Protein AF-0000000073399312 (afdb_homodimer)

Foldseek 3Di:
DFDPQEAEALDQCLVCLVVQDFQQAAEEEEEDDALPDDPPVDPVRVVSLVVVLVVLVSSCVSVVRNHHQQHKYKYKYAPVCCVVNVVVVVVQWPWDDKAKEQQVDDDDPDDDPDDDDRIIIMTITHNDPNHAFDQQVLADADDPVVLVVPDDPVCPPPSCSVRHHGDDRYHYHHFDDPPRPPDDPFDRDDDLSVLLSCCVTGADAQGEYEYADCFQNSNVQSCLVRRYRYHYYHNDPVRSVNNVVSSVVVVVDPPPDDD/DFDPQEAEALDQCLVCLVVQDFQQAAEEEEEDDALPDDPPVDPVRVVSLVVVLVVLVSSCVSVVRNHHQQHKYKYKYAPVCCVVNVVVVVVQWPWDDKAKEQQVDDDDPDDDPDDDDRIIIITITHNDPNHAFDQQVLADADDPVVLVVPDDPVCPPPSCSVRHHGCDRYHYHHFDDPPRPPDDPFDRDDDLSVLLSCCVTGADAQGEYEYSDCFQNSNVQSCLVRRYRYHYYHNDPVRSVNNRVSSVVVVVDPPPDDD

Secondary structure (DSSP, 8-state):
-PPTTEEEE-S-HHHHGGGSPTT-EEEEEE-----------SHHHHHHHHHHHHHHHHHHHHHGGGEEEEEEEEEEE-TTTHHHHHHHHHTTSEEEEEEEEE------S--SSSPPP-EEEEEEEESSTT-----GGGPBPPPHHHHHHH--GGGTT-HHHHT-BPPBSEEE-----TT-TT--S-TTPPPHHHHHHHHHHHS-TT-EEEETT-TTTHHHHHHHHTT-EEEEE-S-HHHHHHHHHHHHHHHTS------/-PPTTEEEE-S-HHHHGGGSPTT-EEEEEE----------SSHHHHHHHHHHHHHHHHHHHHHGGGEEEEEEEEEEE-TTTHHHHHHHHHTTSEEEEEEEEE------S--SSSPBP-EEEEEEEESSTT-----GGGPBPPPHHHHHHH--GGGTT-HHHHT-B---SEEE-----TT-TT--S-TTPPPHHHHHHHHHHHS-TT-EEEETT-TTTHHHHHHHHTT-EEEEE-S-HHHHHHHHHHHHHHHTS------

Structure (mmCIF, N/CA/C/O backbone):
data_AF-0000000073399312-model_v1
#
loop_
_entity.id
_entity.type
_entity.pdbx_description
1 polymer Methyltransferase
#
loop_
_atom_site.group_PDB
_atom_site.id
_atom_site.type_symbol
_atom_site.label_atom_id
_atom_site.label_alt_id
_atom_site.label_comp_id
_atom_site.label_asym_id
_atom_site.label_entity_id
_atom_site.label_seq_id
_atom_site.pdbx_PDB_ins_code
_atom_site.Cartn_x
_atom_site.Cartn_y
_atom_site.Cartn_z
_atom_site.occupancy
_atom_site.B_iso_or_equiv
_atom_site.auth_seq_id
_atom_site.auth_comp_id
_atom_site.auth_asym_id
_atom_site.auth_atom_id
_atom_site.pdbx_PDB_model_num
ATOM 1 N N . MET A 1 1 ? -13.109 30.906 21.359 1 82 1 MET A N 1
ATOM 2 C CA . MET A 1 1 ? -12.094 31.578 20.547 1 82 1 MET A CA 1
ATOM 3 C C . MET A 1 1 ? -11.07 30.562 20.031 1 82 1 MET A C 1
ATOM 5 O O . MET A 1 1 ? -10.727 29.609 20.719 1 82 1 MET A O 1
ATOM 9 N N . LEU A 1 2 ? -10.672 30.719 18.797 1 90.44 2 LEU A N 1
ATOM 10 C CA . LEU A 1 2 ? -9.656 29.844 18.234 1 90.44 2 LEU A CA 1
ATOM 11 C C . LEU A 1 2 ? -8.273 30.203 18.766 1 90.44 2 LEU A C 1
ATOM 13 O O . LEU A 1 2 ? -7.996 31.375 19.047 1 90.44 2 LEU A O 1
ATOM 17 N N . PRO A 1 3 ? -7.477 29.203 18.984 1 91.62 3 PRO A N 1
ATOM 18 C CA . PRO A 1 3 ? -6.094 29.516 19.344 1 91.62 3 PRO A CA 1
ATOM 19 C C . PRO A 1 3 ? -5.395 30.391 18.297 1 91.62 3 PRO A C 1
ATOM 21 O O . PRO A 1 3 ? -5.754 30.359 17.125 1 91.62 3 PRO A O 1
ATOM 24 N N . ALA A 1 4 ? -4.398 31.156 18.781 1 90.88 4 ALA A N 1
ATOM 25 C CA . ALA A 1 4 ? -3.617 32 17.875 1 90.88 4 ALA A CA 1
ATOM 26 C C . ALA A 1 4 ? -2.928 31.141 16.812 1 90.88 4 ALA A C 1
ATOM 28 O O . ALA A 1 4 ? -2.428 30.062 17.094 1 90.88 4 ALA A O 1
ATOM 29 N N . GLY A 1 5 ? -2.982 31.547 15.555 1 95.81 5 GLY A N 1
ATOM 30 C CA . GLY A 1 5 ? -2.262 30.875 14.484 1 95.81 5 GLY A CA 1
ATOM 31 C C . GLY A 1 5 ? -3.109 29.859 13.742 1 95.81 5 GLY A C 1
ATOM 32 O O . GLY A 1 5 ? -2.674 29.297 12.727 1 95.81 5 GLY A O 1
ATOM 33 N N . ILE A 1 6 ? -4.371 29.625 14.281 1 98.25 6 ILE A N 1
ATOM 34 C CA . ILE A 1 6 ? -5.266 28.672 13.641 1 98.25 6 ILE A CA 1
ATOM 35 C C . ILE A 1 6 ? -6.32 29.422 12.82 1 98.25 6 ILE A C 1
ATOM 37 O O . ILE A 1 6 ? -7.105 30.188 13.375 1 98.25 6 ILE A O 1
ATOM 41 N N . GLU A 1 7 ? -6.336 29.172 11.523 1 98.25 7 GLU A N 1
ATOM 42 C CA . GLU A 1 7 ? -7.309 29.766 10.617 1 98.25 7 GLU A CA 1
ATOM 43 C C . GLU A 1 7 ? -8.188 28.703 9.969 1 98.25 7 GLU A C 1
ATOM 45 O O . GLU A 1 7 ? -7.676 27.797 9.305 1 98.25 7 GLU A O 1
ATOM 50 N N . LEU A 1 8 ? -9.453 28.812 10.164 1 98.31 8 LEU A N 1
ATOM 51 C CA . LEU A 1 8 ? -10.422 27.922 9.555 1 98.31 8 LEU A CA 1
ATOM 52 C C . LEU A 1 8 ? -11.336 28.672 8.586 1 98.31 8 LEU A C 1
ATOM 54 O O . LEU A 1 8 ? -12.055 29.578 8.992 1 98.31 8 LEU A O 1
ATOM 58 N N . HIS A 1 9 ? -11.305 28.266 7.316 1 98.12 9 HIS A N 1
ATOM 59 C CA . HIS A 1 9 ? -12.094 28.953 6.301 1 98.12 9 HIS A CA 1
ATOM 60 C C . HIS A 1 9 ? -13.195 28.062 5.75 1 98.12 9 HIS A C 1
ATOM 62 O O . HIS A 1 9 ? -12.906 27 5.176 1 98.12 9 HIS A O 1
ATOM 68 N N . ASN A 1 10 ? -14.461 28.422 5.895 1 97.94 10 ASN A N 1
ATOM 69 C CA . ASN A 1 10 ? -15.57 27.75 5.223 1 97.94 10 ASN A CA 1
ATOM 70 C C . ASN A 1 10 ? -15.664 28.172 3.76 1 97.94 10 ASN A C 1
ATOM 72 O O . ASN A 1 10 ? -16.578 28.906 3.379 1 97.94 10 ASN A O 1
ATOM 76 N N . ARG A 1 11 ? -14.727 27.75 2.982 1 97.31 11 ARG A N 1
ATOM 77 C CA . ARG A 1 11 ? -14.555 28.141 1.584 1 97.31 11 ARG A CA 1
ATOM 78 C C . ARG A 1 11 ? -14.047 26.969 0.755 1 97.31 11 ARG A C 1
ATOM 80 O O . ARG A 1 11 ? -13.555 25.969 1.306 1 97.31 11 ARG A O 1
ATOM 87 N N . ASP A 1 12 ? -14.234 27.109 -0.522 1 96.75 12 ASP A N 1
ATOM 88 C CA . ASP A 1 12 ? -13.625 26.203 -1.483 1 96.75 12 ASP A CA 1
ATOM 89 C C . ASP A 1 12 ? -12.156 26.547 -1.717 1 96.75 12 ASP A C 1
ATOM 91 O O . ASP A 1 12 ? -11.844 27.641 -2.186 1 96.75 12 ASP A O 1
ATOM 95 N N . PHE A 1 13 ? -11.297 25.609 -1.367 1 97.31 13 PHE A N 1
ATOM 96 C CA . PHE A 1 13 ? -9.867 25.844 -1.545 1 97.31 13 PHE A CA 1
ATOM 97 C C . PHE A 1 13 ? -9.555 26.234 -2.982 1 97.31 13 PHE A C 1
ATOM 99 O O . PHE A 1 13 ? -8.734 27.125 -3.225 1 97.31 13 PHE A O 1
ATOM 106 N N . LEU A 1 14 ? -10.156 25.641 -3.943 1 96.06 14 LEU A N 1
ATOM 107 C CA . LEU A 1 14 ? -9.883 25.891 -5.355 1 96.06 14 LEU A CA 1
ATOM 108 C C . LEU A 1 14 ? -10.125 27.344 -5.715 1 96.06 14 LEU A C 1
ATOM 110 O O . LEU A 1 14 ? -9.453 27.906 -6.59 1 96.06 14 LEU A O 1
ATOM 114 N N . HIS A 1 15 ? -10.984 27.969 -4.973 1 95.81 15 HIS A N 1
ATOM 115 C CA . HIS A 1 15 ? -11.32 29.359 -5.27 1 95.81 15 HIS A CA 1
ATOM 116 C C . HIS A 1 15 ? -10.492 30.312 -4.426 1 95.81 15 HIS A C 1
ATOM 118 O O . HIS A 1 15 ? -10.375 31.5 -4.762 1 95.81 15 HIS A O 1
ATOM 124 N N . GLU A 1 16 ? -9.938 29.75 -3.357 1 94.94 16 GLU A N 1
ATOM 125 C CA . GLU A 1 16 ? -9.289 30.641 -2.395 1 94.94 16 GLU A CA 1
ATOM 126 C C . GLU A 1 16 ? -7.773 30.5 -2.436 1 94.94 16 GLU A C 1
ATOM 128 O O . GLU A 1 16 ? -7.051 31.266 -1.801 1 94.94 16 GLU A O 1
ATOM 133 N N . ALA A 1 17 ? -7.262 29.578 -3.164 1 95.31 17 ALA A N 1
ATOM 134 C CA . ALA A 1 17 ? -5.84 29.234 -3.156 1 95.31 17 ALA A CA 1
ATOM 135 C C . ALA A 1 17 ? -4.98 30.453 -3.467 1 95.31 17 ALA A C 1
ATOM 137 O O . ALA A 1 17 ? -3.895 30.625 -2.902 1 95.31 17 ALA A O 1
ATOM 138 N N . ALA A 1 18 ? -5.488 31.281 -4.316 1 93.31 18 ALA A N 1
ATOM 139 C CA . ALA A 1 18 ? -4.727 32.438 -4.77 1 93.31 18 ALA A CA 1
ATOM 140 C C . ALA A 1 18 ? -4.43 33.406 -3.607 1 93.31 18 ALA A C 1
ATOM 142 O O . ALA A 1 18 ? -3.449 34.156 -3.645 1 93.31 18 ALA A O 1
ATOM 143 N N . SER A 1 19 ? -5.203 33.375 -2.609 1 94.88 19 SER A N 1
ATOM 144 C CA . SER A 1 19 ? -5.031 34.25 -1.474 1 94.88 19 SER A CA 1
ATOM 145 C C . SER A 1 19 ? -3.92 33.781 -0.549 1 94.88 19 SER A C 1
ATOM 147 O O . SER A 1 19 ? -3.432 34.531 0.292 1 94.88 19 SER A O 1
ATOM 149 N N . LEU A 1 20 ? -3.57 32.531 -0.61 1 97.06 20 LEU A N 1
ATOM 150 C CA . LEU A 1 20 ? -2.469 31.984 0.167 1 97.06 20 LEU A CA 1
ATOM 151 C C . LEU A 1 20 ? -1.133 32.25 -0.522 1 97.06 20 LEU A C 1
ATOM 153 O O . LEU A 1 20 ? -0.944 31.859 -1.681 1 97.06 20 LEU A O 1
ATOM 157 N N . PRO A 1 21 ? -0.245 33 0.141 1 98.06 21 PRO A N 1
ATOM 158 C CA . PRO A 1 21 ? 1.038 33.281 -0.505 1 98.06 21 PRO A CA 1
ATOM 159 C C . PRO A 1 21 ? 1.813 32 -0.862 1 98.06 21 PRO A C 1
ATOM 161 O O . PRO A 1 21 ? 1.783 31.031 -0.112 1 98.06 21 PRO A O 1
ATOM 164 N N . ASP A 1 22 ? 2.553 32.031 -1.966 1 98.5 22 ASP A N 1
ATOM 165 C CA . ASP A 1 22 ? 3.443 30.953 -2.334 1 98.5 22 ASP A CA 1
ATOM 166 C C . ASP A 1 22 ? 4.582 30.797 -1.328 1 98.5 22 ASP A C 1
ATOM 168 O O . ASP A 1 22 ? 4.922 31.766 -0.628 1 98.5 22 ASP A O 1
ATOM 172 N N . ALA A 1 23 ? 5.086 29.625 -1.217 1 98.75 23 ALA A N 1
ATOM 173 C CA . ALA A 1 23 ? 6.242 29.312 -0.384 1 98.75 23 ALA A CA 1
ATOM 174 C C . ALA A 1 23 ? 6.02 29.75 1.057 1 98.75 23 ALA A C 1
ATOM 176 O O . ALA A 1 23 ? 6.934 30.281 1.696 1 98.75 23 ALA A O 1
ATOM 177 N N . SER A 1 24 ? 4.812 29.594 1.572 1 98.75 24 SER A N 1
ATOM 178 C CA . SER A 1 24 ? 4.484 30.047 2.918 1 98.75 24 SER A CA 1
ATOM 179 C C . SER A 1 24 ? 4.117 28.875 3.826 1 98.75 24 SER A C 1
ATOM 181 O O . SER A 1 24 ? 3.885 29.062 5.023 1 98.75 24 SER A O 1
ATOM 183 N N . ILE A 1 25 ? 4.035 27.672 3.27 1 98.94 25 ILE A N 1
ATOM 184 C CA . ILE A 1 25 ? 3.531 26.484 3.973 1 98.94 25 ILE A CA 1
ATOM 185 C C . ILE A 1 25 ? 4.668 25.5 4.203 1 98.94 25 ILE A C 1
ATOM 187 O O . ILE A 1 25 ? 5.449 25.219 3.291 1 98.94 25 ILE A O 1
ATOM 191 N N . ASP A 1 26 ? 4.793 24.969 5.418 1 98.94 26 ASP A N 1
ATOM 192 C CA . ASP A 1 26 ? 5.816 23.984 5.75 1 98.94 26 ASP A CA 1
ATOM 193 C C . ASP A 1 26 ? 5.332 22.562 5.438 1 98.94 26 ASP A C 1
ATOM 195 O O . ASP A 1 26 ? 6.125 21.703 5.074 1 98.94 26 ASP A O 1
ATOM 199 N N . LEU A 1 27 ? 4.051 22.328 5.609 1 99 27 LEU A N 1
ATOM 200 C CA . LEU A 1 27 ? 3.484 21 5.445 1 99 27 LEU A CA 1
ATOM 201 C C . LEU A 1 27 ? 2.053 21.078 4.922 1 99 27 LEU A C 1
ATOM 203 O O . LEU A 1 27 ? 1.264 21.906 5.383 1 99 27 LEU A O 1
ATOM 207 N N . ILE A 1 28 ? 1.753 20.297 3.945 1 99 28 ILE A N 1
ATOM 208 C CA . ILE A 1 28 ? 0.38 20.078 3.5 1 99 28 ILE A CA 1
ATOM 209 C C . ILE A 1 28 ? -0.091 18.688 3.92 1 99 28 ILE A C 1
ATOM 211 O O . ILE A 1 28 ? 0.608 17.703 3.701 1 99 28 ILE A O 1
ATOM 215 N N . VAL A 1 29 ? -1.14 18.594 4.637 1 98.94 29 VAL A N 1
ATOM 216 C CA . VAL A 1 29 ? -1.856 17.359 4.902 1 98.94 29 VAL A CA 1
ATOM 217 C C . VAL A 1 29 ? -3.217 17.375 4.207 1 98.94 29 VAL A C 1
ATOM 219 O O . VAL A 1 29 ? -4.098 18.156 4.586 1 98.94 29 VAL A O 1
ATOM 222 N N . ALA A 1 30 ? -3.365 16.531 3.211 1 98.75 30 ALA A N 1
ATOM 223 C CA . ALA A 1 30 ? -4.57 16.609 2.389 1 98.75 30 ALA A CA 1
ATOM 224 C C . ALA A 1 30 ? -5.309 15.273 2.375 1 98.75 30 ALA A C 1
ATOM 226 O O . ALA A 1 30 ? -4.719 14.234 2.064 1 98.75 30 ALA A O 1
ATOM 227 N N . ASP A 1 31 ? -6.531 15.289 2.713 1 97.69 31 ASP A N 1
ATOM 228 C CA . ASP A 1 31 ? -7.453 14.164 2.574 1 97.69 31 ASP A CA 1
ATOM 229 C C . ASP A 1 31 ? -8.648 14.539 1.702 1 97.69 31 ASP A C 1
ATOM 231 O O . ASP A 1 31 ? -9.758 14.727 2.207 1 97.69 31 ASP A O 1
ATOM 235 N N . PRO A 1 32 ? -8.508 14.578 0.404 1 96.75 32 PRO A N 1
ATOM 236 C CA . PRO A 1 32 ? -9.578 14.992 -0.506 1 96.75 32 PRO A CA 1
ATOM 237 C C . PRO A 1 32 ? -10.695 13.953 -0.613 1 96.75 32 PRO A C 1
ATOM 239 O O . PRO A 1 32 ? -10.516 12.805 -0.191 1 96.75 32 PRO A O 1
ATOM 242 N N . PRO A 1 33 ? -11.828 14.398 -1.125 1 91.12 33 PRO A N 1
ATOM 243 C CA . PRO A 1 33 ? -12.828 13.391 -1.48 1 91.12 33 PRO A CA 1
ATOM 244 C C . PRO A 1 33 ? -12.297 12.344 -2.457 1 91.12 33 PRO A C 1
ATOM 246 O O . PRO A 1 33 ? -11.523 12.68 -3.357 1 91.12 33 PRO A O 1
ATOM 249 N N . TYR A 1 34 ? -12.586 11.078 -2.252 1 82.88 34 TYR A N 1
ATOM 250 C CA . TYR A 1 34 ? -12 9.984 -3.027 1 82.88 34 TYR A CA 1
ATOM 251 C C . TYR A 1 34 ? -12.766 9.773 -4.328 1 82.88 34 TYR A C 1
ATOM 253 O O . TYR A 1 34 ? -12.289 9.086 -5.23 1 82.88 34 TYR A O 1
ATOM 261 N N . GLY A 1 35 ? -13.789 10.539 -4.645 1 74.19 35 GLY A N 1
ATOM 262 C CA . GLY A 1 35 ? -14.516 10.414 -5.895 1 74.19 35 GLY A CA 1
ATOM 263 C C . GLY A 1 35 ? -15.125 9.039 -6.094 1 74.19 35 GLY A C 1
ATOM 264 O O . GLY A 1 35 ? -15.305 8.594 -7.23 1 74.19 35 GLY A O 1
ATOM 265 N N . LEU A 1 36 ? -15.141 8.18 -5.113 1 64.88 36 LEU A N 1
ATOM 266 C CA . LEU A 1 36 ? -15.641 6.816 -5.273 1 64.88 36 LEU A CA 1
ATOM 267 C C . LEU A 1 36 ? -17.156 6.805 -5.426 1 64.88 36 LEU A C 1
ATOM 269 O O . LEU A 1 36 ? -17.875 7.402 -4.617 1 64.88 36 LEU A O 1
ATOM 273 N N . GLY A 1 37 ? -17.578 7.23 -6.598 1 57.16 37 GLY A N 1
ATOM 274 C CA . GLY A 1 37 ? -19 7.027 -6.816 1 57.16 37 GLY A CA 1
ATOM 275 C C . GLY A 1 37 ? -19.406 5.566 -6.75 1 57.16 37 GLY A C 1
ATOM 276 O O . GLY A 1 37 ? -18.562 4.684 -6.598 1 57.16 37 GLY A O 1
ATOM 277 N N . LYS A 1 38 ? -20.719 5.262 -6.602 1 47.38 38 LYS A N 1
ATOM 278 C CA . LYS A 1 38 ? -21.219 3.896 -6.727 1 47.38 38 LYS A CA 1
ATOM 279 C C . LYS A 1 38 ? -20.719 3.238 -8.008 1 47.38 38 LYS A C 1
ATOM 281 O O . LYS A 1 38 ? -20.766 3.848 -9.078 1 47.38 38 LYS A O 1
ATOM 286 N N . ASP A 1 39 ? -19.703 2.283 -7.875 1 44.84 39 ASP A N 1
ATOM 287 C CA . ASP A 1 39 ? -19.109 1.524 -8.977 1 44.84 39 ASP A CA 1
ATOM 288 C C . ASP A 1 39 ? -20.188 0.823 -9.797 1 44.84 39 ASP A C 1
ATOM 290 O O . ASP A 1 39 ? -20.781 -0.153 -9.344 1 44.84 39 ASP A O 1
ATOM 294 N N . TYR A 1 40 ? -20.766 1.454 -10.758 1 41.09 40 TYR A N 1
ATOM 295 C CA . TYR A 1 40 ? -21.766 0.789 -11.594 1 41.09 40 TYR A CA 1
ATOM 296 C C . TYR A 1 40 ? -21.078 0.009 -12.719 1 41.09 40 TYR A C 1
ATOM 298 O O . TYR A 1 40 ? -21.75 -0.61 -13.547 1 41.09 40 TYR A O 1
ATOM 306 N N . GLY A 1 41 ? -19.766 -0.143 -12.75 1 43.91 41 GLY A N 1
ATOM 307 C CA . GLY A 1 41 ? -19.047 -0.964 -13.711 1 43.91 41 GLY A CA 1
ATOM 308 C C . GLY A 1 41 ? -19.219 -0.478 -15.141 1 43.91 41 GLY A C 1
ATOM 309 O O . GLY A 1 41 ? -19.016 -1.243 -16.094 1 43.91 41 GLY A O 1
ATOM 310 N N . ASN A 1 42 ? -19.797 0.55 -15.43 1 46.5 42 ASN A N 1
ATOM 311 C CA . ASN A 1 42 ? -20.109 1.058 -16.766 1 46.5 42 ASN A CA 1
ATOM 312 C C . ASN A 1 42 ? -19.266 2.285 -17.094 1 46.5 42 ASN A C 1
ATOM 314 O O . ASN A 1 42 ? -18.453 2.729 -16.297 1 46.5 42 ASN A O 1
ATOM 318 N N . ASP A 1 43 ? -19.266 2.596 -18.406 1 51.91 43 ASP A N 1
ATOM 319 C CA . ASP A 1 43 ? -18.609 3.768 -18.984 1 51.91 43 ASP A CA 1
ATOM 320 C C . ASP A 1 43 ? -18.766 4.988 -18.078 1 51.91 43 ASP A C 1
ATOM 322 O O . ASP A 1 43 ? -17.922 5.887 -18.094 1 51.91 43 ASP A O 1
ATOM 326 N N . SER A 1 44 ? -19.703 4.961 -17.359 1 45.81 44 SER A N 1
ATOM 327 C CA . SER A 1 44 ? -19.969 6.066 -16.438 1 45.81 44 SER A CA 1
ATOM 328 C C . SER A 1 44 ? -18.969 6.082 -15.289 1 45.81 44 SER A C 1
ATOM 330 O O . SER A 1 44 ? -18.531 7.148 -14.852 1 45.81 44 SER A O 1
ATOM 332 N N . ASP A 1 45 ? -18.406 4.992 -14.953 1 56.66 45 ASP A N 1
ATOM 333 C CA . ASP A 1 45 ? -17.438 4.875 -13.867 1 56.66 45 ASP A CA 1
ATOM 334 C C . ASP A 1 45 ? -16.062 5.406 -14.289 1 56.66 45 ASP A C 1
ATOM 336 O O . ASP A 1 45 ? -15.391 6.082 -13.508 1 56.66 45 ASP A O 1
ATOM 340 N N . LYS A 1 46 ? -15.875 5.105 -15.531 1 63.59 46 LYS A N 1
ATOM 341 C CA . LYS A 1 46 ? -14.602 5.594 -16.062 1 63.59 46 LYS A CA 1
ATOM 342 C C . LYS A 1 46 ? -14.602 7.113 -16.156 1 63.59 46 LYS A C 1
ATOM 344 O O . LYS A 1 46 ? -13.602 7.762 -15.828 1 63.59 46 LYS A O 1
ATOM 349 N N . ARG A 1 47 ? -15.625 7.723 -16.703 1 64.31 47 ARG A N 1
ATOM 350 C CA . ARG A 1 47 ? -15.727 9.172 -16.812 1 64.31 47 ARG A CA 1
ATOM 351 C C . ARG A 1 47 ? -15.641 9.836 -15.438 1 64.31 47 ARG A C 1
ATOM 353 O O . ARG A 1 47 ? -14.984 10.867 -15.273 1 64.31 47 ARG A O 1
ATOM 360 N N . SER A 1 48 ? -16.219 9.055 -14.578 1 79.94 48 SER A N 1
ATOM 361 C CA . SER A 1 48 ? -16.203 9.57 -13.211 1 79.94 48 SER A CA 1
ATOM 362 C C . SER A 1 48 ? -14.797 9.5 -12.609 1 79.94 48 SER A C 1
ATOM 364 O O . SER A 1 48 ? -14.352 10.438 -11.945 1 79.94 48 SER A O 1
ATOM 366 N N . GLY A 1 49 ? -14.078 8.492 -13.031 1 86.88 49 GLY A N 1
ATOM 367 C CA . GLY A 1 49 ? -12.703 8.367 -12.562 1 86.88 49 GLY A CA 1
ATOM 368 C C . GLY A 1 49 ? -11.773 9.398 -13.172 1 86.88 49 GLY A C 1
ATOM 369 O O . GLY A 1 49 ? -10.977 10.016 -12.461 1 86.88 49 GLY A O 1
ATOM 370 N N . ASP A 1 50 ? -11.922 9.664 -14.422 1 90.75 50 ASP A N 1
ATOM 371 C CA . ASP A 1 50 ? -11.102 10.648 -15.125 1 90.75 50 ASP A CA 1
ATOM 372 C C . ASP A 1 50 ? -11.375 12.055 -14.602 1 90.75 50 ASP A C 1
ATOM 374 O O . ASP A 1 50 ? -10.445 12.852 -14.445 1 90.75 50 ASP A O 1
ATOM 378 N N . GLU A 1 51 ? -12.602 12.32 -14.359 1 92.5 51 GLU A N 1
ATOM 379 C CA . GLU A 1 51 ? -12.969 13.625 -13.82 1 92.5 51 GLU A CA 1
ATOM 380 C C . GLU A 1 51 ? -12.383 13.828 -12.422 1 92.5 51 GLU A C 1
ATOM 382 O O . GLU A 1 51 ? -11.898 14.922 -12.094 1 92.5 51 GLU A O 1
ATOM 387 N N . HIS A 1 52 ? -12.445 12.773 -11.703 1 94.06 52 HIS A N 1
ATOM 388 C CA . HIS A 1 52 ? -11.875 12.836 -10.359 1 94.06 52 HIS A CA 1
ATOM 389 C C . HIS A 1 52 ? -10.375 13.086 -10.406 1 94.06 52 HIS A C 1
ATOM 391 O O . HIS A 1 52 ? -9.859 13.914 -9.656 1 94.06 52 HIS A O 1
ATOM 397 N N . LEU A 1 53 ? -9.711 12.438 -11.289 1 96 53 LEU A N 1
ATOM 398 C CA . LEU A 1 53 ? -8.266 12.594 -11.43 1 96 53 LEU A CA 1
ATOM 399 C C . LEU A 1 53 ? -7.918 13.992 -11.93 1 96 53 LEU A C 1
ATOM 401 O O . LEU A 1 53 ? -6.945 14.594 -11.477 1 96 53 LEU A O 1
ATOM 405 N N . ALA A 1 54 ? -8.703 14.5 -12.844 1 96.44 54 ALA A N 1
ATOM 406 C CA . ALA A 1 54 ? -8.484 15.859 -13.344 1 96.44 54 ALA A CA 1
ATOM 407 C C . ALA A 1 54 ? -8.672 16.891 -12.234 1 96.44 54 ALA A C 1
ATOM 409 O O . ALA A 1 54 ? -7.867 17.812 -12.094 1 96.44 54 ALA A O 1
ATOM 410 N N . TRP A 1 55 ? -9.719 16.688 -11.516 1 95.88 55 TRP A N 1
ATOM 411 C CA . TRP A 1 55 ? -9.992 17.562 -10.383 1 95.88 55 TRP A CA 1
ATOM 412 C C . TRP A 1 55 ? -8.867 17.5 -9.352 1 95.88 55 TRP A C 1
ATOM 414 O O . TRP A 1 55 ? -8.438 18.531 -8.812 1 95.88 55 TRP A O 1
ATOM 424 N N . THR A 1 56 ? -8.352 16.328 -9.133 1 97.56 56 THR A N 1
ATOM 425 C CA . THR A 1 56 ? -7.254 16.125 -8.195 1 97.56 56 THR A CA 1
ATOM 426 C C . THR A 1 56 ? -5.996 16.844 -8.656 1 97.56 56 THR A C 1
ATOM 428 O O . THR A 1 56 ? -5.32 17.5 -7.867 1 97.56 56 THR A O 1
ATOM 431 N N . ARG A 1 57 ? -5.711 16.766 -9.906 1 97.75 57 ARG A N 1
ATOM 432 C CA . ARG A 1 57 ? -4.547 17.469 -10.445 1 97.75 57 ARG A CA 1
ATOM 433 C C . ARG A 1 57 ? -4.695 18.969 -10.297 1 97.75 57 ARG A C 1
ATOM 435 O O . ARG A 1 57 ? -3.727 19.672 -9.984 1 97.75 57 ARG A O 1
ATOM 442 N N . GLU A 1 58 ? -5.875 19.422 -10.445 1 97.56 58 GLU A N 1
ATOM 443 C CA . GLU A 1 58 ? -6.141 20.859 -10.352 1 97.56 58 GLU A CA 1
ATOM 444 C C . GLU A 1 58 ? -5.797 21.391 -8.969 1 97.56 58 GLU A C 1
ATOM 446 O O . GLU A 1 58 ? -5.043 22.359 -8.844 1 97.56 58 GLU A O 1
ATOM 451 N N . TRP A 1 59 ? -6.371 20.766 -7.941 1 97.69 59 TRP A N 1
ATOM 452 C CA . TRP A 1 59 ? -6.105 21.344 -6.621 1 97.69 59 TRP A CA 1
ATOM 453 C C . TRP A 1 59 ? -4.66 21.078 -6.203 1 97.69 59 TRP A C 1
ATOM 455 O O . TRP A 1 59 ? -4.074 21.875 -5.461 1 97.69 59 TRP A O 1
ATOM 465 N N . LEU A 1 60 ? -4.016 20.016 -6.688 1 98.69 60 LEU A N 1
ATOM 466 C CA . LEU A 1 60 ? -2.604 19.781 -6.41 1 98.69 60 LEU A CA 1
ATOM 467 C C . LEU A 1 60 ? -1.74 20.875 -7.023 1 98.69 60 LEU A C 1
ATOM 469 O O . LEU A 1 60 ? -0.803 21.359 -6.391 1 98.69 60 LEU A O 1
ATOM 473 N N . GLU A 1 61 ? -2.033 21.281 -8.219 1 98.5 61 GLU A N 1
ATOM 474 C CA . GLU A 1 61 ? -1.277 22.328 -8.906 1 98.5 61 GLU A CA 1
ATOM 475 C C . GLU A 1 61 ? -1.391 23.672 -8.18 1 98.5 61 GLU A C 1
ATOM 477 O O . GLU A 1 61 ? -0.465 24.484 -8.219 1 98.5 61 GLU A O 1
ATOM 482 N N . LEU A 1 62 ? -2.486 23.875 -7.523 1 98.56 62 LEU A N 1
ATOM 483 C CA . LEU A 1 62 ? -2.689 25.078 -6.738 1 98.56 62 LEU A CA 1
ATOM 484 C C . LEU A 1 62 ? -1.973 25 -5.398 1 98.56 62 LEU A C 1
ATOM 486 O O . LEU A 1 62 ? -1.461 26 -4.891 1 98.56 62 LEU A O 1
ATOM 490 N N . ALA A 1 63 ? -1.899 23.797 -4.824 1 98.81 63 ALA A N 1
ATOM 491 C CA . ALA A 1 63 ? -1.396 23.609 -3.465 1 98.81 63 ALA A CA 1
ATOM 492 C C . ALA A 1 63 ? 0.128 23.547 -3.447 1 98.81 63 ALA A C 1
ATOM 494 O O . ALA A 1 63 ? 0.768 24.109 -2.553 1 98.81 63 ALA A O 1
ATOM 495 N N . ILE A 1 64 ? 0.739 22.891 -4.426 1 98.88 64 ILE A N 1
ATOM 496 C CA . ILE A 1 64 ? 2.154 22.547 -4.418 1 98.88 64 ILE A CA 1
ATOM 497 C C . ILE A 1 64 ? 3 23.812 -4.34 1 98.88 64 ILE A C 1
ATOM 499 O O . ILE A 1 64 ? 3.938 23.891 -3.541 1 98.88 64 ILE A O 1
ATOM 503 N N . PRO A 1 65 ? 2.637 24.922 -5.035 1 98.75 65 PRO A N 1
ATOM 504 C CA . PRO A 1 65 ? 3.471 26.125 -4.992 1 98.75 65 PRO A CA 1
ATOM 505 C C . PRO A 1 65 ? 3.455 26.797 -3.625 1 98.75 65 PRO A C 1
ATOM 507 O O . PRO A 1 65 ? 4.289 27.672 -3.352 1 98.75 65 PRO A O 1
ATOM 510 N N . LYS A 1 66 ? 2.52 26.406 -2.801 1 98.88 66 LYS A N 1
ATOM 511 C CA . LYS A 1 66 ? 2.424 27.031 -1.488 1 98.88 66 LYS A CA 1
ATOM 512 C C . LYS A 1 66 ? 3.5 26.5 -0.544 1 98.88 66 LYS A C 1
ATOM 514 O O . LYS A 1 66 ? 3.771 27.109 0.496 1 98.88 66 LYS A O 1
ATOM 519 N N . LEU A 1 67 ? 4.121 25.375 -0.876 1 98.94 67 LEU A N 1
ATOM 520 C CA . LEU A 1 67 ? 5.133 24.75 -0.031 1 98.94 67 LEU A CA 1
ATOM 521 C C . LEU A 1 67 ? 6.445 25.516 -0.092 1 98.94 67 LEU A C 1
ATOM 523 O O . LEU A 1 67 ? 6.863 25.969 -1.166 1 98.94 67 LEU A O 1
ATOM 527 N N . LYS A 1 68 ? 7.047 25.703 1.089 1 98.88 68 LYS A N 1
ATOM 528 C CA . LYS A 1 68 ? 8.438 26.156 1.162 1 98.88 68 LYS A CA 1
ATOM 529 C C . LYS A 1 68 ? 9.375 25.125 0.535 1 98.88 68 LYS A C 1
ATOM 531 O O . LYS A 1 68 ? 9 23.969 0.319 1 98.88 68 LYS A O 1
ATOM 536 N N . SER A 1 69 ? 10.641 25.594 0.289 1 98.69 69 SER A N 1
ATOM 537 C CA . SER A 1 69 ? 11.633 24.703 -0.302 1 98.69 69 SER A CA 1
ATOM 538 C C . SER A 1 69 ? 11.93 23.516 0.615 1 98.69 69 SER A C 1
ATOM 540 O O . SER A 1 69 ? 12.336 22.453 0.15 1 98.69 69 SER A O 1
ATOM 542 N N . THR A 1 70 ? 11.672 23.656 1.915 1 98.81 70 THR A N 1
ATOM 543 C CA . THR A 1 70 ? 11.898 22.594 2.898 1 98.81 70 THR A CA 1
ATOM 544 C C . THR A 1 70 ? 10.602 21.859 3.201 1 98.81 70 THR A C 1
ATOM 546 O O . THR A 1 70 ? 10.547 21.047 4.129 1 98.81 70 THR A O 1
ATOM 549 N N . GLY A 1 71 ? 9.539 22.188 2.439 1 98.88 71 GLY A N 1
ATOM 550 C CA . GLY A 1 71 ? 8.211 21.688 2.75 1 98.88 71 GLY A CA 1
ATOM 551 C C . GLY A 1 71 ? 7.941 20.297 2.178 1 98.88 71 GLY A C 1
ATOM 552 O O . GLY A 1 71 ? 8.711 19.812 1.351 1 98.88 71 GLY A O 1
ATOM 553 N N . SER A 1 72 ? 6.914 19.656 2.697 1 98.94 72 SER A N 1
ATOM 554 C CA . SER A 1 72 ? 6.473 18.328 2.256 1 98.94 72 SER A CA 1
ATOM 555 C C . SER A 1 72 ? 4.949 18.234 2.26 1 98.94 72 SER A C 1
ATOM 557 O O . SER A 1 72 ? 4.262 19.188 2.641 1 98.94 72 SER A O 1
ATOM 559 N N . MET A 1 73 ? 4.492 17.125 1.768 1 98.88 73 MET A N 1
ATOM 560 C CA . MET A 1 73 ? 3.053 16.906 1.641 1 98.88 73 MET A CA 1
ATOM 561 C C . MET A 1 73 ? 2.693 15.445 1.908 1 98.88 73 MET A C 1
ATOM 563 O O . MET A 1 73 ? 3.398 14.539 1.464 1 98.88 73 MET A O 1
ATOM 567 N N . TYR A 1 74 ? 1.66 15.289 2.705 1 98.94 74 TYR A N 1
ATOM 568 C CA . TYR A 1 74 ? 0.966 14.008 2.801 1 98.94 74 TYR A CA 1
ATOM 569 C C . TYR A 1 74 ? -0.378 14.062 2.086 1 98.94 74 TYR A C 1
ATOM 571 O O . TYR A 1 74 ? -1.156 15 2.283 1 98.94 74 TYR A O 1
ATOM 579 N N . VAL A 1 75 ? -0.656 13.086 1.259 1 98.81 75 VAL A N 1
ATOM 580 C CA . VAL A 1 75 ? -1.943 13.031 0.574 1 98.81 75 VAL A CA 1
ATOM 581 C C . VAL A 1 75 ? -2.574 11.656 0.77 1 98.81 75 VAL A C 1
ATOM 583 O O . VAL A 1 75 ? -1.969 10.633 0.432 1 98.81 75 VAL A O 1
ATOM 586 N N . PHE A 1 76 ? -3.766 11.633 1.381 1 98.12 76 PHE A N 1
ATOM 587 C CA . PHE A 1 76 ? -4.551 10.414 1.527 1 98.12 76 PHE A CA 1
ATOM 588 C C . PHE A 1 76 ? -5.223 10.039 0.211 1 98.12 76 PHE A C 1
ATOM 590 O O . PHE A 1 76 ? -5.727 10.914 -0.502 1 98.12 76 PHE A O 1
ATOM 597 N N . CYS A 1 77 ? -5.16 8.727 -0.115 1 95.69 77 CYS A N 1
ATOM 598 C CA . CYS A 1 77 ? -5.77 8.195 -1.33 1 95.69 77 CYS A CA 1
ATOM 599 C C . CYS A 1 77 ? -6.324 6.793 -1.098 1 95.69 77 CYS A C 1
ATOM 601 O O . CYS A 1 77 ? -6.012 6.16 -0.089 1 95.69 77 CYS A O 1
ATOM 603 N N . THR A 1 78 ? -7.176 6.473 -2 1 95.31 78 THR A N 1
ATOM 604 C CA . THR A 1 78 ? -7.535 5.066 -2.135 1 95.31 78 THR A CA 1
ATOM 605 C C . THR A 1 78 ? -6.66 4.387 -3.186 1 95.31 78 THR A C 1
ATOM 607 O O . THR A 1 78 ? -6.164 5.039 -4.105 1 95.31 78 THR A O 1
ATOM 610 N N . TRP A 1 79 ? -6.531 3.107 -3.008 1 96.38 79 TRP A N 1
ATOM 611 C CA . TRP A 1 79 ? -5.699 2.346 -3.934 1 96.38 79 TRP A CA 1
ATOM 612 C C . TRP A 1 79 ? -6.223 2.465 -5.359 1 96.38 79 TRP A C 1
ATOM 614 O O . TRP A 1 79 ? -5.461 2.328 -6.32 1 96.38 79 TRP A O 1
ATOM 624 N N . GLN A 1 80 ? -7.418 2.791 -5.523 1 95.44 80 GLN A N 1
ATOM 625 C CA . GLN A 1 80 ? -8.039 2.869 -6.84 1 95.44 80 GLN A CA 1
ATOM 626 C C . GLN A 1 80 ? -7.469 4.027 -7.652 1 95.44 80 GLN A C 1
ATOM 628 O O . GLN A 1 80 ? -7.379 3.947 -8.875 1 95.44 80 GLN A O 1
ATOM 633 N N . TYR A 1 81 ? -7.023 5.09 -6.98 1 96.31 81 TYR A N 1
ATOM 634 C CA . TYR A 1 81 ? -6.555 6.258 -7.719 1 96.31 81 TYR A CA 1
ATOM 635 C C . TYR A 1 81 ? -5.129 6.621 -7.316 1 96.31 81 TYR A C 1
ATOM 637 O O . TYR A 1 81 ? -4.492 7.461 -7.957 1 96.31 81 TYR A O 1
ATOM 645 N N . ALA A 1 82 ? -4.605 5.965 -6.273 1 97.88 82 ALA A N 1
ATOM 646 C CA . ALA A 1 82 ? -3.264 6.262 -5.777 1 97.88 82 ALA A CA 1
ATOM 647 C C . ALA A 1 82 ? -2.229 6.145 -6.891 1 97.88 82 ALA A C 1
ATOM 649 O O . ALA A 1 82 ? -1.331 6.984 -7.008 1 97.88 82 ALA A O 1
ATOM 650 N N . PRO A 1 83 ? -2.314 5.121 -7.789 1 98.31 83 PRO A N 1
ATOM 651 C CA . PRO A 1 83 ? -1.303 4.988 -8.836 1 98.31 83 PRO A CA 1
ATOM 652 C C . PRO A 1 83 ? -1.193 6.234 -9.719 1 98.31 83 PRO A C 1
ATOM 654 O O . PRO A 1 83 ? -0.097 6.77 -9.898 1 98.31 83 PRO A O 1
ATOM 657 N N . GLU A 1 84 ? -2.264 6.773 -10.164 1 97.94 84 GLU A N 1
ATOM 658 C CA . GLU A 1 84 ? -2.271 7.934 -11.055 1 97.94 84 GLU A CA 1
ATOM 659 C C . GLU A 1 84 ? -1.868 9.203 -10.305 1 97.94 84 GLU A C 1
ATOM 661 O O . GLU A 1 84 ? -1.097 10.016 -10.82 1 97.94 84 GLU A O 1
ATOM 666 N N . ILE A 1 85 ? -2.383 9.32 -9.125 1 98.38 85 ILE A N 1
ATOM 667 C CA . ILE A 1 85 ? -2.113 10.523 -8.344 1 98.38 85 ILE A CA 1
ATOM 668 C C . ILE A 1 85 ? -0.631 10.578 -7.973 1 98.38 85 ILE A C 1
ATOM 670 O O . ILE A 1 85 ? 0.019 11.609 -8.141 1 98.38 85 ILE A O 1
ATOM 674 N N . PHE A 1 86 ? -0.096 9.445 -7.508 1 98.75 86 PHE A N 1
ATOM 675 C CA . PHE A 1 86 ? 1.31 9.406 -7.125 1 98.75 86 PHE A CA 1
ATOM 676 C C . PHE A 1 86 ? 2.211 9.578 -8.344 1 98.75 86 PHE A C 1
ATOM 678 O O . PHE A 1 86 ? 3.248 10.234 -8.266 1 98.75 86 PHE A O 1
ATOM 685 N N . SER A 1 87 ? 1.83 8.969 -9.484 1 98.12 87 SER A N 1
ATOM 686 C CA . SER A 1 87 ? 2.6 9.164 -10.703 1 98.12 87 SER A CA 1
ATOM 687 C C . SER A 1 87 ? 2.674 10.641 -11.078 1 98.12 87 SER A C 1
ATOM 689 O O . SER A 1 87 ? 3.736 11.141 -11.453 1 98.12 87 SER A O 1
ATOM 691 N N . PHE A 1 88 ? 1.603 11.312 -10.961 1 98.44 88 PHE A N 1
ATOM 692 C CA . PHE A 1 88 ? 1.568 12.734 -11.258 1 98.44 88 PHE A CA 1
ATOM 693 C C . PHE A 1 88 ? 2.451 13.516 -10.281 1 98.44 88 PHE A C 1
ATOM 695 O O . PHE A 1 88 ? 3.27 14.336 -10.703 1 98.44 88 PHE A O 1
ATOM 702 N N . LEU A 1 89 ? 2.293 13.242 -8.992 1 98.81 89 LEU A N 1
ATOM 703 C CA . LEU A 1 89 ? 3.031 13.969 -7.965 1 98.81 89 LEU A CA 1
ATOM 704 C C . LEU A 1 89 ? 4.535 13.773 -8.141 1 98.81 89 LEU A C 1
ATOM 706 O O . LEU A 1 89 ? 5.316 14.688 -7.855 1 98.81 89 LEU A O 1
ATOM 710 N N . LYS A 1 90 ? 4.934 12.625 -8.641 1 97.94 90 LYS A N 1
ATOM 711 C CA . LYS A 1 90 ? 6.352 12.336 -8.852 1 97.94 90 LYS A CA 1
ATOM 712 C C . LYS A 1 90 ? 6.938 13.227 -9.945 1 97.94 90 LYS A C 1
ATOM 714 O O . LYS A 1 90 ? 8.156 13.375 -10.039 1 97.94 90 LYS A O 1
ATOM 719 N N . THR A 1 91 ? 6.098 13.773 -10.797 1 97.5 91 THR A N 1
ATOM 720 C CA . THR A 1 91 ? 6.598 14.695 -11.812 1 97.5 91 THR A CA 1
ATOM 721 C C . THR A 1 91 ? 6.824 16.078 -11.219 1 97.5 91 THR A C 1
ATOM 723 O O . THR A 1 91 ? 7.453 16.938 -11.852 1 97.5 91 THR A O 1
ATOM 726 N N . ARG A 1 92 ? 6.32 16.328 -9.977 1 98.31 92 ARG A N 1
ATOM 727 C CA . ARG A 1 92 ? 6.359 17.656 -9.391 1 98.31 92 ARG A CA 1
ATOM 728 C C . ARG A 1 92 ? 7.215 17.672 -8.125 1 98.31 92 ARG A C 1
ATOM 730 O O . ARG A 1 92 ? 7.816 18.703 -7.789 1 98.31 92 ARG A O 1
ATOM 737 N N . LEU A 1 93 ? 7.211 16.594 -7.41 1 98.75 93 LEU A N 1
ATOM 738 C CA . LEU A 1 93 ? 7.859 16.469 -6.113 1 98.75 93 LEU A CA 1
ATOM 739 C C . LEU A 1 93 ? 8.664 15.172 -6.031 1 98.75 93 LEU A C 1
ATOM 741 O O . LEU A 1 93 ? 8.594 14.336 -6.938 1 98.75 93 LEU A O 1
ATOM 745 N N . THR A 1 94 ? 9.461 15.031 -4.977 1 98 94 THR A N 1
ATOM 746 C CA . THR A 1 94 ? 10.18 13.789 -4.707 1 98 94 THR A CA 1
ATOM 747 C C . THR A 1 94 ? 9.383 12.898 -3.756 1 98 94 THR A C 1
ATOM 749 O O . THR A 1 94 ? 9.008 13.328 -2.664 1 98 94 THR A O 1
ATOM 752 N N . MET A 1 95 ? 9.125 11.727 -4.215 1 98.06 95 MET A N 1
ATOM 753 C CA . MET A 1 95 ? 8.414 10.789 -3.35 1 98.06 95 MET A CA 1
ATOM 754 C C . MET A 1 95 ? 9.336 10.25 -2.258 1 98.06 95 MET A C 1
ATOM 756 O O . MET A 1 95 ? 10.406 9.719 -2.547 1 98.06 95 MET A O 1
ATOM 760 N N . ILE A 1 96 ? 8.953 10.336 -0.992 1 98.19 96 ILE A N 1
ATOM 761 C CA . ILE A 1 96 ? 9.773 9.945 0.15 1 98.19 96 ILE A CA 1
ATOM 762 C C . ILE A 1 96 ? 9.32 8.578 0.659 1 98.19 96 ILE A C 1
ATOM 764 O O . ILE A 1 96 ? 10.148 7.73 1 1 98.19 96 ILE A O 1
ATOM 768 N N . ASN A 1 97 ? 7.984 8.383 0.739 1 97.62 97 ASN A N 1
ATOM 769 C CA . ASN A 1 97 ? 7.367 7.152 1.213 1 97.62 97 ASN A CA 1
ATOM 770 C C . ASN A 1 97 ? 5.992 6.938 0.59 1 97.62 97 ASN A C 1
ATOM 772 O O . ASN A 1 97 ? 5.32 7.898 0.207 1 97.62 97 ASN A O 1
ATOM 776 N N . GLU A 1 98 ? 5.684 5.715 0.397 1 98.56 98 GLU A N 1
ATOM 777 C CA . GLU A 1 98 ? 4.285 5.316 0.478 1 98.56 98 GLU A CA 1
ATOM 778 C C . GLU A 1 98 ? 3.945 4.766 1.861 1 98.56 98 GLU A C 1
ATOM 780 O O . GLU A 1 98 ? 4.586 3.824 2.334 1 98.56 98 GLU A O 1
ATOM 785 N N . ILE A 1 99 ? 3.014 5.406 2.486 1 98.81 99 ILE A N 1
ATOM 786 C CA . ILE A 1 99 ? 2.553 4.965 3.797 1 98.81 99 ILE A CA 1
ATOM 787 C C . ILE A 1 99 ? 1.217 4.238 3.658 1 98.81 99 ILE A C 1
ATOM 789 O O . ILE A 1 99 ? 0.328 4.695 2.936 1 98.81 99 ILE A O 1
ATOM 793 N N . ILE A 1 100 ? 1.143 3.059 4.246 1 98.75 100 ILE A N 1
ATOM 794 C CA . ILE A 1 100 ? -0.071 2.248 4.242 1 98.75 100 ILE A CA 1
ATOM 795 C C . ILE A 1 100 ? -0.808 2.414 5.57 1 98.75 100 ILE A C 1
ATOM 797 O O . ILE A 1 100 ? -0.272 2.086 6.629 1 98.75 100 ILE A O 1
ATOM 801 N N . TRP A 1 101 ? -2.01 2.951 5.492 1 98.44 101 TRP A N 1
ATOM 802 C CA . TRP A 1 101 ? -2.863 2.982 6.676 1 98.44 101 TRP A CA 1
ATOM 803 C C . TRP A 1 101 ? -3.795 1.776 6.703 1 98.44 101 TRP A C 1
ATOM 805 O O . TRP A 1 101 ? -4.773 1.719 5.953 1 98.44 101 TRP A O 1
ATOM 815 N N . ASP A 1 102 ? -3.467 0.796 7.477 1 97.62 102 ASP A N 1
ATOM 816 C CA . ASP A 1 102 ? -4.344 -0.333 7.77 1 97.62 102 ASP A CA 1
ATOM 817 C C . ASP A 1 102 ? -5.426 0.057 8.773 1 97.62 102 ASP A C 1
ATOM 819 O O . ASP A 1 102 ? -5.156 0.179 9.969 1 97.62 102 ASP A O 1
ATOM 823 N N . ARG A 1 103 ? -6.633 0.203 8.297 1 95.56 103 ARG A N 1
ATOM 824 C CA . ARG A 1 103 ? -7.742 0.725 9.094 1 95.56 103 ARG A CA 1
ATOM 825 C C . ARG A 1 103 ? -8.289 -0.342 10.031 1 95.56 103 ARG A C 1
ATOM 827 O O . ARG A 1 103 ? -9.203 -0.075 10.82 1 95.56 103 ARG A O 1
ATOM 834 N N . ARG A 1 104 ? -7.852 -1.52 10.008 1 91.56 104 ARG A N 1
ATOM 835 C CA . ARG A 1 104 ? -8.188 -2.641 10.883 1 91.56 104 ARG A CA 1
ATOM 836 C C . ARG A 1 104 ? -9.688 -2.936 10.836 1 91.56 104 ARG A C 1
ATOM 838 O O . ARG A 1 104 ? -10.312 -3.131 11.883 1 91.56 104 ARG A O 1
ATOM 845 N N . VAL A 1 105 ? -10.234 -2.877 9.656 1 84.94 105 VAL A N 1
ATOM 846 C CA . VAL A 1 105 ? -11.664 -3.158 9.508 1 84.94 105 VAL A CA 1
ATOM 847 C C . VAL A 1 105 ? -11.906 -4.66 9.633 1 84.94 105 VAL A C 1
ATOM 849 O O . VAL A 1 105 ? -11.141 -5.469 9.102 1 84.94 105 VAL A O 1
ATOM 852 N N . PRO A 1 106 ? -12.852 -4.988 10.461 1 78.31 106 PRO A N 1
ATOM 853 C CA . PRO A 1 106 ? -13.141 -6.418 10.586 1 78.31 106 PRO A CA 1
ATOM 854 C C . PRO A 1 106 ? -13.688 -7.023 9.289 1 78.31 106 PRO A C 1
ATOM 856 O O . PRO A 1 106 ? -14.25 -6.305 8.461 1 78.31 106 PRO A O 1
ATOM 859 N N . SER A 1 107 ? -13.266 -8.273 9.016 1 72.44 107 SER A N 1
ATOM 860 C CA . SER A 1 107 ? -13.766 -8.961 7.832 1 72.44 107 SER A CA 1
ATOM 861 C C . SER A 1 107 ? -14.938 -9.875 8.18 1 72.44 107 SER A C 1
ATOM 863 O O . SER A 1 107 ? -14.844 -10.695 9.094 1 72.44 107 SER A O 1
ATOM 865 N N . MET A 1 108 ? -16.141 -9.523 7.793 1 71.56 108 MET A N 1
ATOM 866 C CA . MET A 1 108 ? -17.312 -10.383 7.867 1 71.56 108 MET A CA 1
ATOM 867 C C . MET A 1 108 ? -17.75 -10.828 6.473 1 71.56 108 MET A C 1
ATOM 869 O O . MET A 1 108 ? -16.969 -10.805 5.531 1 71.56 108 MET A O 1
ATOM 873 N N . GLY A 1 109 ? -19.047 -11.289 6.141 1 65.88 109 GLY A N 1
ATOM 874 C CA . GLY A 1 109 ? -19.625 -11.844 4.93 1 65.88 109 GLY A CA 1
ATOM 875 C C . GLY A 1 109 ? -19.609 -10.875 3.762 1 65.88 109 GLY A C 1
ATOM 876 O O . GLY A 1 109 ? -20.5 -10.922 2.904 1 65.88 109 GLY A O 1
ATOM 877 N N . GLY A 1 110 ? -18.469 -10.07 3.66 1 76.5 110 GLY A N 1
ATOM 878 C CA . GLY A 1 110 ? -18.406 -9.047 2.633 1 76.5 110 GLY A CA 1
ATOM 879 C C . GLY A 1 110 ? -18.094 -9.594 1.254 1 76.5 110 GLY A C 1
ATOM 880 O O . GLY A 1 110 ? -18.672 -10.609 0.84 1 76.5 110 GLY A O 1
ATOM 881 N N . THR A 1 111 ? -17.328 -9.07 0.438 1 86.94 111 THR A N 1
ATOM 882 C CA . THR A 1 111 ? -17 -9.383 -0.945 1 86.94 111 THR A CA 1
ATOM 883 C C . THR A 1 111 ? -16.391 -10.789 -1.049 1 86.94 111 THR A C 1
ATOM 885 O O . THR A 1 111 ? -15.703 -11.242 -0.136 1 86.94 111 THR A O 1
ATOM 888 N N . THR A 1 112 ? -16.75 -11.492 -2.105 1 92.69 112 THR A N 1
ATOM 889 C CA . THR A 1 112 ? -16.234 -12.852 -2.285 1 92.69 112 THR A CA 1
ATOM 890 C C . THR A 1 112 ? -15.484 -12.977 -3.607 1 92.69 112 THR A C 1
ATOM 892 O O . THR A 1 112 ? -15.047 -14.07 -3.977 1 92.69 112 THR A O 1
ATOM 895 N N . ARG A 1 113 ? -15.328 -11.883 -4.352 1 95.5 113 ARG A N 1
ATOM 896 C CA . ARG A 1 113 ? -14.719 -11.945 -5.68 1 95.5 113 ARG A CA 1
ATOM 897 C C . ARG A 1 113 ? -13.359 -11.25 -5.691 1 95.5 113 ARG A C 1
ATOM 899 O O . ARG A 1 113 ? -12.797 -11.008 -6.758 1 95.5 113 ARG A O 1
ATOM 906 N N . ARG A 1 114 ? -12.922 -10.781 -4.555 1 96.44 114 ARG A N 1
ATOM 907 C CA . ARG A 1 114 ? -11.633 -10.141 -4.34 1 96.44 114 ARG A CA 1
ATOM 908 C C . ARG A 1 114 ? -11.258 -10.141 -2.861 1 96.44 114 ARG A C 1
ATOM 910 O O . ARG A 1 114 ? -12.055 -10.547 -2.014 1 96.44 114 ARG A O 1
ATOM 917 N N . PHE A 1 115 ? -10.102 -9.773 -2.578 1 96.69 115 PHE A N 1
ATOM 918 C CA . PHE A 1 115 ? -9.711 -9.609 -1.186 1 96.69 115 PHE A CA 1
ATOM 919 C C . PHE A 1 115 ? -10.32 -8.344 -0.596 1 96.69 115 PHE A C 1
ATOM 921 O O . PHE A 1 115 ? -10.391 -7.312 -1.27 1 96.69 115 PHE A O 1
ATOM 928 N N . THR A 1 116 ? -10.766 -8.445 0.649 1 95.06 116 THR A N 1
ATOM 929 C CA . THR A 1 116 ? -11.391 -7.293 1.286 1 95.06 116 THR A CA 1
ATOM 930 C C . THR A 1 116 ? -10.391 -6.152 1.438 1 95.06 116 THR A C 1
ATOM 932 O O . THR A 1 116 ? -9.289 -6.348 1.962 1 95.06 116 THR A O 1
ATOM 935 N N . SER A 1 117 ? -10.766 -4.98 0.969 1 93.69 117 SER A N 1
ATOM 936 C CA . SER A 1 117 ? -9.914 -3.799 1.056 1 93.69 117 SER A CA 1
ATOM 937 C C . SER A 1 117 ? -10.008 -3.148 2.432 1 93.69 117 SER A C 1
ATOM 939 O O . SER A 1 117 ? -11.094 -2.734 2.855 1 93.69 117 SER A O 1
ATOM 941 N N . VAL A 1 118 ? -8.836 -3.018 3.109 1 95.25 118 VAL A N 1
ATOM 942 C CA . VAL A 1 118 ? -8.898 -2.479 4.465 1 95.25 118 VAL A CA 1
ATOM 943 C C . VAL A 1 118 ? -7.879 -1.355 4.621 1 95.25 118 VAL A C 1
ATOM 945 O O . VAL A 1 118 ? -7.703 -0.816 5.715 1 95.25 118 VAL A O 1
ATOM 948 N N . HIS A 1 119 ? -7.195 -0.988 3.553 1 97.25 119 HIS A N 1
ATOM 949 C CA . HIS A 1 119 ? -6.152 0.023 3.709 1 97.25 119 HIS A CA 1
ATOM 950 C C . HIS A 1 119 ? -6.43 1.239 2.83 1 97.25 119 HIS A C 1
ATOM 952 O O . HIS A 1 119 ? -7.164 1.145 1.845 1 97.25 119 HIS A O 1
ATOM 958 N N . ASP A 1 120 ? -5.914 2.355 3.211 1 96.88 120 ASP A N 1
ATOM 959 C CA . ASP A 1 120 ? -5.734 3.533 2.367 1 96.88 120 ASP A CA 1
ATOM 960 C C . ASP A 1 120 ? -4.254 3.822 2.131 1 96.88 120 ASP A C 1
ATOM 962 O O . ASP A 1 120 ? -3.4 3.385 2.904 1 96.88 120 ASP A O 1
ATOM 966 N N . ASN A 1 121 ? -4.02 4.473 1.017 1 98.5 121 ASN A N 1
ATOM 967 C CA . ASN A 1 121 ? -2.666 4.91 0.695 1 98.5 121 ASN A CA 1
ATOM 968 C C . ASN A 1 121 ? -2.424 6.352 1.129 1 98.5 121 ASN A C 1
ATOM 970 O O . ASN A 1 121 ? -3.307 7.199 1 1 98.5 121 ASN A O 1
ATOM 974 N N . ILE A 1 122 ? -1.282 6.566 1.673 1 98.81 122 ILE A N 1
ATOM 975 C CA . ILE A 1 122 ? -0.814 7.922 1.938 1 98.81 122 ILE A CA 1
ATOM 976 C C . ILE A 1 122 ? 0.51 8.164 1.218 1 98.81 122 ILE A C 1
ATOM 978 O O . ILE A 1 122 ? 1.495 7.461 1.468 1 98.81 122 ILE A O 1
ATOM 982 N N . GLY A 1 123 ? 0.502 9.125 0.291 1 98.88 123 GLY A N 1
ATOM 983 C CA . GLY A 1 123 ? 1.748 9.531 -0.341 1 98.88 123 GLY A CA 1
ATOM 984 C C . GLY A 1 123 ? 2.486 10.602 0.435 1 98.88 123 GLY A C 1
ATOM 985 O O . GLY A 1 123 ? 1.894 11.609 0.834 1 98.88 123 GLY A O 1
ATOM 986 N N . PHE A 1 124 ? 3.752 10.383 0.757 1 98.94 124 PHE A N 1
ATOM 987 C CA . PHE A 1 124 ? 4.641 11.359 1.377 1 98.94 124 PHE A CA 1
ATOM 988 C C . PHE A 1 124 ? 5.645 11.898 0.364 1 98.94 124 PHE A C 1
ATOM 990 O O . PHE A 1 124 ? 6.477 11.148 -0.151 1 98.94 124 PHE A O 1
ATOM 997 N N . PHE A 1 125 ? 5.57 13.211 0.086 1 98.94 125 PHE A N 1
ATOM 998 C CA . PHE A 1 125 ? 6.367 13.867 -0.944 1 98.94 125 PHE A CA 1
ATOM 999 C C . PHE A 1 125 ? 7.07 15.094 -0.385 1 98.94 125 PHE A C 1
ATOM 1001 O O . PHE A 1 125 ? 6.551 15.758 0.514 1 98.94 125 PHE A O 1
ATOM 1008 N N . ALA A 1 126 ? 8.211 15.391 -0.911 1 98.88 126 ALA A N 1
ATOM 1009 C CA . ALA A 1 126 ? 8.969 16.562 -0.488 1 98.88 126 ALA A CA 1
ATOM 1010 C C . ALA A 1 126 ? 9.352 17.438 -1.685 1 98.88 126 ALA A C 1
ATOM 1012 O O . ALA A 1 126 ? 9.492 16.938 -2.803 1 98.88 126 ALA A O 1
ATOM 1013 N N . VAL A 1 127 ? 9.516 18.688 -1.413 1 98.81 127 VAL A N 1
ATOM 1014 C CA . VAL A 1 127 ? 9.852 19.656 -2.459 1 98.81 127 VAL A CA 1
ATOM 1015 C C . VAL A 1 127 ? 11.305 19.453 -2.893 1 98.81 127 VAL A C 1
ATOM 1017 O O . VAL A 1 127 ? 11.625 19.562 -4.078 1 98.81 127 VAL A O 1
ATOM 1020 N N . SER A 1 128 ? 12.141 19.156 -1.923 1 97.94 128 SER A N 1
ATOM 1021 C CA . SER A 1 128 ? 13.57 19.031 -2.188 1 97.94 128 SER A CA 1
ATOM 1022 C C . SER A 1 128 ? 14.219 18.047 -1.219 1 97.94 128 SER A C 1
ATOM 1024 O O . SER A 1 128 ? 13.57 17.547 -0.302 1 97.94 128 SER A O 1
ATOM 1026 N N . LYS A 1 129 ? 15.492 17.797 -1.435 1 96 129 LYS A N 1
ATOM 1027 C CA . LYS A 1 129 ? 16.234 16.891 -0.561 1 96 129 LYS A CA 1
ATOM 1028 C C . LYS A 1 129 ? 16.422 17.5 0.826 1 96 129 LYS A C 1
ATOM 1030 O O . LYS A 1 129 ? 16.719 16.797 1.787 1 96 129 LYS A O 1
ATOM 1035 N N . GLY A 1 130 ? 16.281 18.828 0.933 1 97.94 130 GLY A N 1
ATOM 1036 C CA . GLY A 1 130 ? 16.453 19.531 2.197 1 97.94 130 GLY A CA 1
ATOM 1037 C C . GLY A 1 130 ? 15.164 19.641 3.002 1 97.94 130 GLY A C 1
ATOM 1038 O O . GLY A 1 130 ? 15.031 20.5 3.861 1 97.94 130 GLY A O 1
ATOM 1039 N N . TYR A 1 131 ? 14.203 18.781 2.74 1 98.69 131 TYR A N 1
ATOM 1040 C CA . TYR A 1 131 ? 12.922 18.844 3.436 1 98.69 131 TYR A CA 1
ATOM 1041 C C . TYR A 1 131 ? 13.102 18.609 4.93 1 98.69 131 TYR A C 1
ATOM 1043 O O . TYR A 1 131 ? 14.055 17.953 5.352 1 98.69 131 TYR A O 1
ATOM 1051 N N . TYR A 1 132 ? 12.234 19.188 5.707 1 98.81 132 TYR A N 1
ATOM 1052 C CA . TYR A 1 132 ? 12.227 19.016 7.156 1 98.81 132 TYR A CA 1
ATOM 1053 C C . TYR A 1 132 ? 11.664 17.641 7.535 1 98.81 132 TYR A C 1
ATOM 1055 O O . TYR A 1 132 ? 10.609 17.234 7.035 1 98.81 132 TYR A O 1
ATOM 1063 N N . PHE A 1 133 ? 12.305 16.938 8.391 1 98.75 133 PHE A N 1
ATOM 1064 C CA . PHE A 1 133 ? 11.828 15.688 8.961 1 98.75 133 PHE A CA 1
ATOM 1065 C C . PHE A 1 133 ? 12.461 15.453 10.328 1 98.75 133 PHE A C 1
ATOM 1067 O O . PHE A 1 133 ? 13.68 15.367 10.453 1 98.75 133 PHE A O 1
ATOM 1074 N N . ASP A 1 134 ? 11.625 15.383 11.297 1 98.44 134 ASP A N 1
ATOM 1075 C CA . ASP A 1 134 ? 12.078 15.109 12.656 1 98.44 134 ASP A CA 1
ATOM 1076 C C . ASP A 1 134 ? 11.531 13.773 13.156 1 98.44 134 ASP A C 1
ATOM 1078 O O . ASP A 1 134 ? 10.352 13.656 13.477 1 98.44 134 ASP A O 1
ATOM 1082 N N . LEU A 1 135 ? 12.359 12.789 13.289 1 97.06 135 LEU A N 1
ATOM 1083 C CA . LEU A 1 135 ? 11.969 11.43 13.656 1 97.06 135 LEU A CA 1
ATOM 1084 C C . LEU A 1 135 ? 11.742 11.32 15.156 1 97.06 135 LEU A C 1
ATOM 1086 O O . LEU A 1 135 ? 10.898 10.539 15.609 1 97.06 135 LEU A O 1
ATOM 1090 N N . ASP A 1 136 ? 12.312 12.023 15.953 1 96.5 136 ASP A N 1
ATOM 1091 C CA . ASP A 1 136 ? 12.438 11.781 17.391 1 96.5 136 ASP A CA 1
ATOM 1092 C C . ASP A 1 136 ? 11.086 11.898 18.078 1 96.5 136 ASP A C 1
ATOM 1094 O O . ASP A 1 136 ? 10.711 11.023 18.875 1 96.5 136 ASP A O 1
ATOM 1098 N N . PRO A 1 137 ? 10.32 12.891 17.766 1 97.25 137 PRO A N 1
ATOM 1099 C CA . PRO A 1 137 ? 9.047 13 18.469 1 97.25 137 PRO A CA 1
ATOM 1100 C C . PRO A 1 137 ? 8.07 11.875 18.125 1 97.25 137 PRO A C 1
ATOM 1102 O O . PRO A 1 137 ? 7.055 11.703 18.797 1 97.25 137 PRO A O 1
ATOM 1105 N N . VAL A 1 138 ? 8.359 11.109 17.062 1 97.44 138 VAL A N 1
ATOM 1106 C CA . VAL A 1 138 ? 7.352 10.148 16.625 1 97.44 138 VAL A CA 1
ATOM 1107 C C . VAL A 1 138 ? 7.887 8.727 16.797 1 97.44 138 VAL A C 1
ATOM 1109 O O . VAL A 1 138 ? 7.262 7.766 16.344 1 97.44 138 VAL A O 1
ATOM 1112 N N . ARG A 1 139 ? 9.031 8.578 17.406 1 95.94 139 ARG A N 1
ATOM 1113 C CA . ARG A 1 139 ? 9.555 7.242 17.688 1 95.94 139 ARG A CA 1
ATOM 1114 C C . ARG A 1 139 ? 8.594 6.445 18.547 1 95.94 139 ARG A C 1
ATOM 1116 O O . ARG A 1 139 ? 7.895 7.016 19.391 1 95.94 139 ARG A O 1
ATOM 1123 N N . ILE A 1 140 ? 8.531 5.215 18.281 1 94.38 140 ILE A N 1
ATOM 1124 C CA . ILE A 1 140 ? 7.688 4.312 19.047 1 94.38 140 ILE A CA 1
ATOM 1125 C C . ILE A 1 140 ? 8.523 3.613 20.125 1 94.38 140 ILE A C 1
ATOM 1127 O O . ILE A 1 140 ? 9.43 2.84 19.797 1 94.38 140 ILE A O 1
ATOM 1131 N N . PRO A 1 141 ? 8.211 3.854 21.328 1 92.88 141 PRO A N 1
ATOM 1132 C CA . PRO A 1 141 ? 9.016 3.262 22.406 1 92.88 141 PRO A CA 1
ATOM 1133 C C . PRO A 1 141 ? 8.906 1.74 22.453 1 92.88 141 PRO A C 1
ATOM 1135 O O . PRO A 1 141 ? 7.84 1.184 22.188 1 92.88 141 PRO A O 1
ATOM 1138 N N . TYR A 1 142 ? 9.984 1.146 22.766 1 89.25 142 TYR A N 1
ATOM 1139 C CA . TYR A 1 142 ? 9.961 -0.286 23.047 1 89.25 142 TYR A CA 1
ATOM 1140 C C . TYR 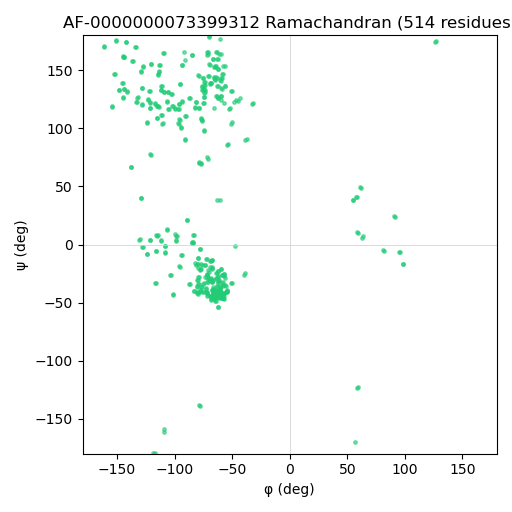A 1 142 ? 9.25 -0.58 24.359 1 89.25 142 TYR A C 1
ATOM 1142 O O . TYR A 1 142 ? 9.312 0.22 25.297 1 89.25 142 TYR A O 1
ATOM 1150 N N . ASP A 1 143 ? 8.586 -1.701 24.297 1 88.75 143 ASP A N 1
ATOM 1151 C CA . ASP A 1 143 ? 8.156 -2.156 25.609 1 88.75 143 ASP A CA 1
ATOM 1152 C C . ASP A 1 143 ? 9.359 -2.539 26.469 1 88.75 143 ASP A C 1
ATOM 1154 O O . ASP A 1 143 ? 10.453 -2.764 25.953 1 88.75 143 ASP A O 1
ATOM 1158 N N . ALA A 1 144 ? 9.117 -2.547 27.75 1 89.19 144 ALA A N 1
ATOM 1159 C CA . ALA A 1 144 ? 10.203 -2.738 28.703 1 89.19 144 ALA A CA 1
ATOM 1160 C C . ALA A 1 144 ? 10.977 -4.016 28.406 1 89.19 144 ALA A C 1
ATOM 1162 O O . ALA A 1 144 ? 12.211 -4.023 28.438 1 89.19 144 ALA A O 1
ATOM 1163 N N . ASP A 1 145 ? 10.312 -5.074 28.031 1 89.62 145 ASP A N 1
ATOM 1164 C CA . ASP A 1 145 ? 10.945 -6.363 27.766 1 89.62 145 ASP A CA 1
ATOM 1165 C C . ASP A 1 145 ? 11.797 -6.312 26.5 1 89.62 145 ASP A C 1
ATOM 1167 O O . ASP A 1 145 ? 12.922 -6.809 26.484 1 89.62 145 ASP A O 1
ATOM 1171 N N . THR A 1 146 ? 11.266 -5.738 25.516 1 83.94 146 THR A N 1
ATOM 1172 C CA . THR A 1 146 ? 11.992 -5.637 24.25 1 83.94 146 THR A CA 1
ATOM 1173 C C . THR A 1 146 ? 13.211 -4.734 24.406 1 83.94 146 THR A C 1
ATOM 1175 O O . THR A 1 146 ? 14.281 -5.035 23.859 1 83.94 146 THR A O 1
ATOM 1178 N N . LYS A 1 147 ? 13.031 -3.648 25.125 1 85.25 147 LYS A N 1
ATOM 1179 C CA . LYS A 1 147 ? 14.148 -2.727 25.328 1 85.25 147 LYS A CA 1
ATOM 1180 C C . LYS A 1 147 ? 15.305 -3.416 26.047 1 85.25 147 LYS A C 1
ATOM 1182 O O . LYS A 1 147 ? 16.469 -3.232 25.688 1 85.25 147 LYS A O 1
ATOM 1187 N N . LYS A 1 148 ? 14.961 -4.172 27.062 1 85.44 148 LYS A N 1
ATOM 1188 C CA . LYS A 1 148 ? 15.977 -4.91 27.812 1 85.44 148 LYS A CA 1
ATOM 1189 C C . LYS A 1 148 ? 16.703 -5.902 26.922 1 85.44 148 LYS A C 1
ATOM 1191 O O . LYS A 1 148 ? 17.938 -6.016 26.984 1 85.44 148 LYS A O 1
ATOM 1196 N N . ALA A 1 149 ? 15.953 -6.492 26.078 1 81.88 149 ALA A N 1
ATOM 1197 C CA . ALA A 1 149 ? 16.516 -7.512 25.203 1 81.88 149 ALA A CA 1
ATOM 1198 C C . ALA A 1 149 ? 17.453 -6.887 24.172 1 81.88 149 ALA A C 1
ATOM 1200 O O . ALA A 1 149 ? 18.422 -7.516 23.734 1 81.88 149 ALA A O 1
ATOM 1201 N N . ARG A 1 150 ? 17.156 -5.691 23.844 1 79.94 150 ARG A N 1
ATOM 1202 C CA . ARG A 1 150 ? 17.922 -5.035 22.797 1 79.94 150 ARG A CA 1
ATOM 1203 C C . ARG A 1 150 ? 19.062 -4.199 23.391 1 79.94 150 ARG A C 1
ATOM 1205 O O . ARG A 1 150 ? 19.906 -3.697 22.656 1 79.94 150 ARG A O 1
ATOM 1212 N N . SER A 1 151 ? 18.969 -4.109 24.656 1 80.38 151 SER A N 1
ATOM 1213 C CA . SER A 1 151 ? 19.953 -3.258 25.312 1 80.38 151 SER A CA 1
ATOM 1214 C C . SER A 1 151 ? 21.328 -3.93 25.359 1 80.38 151 SER A C 1
ATOM 1216 O O . SER A 1 151 ? 21.469 -5.016 25.922 1 80.38 151 SER A O 1
ATOM 1218 N N . ARG A 1 152 ? 22.031 -3.576 24.5 1 81.12 152 ARG A N 1
ATOM 1219 C CA . ARG A 1 152 ? 23.438 -3.943 24.469 1 81.12 152 ARG A CA 1
ATOM 1220 C C . ARG A 1 152 ? 24.328 -2.715 24.656 1 81.12 152 ARG A C 1
ATOM 1222 O O . ARG A 1 152 ? 23.938 -1.6 24.297 1 81.12 152 ARG A O 1
ATOM 1229 N N . LYS A 1 153 ? 25.5 -2.941 25.266 1 80.75 153 LYS A N 1
ATOM 1230 C CA . LYS A 1 153 ? 26.422 -1.843 25.547 1 80.75 153 LYS A CA 1
ATOM 1231 C C . LYS A 1 153 ? 26.688 -1.005 24.297 1 80.75 153 LYS A C 1
ATOM 1233 O O . LYS A 1 153 ? 26.75 0.223 24.375 1 80.75 153 LYS A O 1
ATOM 1238 N N . LEU A 1 154 ? 26.672 -1.713 23.172 1 80.75 154 LEU A N 1
ATOM 1239 C CA . LEU A 1 154 ? 27.031 -1.05 21.922 1 80.75 154 LEU A CA 1
ATOM 1240 C C . LEU A 1 154 ? 25.922 -0.113 21.453 1 80.75 154 LEU A C 1
ATOM 1242 O O . LEU A 1 154 ? 26.172 0.822 20.688 1 80.75 154 LEU A O 1
ATOM 1246 N N . PHE A 1 155 ? 24.781 -0.274 21.953 1 80.25 155 PHE A N 1
ATOM 1247 C CA . PHE A 1 155 ? 23.672 0.521 21.469 1 80.25 155 PHE A CA 1
ATOM 1248 C C . PHE A 1 155 ? 23.25 1.568 22.5 1 80.25 155 PHE A C 1
ATOM 1250 O O . PHE A 1 155 ? 22.359 2.377 22.25 1 80.25 155 PHE A O 1
ATOM 1257 N N . GLU A 1 156 ? 23.984 1.491 23.625 1 81.06 156 GLU A N 1
ATOM 1258 C CA . GLU A 1 156 ? 23.656 2.459 24.672 1 81.06 156 GLU A CA 1
ATOM 1259 C C . GLU A 1 156 ? 23.828 3.891 24.172 1 81.06 156 GLU A C 1
ATOM 1261 O O . GLU A 1 156 ? 24.844 4.207 23.531 1 81.06 156 GLU A O 1
ATOM 1266 N N . GLY A 1 157 ? 22.781 4.699 24.359 1 83 157 GLY A N 1
ATOM 1267 C CA . GLY A 1 157 ? 22.875 6.09 23.953 1 83 157 GLY A CA 1
ATOM 1268 C C . GLY A 1 157 ? 22.234 6.348 22.594 1 83 157 GLY A C 1
ATOM 1269 O O . GLY A 1 157 ? 21.969 7.5 22.234 1 83 157 GLY A O 1
ATOM 1270 N N . SER A 1 158 ? 22.047 5.273 21.906 1 86.25 158 SER A N 1
ATOM 1271 C CA . SER A 1 158 ? 21.406 5.449 20.594 1 86.25 158 SER A CA 1
ATOM 1272 C C . SER A 1 158 ? 19.953 5.887 20.75 1 86.25 158 SER A C 1
ATOM 1274 O O . SER A 1 158 ? 19.25 5.398 21.641 1 86.25 158 SER A O 1
ATOM 1276 N N . LYS A 1 159 ? 19.531 6.801 19.938 1 88.06 159 LYS A N 1
ATOM 1277 C CA . LYS A 1 159 ? 18.172 7.348 20.016 1 88.06 159 LYS A CA 1
ATOM 1278 C C . LYS A 1 159 ? 17.125 6.254 19.812 1 88.06 159 LYS A C 1
ATOM 1280 O O . LYS A 1 159 ? 16.078 6.273 20.453 1 88.06 159 LYS A O 1
ATOM 1285 N N . TRP A 1 160 ? 17.453 5.293 18.922 1 87.81 160 TRP A N 1
ATOM 1286 C CA . TRP A 1 160 ? 16.484 4.242 18.641 1 87.81 160 TRP A CA 1
ATOM 1287 C C . TRP A 1 160 ? 16.281 3.357 19.875 1 87.81 160 TRP A C 1
ATOM 1289 O O . TRP A 1 160 ? 15.211 2.787 20.062 1 87.81 160 TRP A O 1
ATOM 1299 N N . LEU A 1 161 ? 17.25 3.215 20.625 1 86.69 161 LEU A N 1
ATOM 1300 C CA . LEU A 1 161 ? 17.141 2.428 21.859 1 86.69 161 LEU A CA 1
ATOM 1301 C C . LEU A 1 161 ? 16.484 3.246 22.969 1 86.69 161 LEU A C 1
ATOM 1303 O O . LEU A 1 161 ? 15.617 2.746 23.672 1 86.69 161 LEU A O 1
ATOM 1307 N N . GLU A 1 162 ? 16.891 4.559 23.094 1 88.5 162 GLU A N 1
ATOM 1308 C CA . GLU A 1 162 ? 16.453 5.395 24.203 1 88.5 162 GLU A CA 1
ATOM 1309 C C . GLU A 1 162 ? 15.047 5.926 23.984 1 88.5 162 GLU A C 1
ATOM 1311 O O . GLU A 1 162 ? 14.234 5.957 24.922 1 88.5 162 GLU A O 1
ATOM 1316 N N . LEU A 1 163 ? 14.797 6.32 22.734 1 91.94 163 LEU A N 1
ATOM 1317 C CA . LEU A 1 163 ? 13.531 6.992 22.453 1 91.94 163 LEU A CA 1
ATOM 1318 C C . LEU A 1 163 ? 12.555 6.047 21.75 1 91.94 163 LEU A C 1
ATOM 1320 O O . LEU A 1 163 ? 11.344 6.238 21.828 1 91.94 163 LEU A O 1
ATOM 1324 N N . GLY A 1 164 ? 13.039 5.059 21.047 1 93.12 164 GLY A N 1
ATOM 1325 C CA . GLY A 1 164 ? 12.18 4.129 20.344 1 93.12 164 GLY A CA 1
ATOM 1326 C C . GLY A 1 164 ? 12.523 3.994 18.875 1 93.12 164 GLY A C 1
ATOM 1327 O O . GLY A 1 164 ? 13.453 4.652 18.391 1 93.12 164 GLY A O 1
ATOM 1328 N N . TYR A 1 165 ? 11.883 3.131 18.234 1 92.81 165 TYR A N 1
ATOM 1329 C CA . TYR A 1 165 ? 12.211 2.838 16.844 1 92.81 165 TYR A CA 1
ATOM 1330 C C . TYR A 1 165 ? 11.391 3.707 15.906 1 92.81 165 TYR A C 1
ATOM 1332 O O . TYR A 1 165 ? 10.438 4.363 16.328 1 92.81 165 TYR A O 1
ATOM 1340 N N . ASN A 1 166 ? 11.836 3.891 14.656 1 95.06 166 ASN A N 1
ATOM 1341 C CA . ASN A 1 166 ? 11.18 4.598 13.555 1 95.06 166 ASN A CA 1
ATOM 1342 C C . ASN A 1 166 ? 9.828 3.979 13.219 1 95.06 166 ASN A C 1
ATOM 1344 O O . ASN A 1 166 ? 9.727 2.764 13.039 1 95.06 166 ASN A O 1
ATOM 1348 N N . PRO A 1 167 ? 8.867 4.961 13.297 1 92.81 167 PRO A N 1
ATOM 1349 C CA . PRO A 1 167 ? 7.598 4.406 12.812 1 92.81 167 PRO A CA 1
ATOM 1350 C C . PRO A 1 167 ? 7.699 3.854 11.391 1 92.81 167 PRO A C 1
ATOM 1352 O O . PRO A 1 167 ? 8.461 4.379 10.57 1 92.81 167 PRO A O 1
ATOM 1355 N N . LYS A 1 168 ? 7.438 2.631 11.062 1 94.5 168 LYS A N 1
ATOM 1356 C CA . LYS A 1 168 ? 7.406 1.96 9.773 1 94.5 168 LYS A CA 1
ATOM 1357 C C . LYS A 1 168 ? 6.371 2.594 8.844 1 94.5 168 LYS A C 1
ATOM 1359 O O . LYS A 1 168 ? 5.805 3.641 9.164 1 94.5 168 LYS A O 1
ATOM 1364 N N . ASP A 1 169 ? 6.273 2.135 7.625 1 96.88 169 ASP A N 1
ATOM 1365 C CA . ASP A 1 169 ? 5.387 2.771 6.656 1 96.88 169 ASP A CA 1
ATOM 1366 C C . ASP A 1 169 ? 4.074 2 6.523 1 96.88 169 ASP A C 1
ATOM 1368 O O . ASP A 1 169 ? 3.293 2.248 5.605 1 96.88 169 ASP A O 1
ATOM 1372 N N . VAL A 1 170 ? 3.865 1.04 7.387 1 97.81 170 VAL A N 1
ATOM 1373 C CA . VAL A 1 170 ? 2.551 0.434 7.57 1 97.81 170 VAL A CA 1
ATOM 1374 C C . VAL A 1 170 ? 1.988 0.828 8.938 1 97.81 170 VAL A C 1
ATOM 1376 O O . VAL A 1 170 ? 2.467 0.357 9.969 1 97.81 170 VAL A O 1
ATOM 1379 N N . TRP A 1 171 ? 1.035 1.761 8.914 1 98 171 TRP A N 1
ATOM 1380 C CA . TRP A 1 171 ? 0.405 2.27 10.125 1 98 171 TRP A CA 1
ATOM 1381 C C . TRP A 1 171 ? -0.905 1.541 10.406 1 98 171 TRP A C 1
ATOM 1383 O O . TRP A 1 171 ? -1.918 1.799 9.75 1 98 171 TRP A O 1
ATOM 1393 N N . SER A 1 172 ? -0.889 0.641 11.367 1 96.5 172 SER A N 1
ATOM 1394 C CA . SER A 1 172 ? -2.082 -0.103 11.758 1 96.5 172 SER A CA 1
ATOM 1395 C C . SER A 1 172 ? -2.842 0.615 12.867 1 96.5 172 SER A C 1
ATOM 1397 O O . SER A 1 172 ? -2.561 0.414 14.055 1 96.5 172 SER A O 1
ATOM 1399 N N . VAL A 1 173 ? -3.764 1.457 12.484 1 95.94 173 VAL A N 1
ATOM 1400 C CA . VAL A 1 173 ? -4.566 2.273 13.391 1 95.94 173 VAL A CA 1
ATOM 1401 C C . VAL A 1 173 ? -6.039 2.188 12.992 1 95.94 173 VAL A C 1
ATOM 1403 O O . VAL A 1 173 ? -6.406 2.531 11.867 1 95.94 173 VAL A O 1
ATOM 1406 N N . SER A 1 174 ? -6.848 1.762 13.914 1 93.12 174 SER A N 1
ATOM 1407 C CA . SER A 1 174 ? -8.266 1.568 13.617 1 93.12 174 SER A CA 1
ATOM 1408 C C . SER A 1 174 ? -8.938 2.889 13.258 1 93.12 174 SER A C 1
ATOM 1410 O O . SER A 1 174 ? -8.625 3.93 13.836 1 93.12 174 SER A O 1
ATOM 1412 N N . ARG A 1 175 ? -9.828 2.771 12.344 1 89.75 175 ARG A N 1
ATOM 1413 C CA . ARG A 1 175 ? -10.711 3.91 12.109 1 89.75 175 ARG A CA 1
ATOM 1414 C C . ARG A 1 175 ? -11.547 4.219 13.344 1 89.75 175 ARG A C 1
ATOM 1416 O O . ARG A 1 175 ? -11.703 3.369 14.227 1 89.75 175 ARG A O 1
ATOM 1423 N N . LEU A 1 176 ? -12.023 5.414 13.359 1 87.31 176 LEU A N 1
ATOM 1424 C CA . LEU A 1 176 ? -12.82 5.816 14.508 1 87.31 176 LEU A CA 1
ATOM 1425 C C . LEU A 1 176 ? -14.227 5.234 14.43 1 87.31 176 LEU A C 1
ATOM 1427 O O . LEU A 1 176 ? -15 5.594 13.539 1 87.31 176 LEU A O 1
ATOM 1431 N N . HIS A 1 177 ? -14.398 4.258 15.336 1 79.81 177 HIS A N 1
ATOM 1432 C CA . HIS A 1 177 ? -15.742 3.695 15.414 1 79.81 177 HIS A CA 1
ATOM 1433 C C . HIS A 1 177 ? -16.719 4.688 16.031 1 79.81 177 HIS A C 1
ATOM 1435 O O . HIS A 1 177 ? -16.312 5.688 16.625 1 79.81 177 HIS A O 1
ATOM 1441 N N . ARG A 1 178 ? -17.906 4.359 15.859 1 75.88 178 ARG A N 1
ATOM 1442 C CA . ARG A 1 178 ? -19 5.258 16.25 1 75.88 178 ARG A CA 1
ATOM 1443 C C . ARG A 1 178 ? -18.891 5.625 17.719 1 75.88 178 ARG A C 1
ATOM 1445 O O . ARG A 1 178 ? -19.188 6.762 18.109 1 75.88 178 ARG A O 1
ATOM 1452 N N . GLN A 1 179 ? -18.328 4.746 18.516 1 73.12 179 GLN A N 1
ATOM 1453 C CA . GLN A 1 179 ? -18.328 4.949 19.953 1 73.12 179 GLN A CA 1
ATOM 1454 C C . GLN A 1 179 ? -16.984 5.531 20.422 1 73.12 179 GLN A C 1
ATOM 1456 O O . GLN A 1 179 ? -16.812 5.82 21.609 1 73.12 179 GLN A O 1
ATOM 1461 N N . HIS A 1 180 ? -16.188 5.785 19.531 1 82.12 180 HIS A N 1
ATOM 1462 C CA . HIS A 1 180 ? -14.875 6.309 19.906 1 82.12 180 HIS A CA 1
ATOM 1463 C C . HIS A 1 180 ? -14.992 7.723 20.469 1 82.12 180 HIS A C 1
ATOM 1465 O O . HIS A 1 180 ? -15.719 8.555 19.922 1 82.12 180 HIS A O 1
ATOM 1471 N N . ALA A 1 181 ? -14.281 8.086 21.547 1 79.94 181 ALA A N 1
ATOM 1472 C CA . ALA A 1 181 ? -14.352 9.375 22.234 1 79.94 181 ALA A CA 1
ATOM 1473 C C . ALA A 1 181 ? -13.922 10.516 21.297 1 79.94 181 ALA A C 1
ATOM 1475 O O . ALA A 1 181 ? -14.422 11.633 21.422 1 79.94 181 ALA A O 1
ATOM 1476 N N . GLU A 1 182 ? -13.086 10.234 20.359 1 83.88 182 GLU A N 1
ATOM 1477 C CA . GLU A 1 182 ? -12.562 11.242 19.453 1 83.88 182 GLU A CA 1
ATOM 1478 C C . GLU A 1 182 ? -13.547 11.523 18.312 1 83.88 182 GLU A C 1
ATOM 1480 O O . GLU A 1 182 ? -13.438 12.547 17.641 1 83.88 182 GLU A O 1
ATOM 1485 N N . ARG A 1 183 ? -14.477 10.641 18.156 1 84.12 183 ARG A N 1
ATOM 1486 C CA . ARG A 1 183 ? -15.32 10.695 16.969 1 84.12 183 ARG A CA 1
ATOM 1487 C C . ARG A 1 183 ? -16.328 11.836 17.062 1 84.12 183 ARG A C 1
ATOM 1489 O O . ARG A 1 183 ? -16.906 12.07 18.109 1 84.12 183 ARG A O 1
ATOM 1496 N N . VAL A 1 184 ? -16.406 12.562 15.945 1 83.88 184 VAL A N 1
ATOM 1497 C CA . VAL A 1 184 ? -17.438 13.586 15.781 1 83.88 184 VAL A CA 1
ATOM 1498 C C . VAL A 1 184 ? -18.328 13.234 14.602 1 83.88 184 VAL A C 1
ATOM 1500 O O . VAL A 1 184 ? -18.188 12.164 14 1 83.88 184 VAL A O 1
ATOM 1503 N N . ASP A 1 185 ? -19.25 14.055 14.359 1 80.88 185 ASP A N 1
ATOM 1504 C CA . ASP A 1 185 ? -20.203 13.75 13.305 1 80.88 185 ASP A CA 1
ATOM 1505 C C . ASP A 1 185 ? -19.609 14.055 11.93 1 80.88 185 ASP A C 1
ATOM 1507 O O . ASP A 1 185 ? -20.031 15 11.266 1 80.88 185 ASP A O 1
ATOM 1511 N N . HIS A 1 186 ? -18.75 13.32 11.562 1 85.12 186 HIS A N 1
ATOM 1512 C CA . HIS A 1 186 ? -18.094 13.32 10.258 1 85.12 186 HIS A CA 1
ATOM 1513 C C . HIS A 1 186 ? -17.828 11.891 9.781 1 85.12 186 HIS A C 1
ATOM 1515 O O . HIS A 1 186 ? -17.266 11.086 10.516 1 85.12 186 HIS A O 1
ATOM 1521 N N . PRO A 1 187 ? -18.172 11.539 8.562 1 81.62 187 PRO A N 1
ATOM 1522 C CA . PRO A 1 187 ? -18.172 10.148 8.102 1 81.62 187 PRO A CA 1
ATOM 1523 C C . PRO A 1 187 ? -16.766 9.578 7.918 1 81.62 187 PRO A C 1
ATOM 1525 O O . PRO A 1 187 ? -16.562 8.367 8.016 1 81.62 187 PRO A O 1
ATOM 1528 N N . THR A 1 188 ? -15.773 10.352 7.609 1 85.94 188 THR A N 1
ATOM 1529 C CA . THR A 1 188 ? -14.453 9.828 7.277 1 85.94 188 THR A CA 1
ATOM 1530 C C . THR A 1 188 ? -13.367 10.523 8.102 1 85.94 188 THR A C 1
ATOM 1532 O O . THR A 1 188 ? -12.297 10.844 7.59 1 85.94 188 THR A O 1
ATOM 1535 N N . GLN A 1 189 ? -13.719 10.742 9.352 1 90.75 189 GLN A N 1
ATOM 1536 C CA . GLN A 1 189 ? -12.766 11.375 10.25 1 90.75 189 GLN A CA 1
ATOM 1537 C C . GLN A 1 189 ? -11.516 10.516 10.422 1 90.75 189 GLN A C 1
ATOM 1539 O O . GLN A 1 189 ? -11.609 9.312 10.672 1 90.75 189 GLN A O 1
ATOM 1544 N N . LYS A 1 190 ? -10.367 11.102 10.18 1 95.69 190 LYS A N 1
ATOM 1545 C CA . LYS A 1 190 ? -9.102 10.398 10.367 1 95.69 190 LYS A CA 1
ATOM 1546 C C . LYS A 1 190 ? -8.703 10.375 11.844 1 95.69 190 LYS A C 1
ATOM 1548 O O . LYS A 1 190 ? -8.969 11.32 12.578 1 95.69 190 LYS A O 1
ATOM 1553 N N . PRO A 1 191 ? -8.07 9.305 12.312 1 96.19 191 PRO A N 1
ATOM 1554 C CA . PRO A 1 191 ? -7.578 9.266 13.695 1 96.19 191 PRO A CA 1
ATOM 1555 C C . PRO A 1 191 ? -6.52 10.336 13.977 1 96.19 191 PRO A C 1
ATOM 1557 O O . PRO A 1 191 ? -5.605 10.531 13.172 1 96.19 191 PRO A O 1
ATOM 1560 N N . LEU A 1 192 ? -6.645 10.961 15.062 1 97 192 LEU A N 1
ATOM 1561 C CA . LEU A 1 192 ? -5.727 12.023 15.461 1 97 192 LEU A CA 1
ATOM 1562 C C . LEU A 1 192 ? -4.293 11.5 15.531 1 97 192 LEU A C 1
ATOM 1564 O O . LEU A 1 192 ? -3.354 12.219 15.18 1 97 192 LEU A O 1
ATOM 1568 N N . GLU A 1 193 ? -4.082 10.25 15.891 1 96.56 193 GLU A N 1
ATOM 1569 C CA . GLU A 1 193 ? -2.77 9.633 16.062 1 96.56 193 GLU A CA 1
ATOM 1570 C C . GLU A 1 193 ? -1.957 9.711 14.766 1 96.56 193 GLU A C 1
ATOM 1572 O O . GLU A 1 193 ? -0.792 10.109 14.789 1 96.56 193 GLU A O 1
ATOM 1577 N N . ILE A 1 194 ? -2.564 9.383 13.656 1 97.31 194 ILE A N 1
ATOM 1578 C CA . ILE A 1 194 ? -1.817 9.328 12.406 1 97.31 194 ILE A CA 1
ATOM 1579 C C . ILE A 1 194 ? -1.535 10.742 11.914 1 97.31 194 ILE A C 1
ATOM 1581 O O . ILE A 1 194 ? -0.467 11.016 11.359 1 97.31 194 ILE A O 1
ATOM 1585 N N . ILE A 1 195 ? -2.457 11.68 12.18 1 98.62 195 ILE A N 1
ATOM 1586 C CA . ILE A 1 195 ? -2.275 13.062 11.75 1 98.62 195 ILE A CA 1
ATOM 1587 C C . ILE A 1 195 ? -1.184 13.719 12.586 1 98.62 195 ILE A C 1
ATOM 1589 O O . ILE A 1 195 ? -0.324 14.422 12.055 1 98.62 195 ILE A O 1
ATOM 1593 N N . GLU A 1 196 ? -1.221 13.492 13.883 1 98.62 196 GLU A N 1
ATOM 1594 C CA . GLU A 1 196 ? -0.199 14.055 14.766 1 98.62 196 GLU A CA 1
ATOM 1595 C C . GLU A 1 196 ? 1.191 13.547 14.391 1 98.62 196 GLU A C 1
ATOM 1597 O O . GLU A 1 196 ? 2.168 14.297 14.453 1 98.62 196 GLU A O 1
ATOM 1602 N N . ARG A 1 197 ? 1.258 12.305 14.023 1 98.75 197 ARG A N 1
ATOM 1603 C CA . ARG A 1 197 ? 2.533 11.758 13.578 1 98.75 197 ARG A CA 1
ATOM 1604 C C . ARG A 1 197 ? 3.084 12.531 12.383 1 98.75 197 ARG A C 1
ATOM 1606 O O . ARG A 1 197 ? 4.27 12.867 12.352 1 98.75 197 ARG A O 1
ATOM 1613 N N . MET A 1 198 ? 2.223 12.875 11.438 1 98.88 198 MET A N 1
ATOM 1614 C CA . MET A 1 198 ? 2.619 13.633 10.258 1 98.88 198 MET A CA 1
ATOM 1615 C C . MET A 1 198 ? 3.088 15.031 10.641 1 98.88 198 MET A C 1
ATOM 1617 O O . MET A 1 198 ? 4.145 15.484 10.195 1 98.88 198 MET A O 1
ATOM 1621 N N . VAL A 1 199 ? 2.346 15.672 11.5 1 98.94 199 VAL A N 1
ATOM 1622 C CA . VAL A 1 199 ? 2.619 17.047 11.891 1 98.94 199 VAL A CA 1
ATOM 1623 C C . VAL A 1 199 ? 3.934 17.125 12.664 1 98.94 199 VAL A C 1
ATOM 1625 O O . VAL A 1 199 ? 4.793 17.953 12.367 1 98.94 199 VAL A O 1
ATOM 1628 N N . LEU A 1 200 ? 4.09 16.203 13.594 1 98.88 200 LEU A N 1
ATOM 1629 C CA . LEU A 1 200 ? 5.285 16.203 14.43 1 98.88 200 LEU A CA 1
ATOM 1630 C C . LEU A 1 200 ? 6.523 15.883 13.602 1 98.88 200 LEU A C 1
ATOM 1632 O O . LEU A 1 200 ? 7.578 16.5 13.789 1 98.88 200 LEU A O 1
ATOM 1636 N N . ALA A 1 201 ? 6.395 15.031 12.672 1 98.81 201 ALA A N 1
ATOM 1637 C CA . ALA A 1 201 ? 7.555 14.562 11.914 1 98.81 201 ALA A CA 1
ATOM 1638 C C . ALA A 1 201 ? 7.941 15.562 10.836 1 98.81 201 ALA A C 1
ATOM 1640 O O . ALA A 1 201 ? 9.117 15.703 10.5 1 98.81 201 ALA A O 1
ATOM 1641 N N . SER A 1 202 ? 6.93 16.344 10.266 1 98.94 202 SER A N 1
ATOM 1642 C CA . SER A 1 202 ? 7.227 16.969 8.977 1 98.94 202 SER A CA 1
ATOM 1643 C C . SER A 1 202 ? 6.957 18.469 9.008 1 98.94 202 SER A C 1
ATOM 1645 O O . SER A 1 202 ? 7.145 19.156 8 1 98.94 202 SER A O 1
ATOM 1647 N N . CYS A 1 203 ? 6.496 18.969 10.078 1 98.94 203 CYS A N 1
ATOM 1648 C CA . CYS A 1 203 ? 6.355 20.406 10.258 1 98.94 203 CYS A CA 1
ATOM 1649 C C . CYS A 1 203 ? 7.156 20.891 11.461 1 98.94 203 CYS A C 1
ATOM 1651 O O . CYS A 1 203 ? 6.977 20.375 12.57 1 98.94 203 CYS A O 1
ATOM 1653 N N . PRO A 1 204 ? 8.086 21.844 11.289 1 98.88 204 PRO A N 1
ATOM 1654 C CA . PRO A 1 204 ? 8.836 22.344 12.438 1 98.88 204 PRO A CA 1
ATOM 1655 C C . PRO A 1 204 ? 7.957 23.078 13.453 1 98.88 204 PRO A C 1
ATOM 1657 O O . PRO A 1 204 ? 6.898 23.594 13.086 1 98.88 204 PRO A O 1
ATOM 1660 N N . PRO A 1 205 ? 8.406 23.078 14.781 1 98.25 205 PRO A N 1
ATOM 1661 C CA . PRO A 1 205 ? 7.676 23.906 15.75 1 98.25 205 PRO A CA 1
ATOM 1662 C C . PRO A 1 205 ? 7.48 25.344 15.273 1 98.25 205 PRO A C 1
ATOM 1664 O O . PRO A 1 205 ? 8.414 25.953 14.742 1 98.25 205 PRO A O 1
ATOM 1667 N N . GLY A 1 206 ? 6.254 25.812 15.406 1 98.19 206 GLY A N 1
ATOM 1668 C CA . GLY A 1 206 ? 5.945 27.156 14.969 1 98.19 206 GLY A CA 1
ATOM 1669 C C . GLY A 1 206 ? 5.707 27.266 13.477 1 98.19 206 GLY A C 1
ATOM 1670 O O . GLY A 1 206 ? 5.371 28.344 12.969 1 98.19 206 GLY A O 1
ATOM 1671 N N . GLY A 1 207 ? 5.91 26.141 12.758 1 98.88 207 GLY A N 1
ATOM 1672 C CA . GLY A 1 207 ? 5.652 26.125 11.328 1 98.88 207 GLY A CA 1
ATOM 1673 C C . GLY A 1 207 ? 4.176 26.203 10.984 1 98.88 207 GLY A C 1
ATOM 1674 O O . GLY A 1 207 ? 3.33 26.25 11.883 1 98.88 207 GLY A O 1
ATOM 1675 N N . ARG A 1 208 ? 3.889 26.203 9.688 1 98.94 208 ARG A N 1
ATOM 1676 C CA . ARG A 1 208 ? 2.512 26.375 9.242 1 98.94 208 ARG A CA 1
ATOM 1677 C C . ARG A 1 208 ? 2.062 25.203 8.391 1 98.94 208 ARG A C 1
ATOM 1679 O O . ARG A 1 208 ? 2.766 24.797 7.461 1 98.94 208 ARG A O 1
ATOM 1686 N N . VAL A 1 209 ? 0.855 24.656 8.703 1 98.94 209 VAL A N 1
ATOM 1687 C CA . VAL A 1 209 ? 0.277 23.5 8.016 1 98.94 209 VAL A CA 1
ATOM 1688 C C . VAL A 1 209 ? -0.952 23.938 7.223 1 98.94 209 VAL A C 1
ATOM 1690 O O . VAL A 1 209 ? -1.762 24.734 7.711 1 98.94 209 VAL A O 1
ATOM 1693 N N . LEU A 1 210 ? -1.045 23.438 6.012 1 98.94 210 LEU A N 1
ATOM 1694 C CA . LEU A 1 210 ? -2.221 23.641 5.172 1 98.94 210 LEU A CA 1
ATOM 1695 C C . LEU A 1 210 ? -3.01 22.359 5.016 1 98.94 210 LEU A C 1
ATOM 1697 O O . LEU A 1 210 ? -2.434 21.297 4.727 1 98.94 210 LEU A O 1
ATOM 1701 N N . ASP A 1 211 ? -4.281 22.406 5.207 1 98.88 211 ASP A N 1
ATOM 1702 C CA . ASP A 1 211 ? -5.227 21.344 4.859 1 98.88 211 ASP A CA 1
ATOM 1703 C C . ASP A 1 211 ? -6.324 21.875 3.941 1 98.88 211 ASP A C 1
ATOM 1705 O O . ASP A 1 211 ? -7.262 22.531 4.398 1 98.88 211 ASP A O 1
ATOM 1709 N N . PRO A 1 212 ? -6.254 21.531 2.621 1 98.62 212 PRO A N 1
ATOM 1710 C CA . PRO A 1 212 ? -7.23 22.078 1.67 1 98.62 212 PRO A CA 1
ATOM 1711 C C . PRO A 1 212 ? -8.617 21.453 1.841 1 98.62 212 PRO A C 1
ATOM 1713 O O . PRO A 1 212 ? -9.594 21.969 1.285 1 98.62 212 PRO A O 1
ATOM 1716 N N . PHE A 1 213 ? -8.711 20.375 2.604 1 97.88 213 PHE A N 1
ATOM 1717 C CA . PHE A 1 213 ? -9.945 19.625 2.824 1 97.88 213 PHE A CA 1
ATOM 1718 C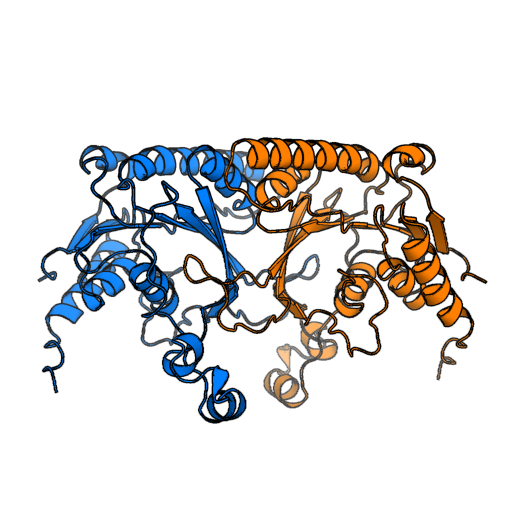 C . PHE A 1 213 ? -10.078 19.219 4.285 1 97.88 213 PHE A C 1
ATOM 1720 O O . PHE A 1 213 ? -10.141 18.031 4.605 1 97.88 213 PHE A O 1
ATOM 1727 N N . MET A 1 214 ? -10.25 20.141 5.145 1 97.31 214 MET A N 1
ATOM 1728 C CA . MET A 1 214 ? -9.953 19.906 6.559 1 97.31 214 MET A CA 1
ATOM 1729 C C . MET A 1 214 ? -11.062 19.094 7.223 1 97.31 214 MET A C 1
ATOM 1731 O O . MET A 1 214 ? -10.859 18.516 8.289 1 97.31 214 MET A O 1
ATOM 1735 N N . GLY A 1 215 ? -12.312 19.109 6.582 1 95.81 215 GLY A N 1
ATOM 1736 C CA . GLY A 1 215 ? -13.383 18.312 7.168 1 95.81 215 GLY A CA 1
ATOM 1737 C C . GLY A 1 215 ? -13.688 18.703 8.602 1 95.81 215 GLY A C 1
ATOM 1738 O O . GLY A 1 215 ? -13.914 19.875 8.906 1 95.81 215 GLY A O 1
ATOM 1739 N N . SER A 1 216 ? -13.602 17.734 9.508 1 95.69 216 SER A N 1
ATOM 1740 C CA . SER A 1 216 ? -13.938 17.969 10.906 1 95.69 216 SER A CA 1
ATOM 1741 C C . SER A 1 216 ? -12.758 18.547 11.672 1 95.69 216 SER A C 1
ATOM 1743 O O . SER A 1 216 ? -12.805 18.688 12.898 1 95.69 216 SER A O 1
ATOM 1745 N N . GLY A 1 217 ? -11.703 18.781 11.047 1 97.62 217 GLY A N 1
ATOM 1746 C CA . GLY A 1 217 ? -10.641 19.609 11.609 1 97.62 217 GLY A CA 1
ATOM 1747 C C . GLY A 1 217 ? -9.602 18.797 12.375 1 97.62 217 GLY A C 1
ATOM 1748 O O . GLY A 1 217 ? -8.922 19.328 13.25 1 97.62 217 GLY A O 1
ATOM 1749 N N . THR A 1 218 ? -9.438 17.5 12.086 1 97.81 218 THR A N 1
ATOM 1750 C CA . THR A 1 218 ? -8.469 16.688 12.805 1 97.81 218 THR A CA 1
ATOM 1751 C C . THR A 1 218 ? -7.07 17.281 12.688 1 97.81 218 THR A C 1
ATOM 1753 O O . THR A 1 218 ? -6.328 17.344 13.672 1 97.81 218 THR A O 1
ATOM 1756 N N . THR A 1 219 ? -6.695 17.766 11.492 1 98.69 219 THR A N 1
ATOM 1757 C CA . THR A 1 219 ? -5.383 18.375 11.289 1 98.69 219 THR A CA 1
ATOM 1758 C C . THR A 1 219 ? -5.25 19.656 12.094 1 98.69 219 THR A C 1
ATOM 1760 O O . THR A 1 219 ? -4.195 19.938 12.672 1 98.69 219 THR A O 1
ATOM 1763 N N . ALA A 1 220 ? -6.281 20.438 12.117 1 98.56 220 ALA A N 1
ATOM 1764 C CA . ALA A 1 220 ? -6.277 21.672 12.914 1 98.56 220 ALA A CA 1
ATOM 1765 C C . ALA A 1 220 ? -6.059 21.359 14.391 1 98.56 220 ALA A C 1
ATOM 1767 O O . ALA A 1 220 ? -5.262 22.016 15.062 1 98.56 220 ALA A O 1
ATOM 1768 N N . VAL A 1 221 ? -6.746 20.359 14.906 1 97.88 221 VAL A N 1
ATOM 1769 C CA . VAL A 1 221 ? -6.617 19.938 16.297 1 97.88 221 VAL A CA 1
ATOM 1770 C C . VAL A 1 221 ? -5.176 19.516 16.578 1 97.88 221 VAL A C 1
ATOM 1772 O O . VAL A 1 221 ? -4.586 19.938 17.578 1 97.88 221 VAL A O 1
ATOM 1775 N N . ALA A 1 222 ? -4.598 18.719 15.664 1 98.31 222 ALA A N 1
ATOM 1776 C CA . ALA A 1 222 ? -3.213 18.281 15.82 1 98.31 222 ALA A CA 1
ATOM 1777 C C . ALA A 1 222 ? -2.26 19.469 15.883 1 98.31 222 ALA A C 1
ATOM 1779 O O . ALA A 1 222 ? -1.349 19.5 16.719 1 98.31 222 ALA A O 1
ATOM 1780 N N . CYS A 1 223 ? -2.469 20.438 15.039 1 98.56 223 CYS A N 1
ATOM 1781 C CA . CYS A 1 223 ? -1.601 21.609 14.984 1 98.56 223 CYS A CA 1
ATOM 1782 C C . CYS A 1 223 ? -1.721 22.438 16.266 1 98.56 223 CYS A C 1
ATOM 1784 O O . CYS A 1 223 ? -0.715 22.891 16.812 1 98.56 223 CYS A O 1
ATOM 1786 N N . ALA A 1 224 ? -2.939 22.609 16.703 1 97.62 224 ALA A N 1
ATOM 1787 C CA . ALA A 1 224 ? -3.148 23.359 17.938 1 97.62 224 ALA A CA 1
ATOM 1788 C C . ALA A 1 224 ? -2.453 22.672 19.109 1 97.62 224 ALA A C 1
ATOM 1790 O O . ALA A 1 224 ? -1.767 23.312 19.906 1 97.62 224 ALA A O 1
ATOM 1791 N N . ARG A 1 225 ? -2.564 21.391 19.203 1 96.69 225 ARG A N 1
ATOM 1792 C CA . ARG A 1 225 ? -1.981 20.609 20.297 1 96.69 225 ARG A CA 1
ATOM 1793 C C . ARG A 1 225 ? -0.458 20.625 20.219 1 96.69 225 ARG A C 1
ATOM 1795 O O . ARG A 1 225 ? 0.217 20.594 21.25 1 96.69 225 ARG A O 1
ATOM 1802 N N . GLN A 1 226 ? 0.05 20.688 18.984 1 97.25 226 GLN A N 1
ATOM 1803 C CA . GLN A 1 226 ? 1.487 20.516 18.812 1 97.25 226 GLN A CA 1
ATOM 1804 C C . GLN A 1 226 ? 2.162 21.844 18.484 1 97.25 226 GLN A C 1
ATOM 1806 O O . GLN A 1 226 ? 3.305 21.875 18.016 1 97.25 226 GLN A O 1
ATOM 1811 N N . ARG A 1 227 ? 1.478 22.922 18.656 1 96.25 227 ARG A N 1
ATOM 1812 C CA . ARG A 1 227 ? 1.997 24.281 18.562 1 96.25 227 ARG A CA 1
ATOM 1813 C C . ARG A 1 227 ? 2.533 24.562 17.172 1 96.25 227 ARG A C 1
ATOM 1815 O O . ARG A 1 227 ? 3.668 25.016 17.016 1 96.25 227 ARG A O 1
ATOM 1822 N N . ARG A 1 228 ? 1.743 24.25 16.172 1 98.56 228 ARG A N 1
ATOM 1823 C CA . ARG A 1 228 ? 1.954 24.672 14.789 1 98.56 228 ARG A CA 1
ATOM 1824 C C . ARG A 1 228 ? 0.838 25.609 14.328 1 98.56 228 ARG A C 1
ATOM 1826 O O . ARG A 1 228 ? -0.3 25.5 14.789 1 98.56 228 ARG A O 1
ATOM 1833 N N . ASP A 1 229 ? 1.16 26.562 13.492 1 98.75 229 ASP A N 1
ATOM 1834 C CA . ASP A 1 229 ? 0.13 27.344 12.812 1 98.75 229 ASP A CA 1
ATOM 1835 C C . ASP A 1 229 ? -0.617 26.5 11.781 1 98.75 229 ASP A C 1
ATOM 1837 O O . ASP A 1 229 ? -0.105 25.484 11.328 1 98.75 229 ASP A O 1
ATOM 1841 N N . PHE A 1 230 ? -1.872 26.938 11.516 1 98.81 230 PHE A N 1
ATOM 1842 C CA . PHE A 1 230 ? -2.721 26.141 10.648 1 98.81 230 PHE A CA 1
ATOM 1843 C C . PHE A 1 230 ? -3.623 27.016 9.797 1 98.81 230 PHE A C 1
ATOM 1845 O O . PHE A 1 230 ? -4.125 28.047 10.273 1 98.81 230 PHE A O 1
ATOM 1852 N N . VAL A 1 231 ? -3.76 26.625 8.547 1 98.88 231 VAL A N 1
ATOM 1853 C CA . VAL A 1 231 ? -4.797 27.188 7.688 1 98.88 231 VAL A CA 1
ATOM 1854 C C . VAL A 1 231 ? -5.531 26.062 6.969 1 98.88 231 VAL A C 1
ATOM 1856 O O . VAL A 1 231 ? -4.902 25.172 6.375 1 98.88 231 VAL A O 1
ATOM 1859 N N . GLY A 1 232 ? -6.809 26.016 7.062 1 98.56 232 GLY A N 1
ATOM 1860 C CA . GLY A 1 232 ? -7.598 24.953 6.445 1 98.56 232 GLY A CA 1
ATOM 1861 C C . GLY A 1 232 ? -8.844 25.484 5.746 1 98.56 232 GLY A C 1
ATOM 1862 O O . GLY A 1 232 ? -9.32 26.578 6.043 1 98.56 232 GLY A O 1
ATOM 1863 N N . TYR A 1 233 ? -9.336 24.703 4.824 1 98.31 233 TYR A N 1
ATOM 1864 C CA . TYR A 1 233 ? -10.516 25.031 4.039 1 98.31 233 TYR A CA 1
ATOM 1865 C C . TYR A 1 233 ? -11.531 23.891 4.082 1 98.31 233 TYR A C 1
ATOM 1867 O O . TYR A 1 233 ? -11.148 22.719 4.016 1 98.31 233 TYR A O 1
ATOM 1875 N N . GLU A 1 234 ? -12.703 24.188 4.27 1 97.19 234 GLU A N 1
ATOM 1876 C CA . GLU A 1 234 ? -13.828 23.25 4.25 1 97.19 234 GLU A CA 1
ATOM 1877 C C . GLU A 1 234 ? -15.078 23.906 3.668 1 97.19 234 GLU A C 1
ATOM 1879 O O . GLU A 1 234 ? -15.508 24.953 4.133 1 97.19 234 GLU A O 1
ATOM 1884 N N . ILE A 1 235 ? -15.625 23.219 2.666 1 96.12 235 ILE A N 1
ATOM 1885 C CA . ILE A 1 235 ? -16.75 23.797 1.939 1 96.12 235 ILE A CA 1
ATOM 1886 C C . ILE A 1 235 ? -18.031 23.578 2.725 1 96.12 235 ILE A C 1
ATOM 1888 O O . ILE A 1 235 ? -18.938 24.422 2.693 1 96.12 235 ILE A O 1
ATOM 1892 N N . ASN A 1 236 ? -18.141 22.438 3.381 1 95.31 236 ASN A N 1
ATOM 1893 C CA . ASN A 1 236 ? -19.344 22.125 4.141 1 95.31 236 ASN A CA 1
ATOM 1894 C C . ASN A 1 236 ? -19.406 22.906 5.449 1 95.31 236 ASN A C 1
ATOM 1896 O O . ASN A 1 236 ? -18.562 22.734 6.32 1 95.31 236 ASN A O 1
ATOM 1900 N N . GLU A 1 237 ? -20.422 23.656 5.633 1 96.62 237 GLU A N 1
ATOM 1901 C CA . GLU A 1 237 ? -20.562 24.547 6.785 1 96.62 237 GLU A CA 1
ATOM 1902 C C . GLU A 1 237 ? -20.656 23.75 8.086 1 96.62 237 GLU A C 1
ATOM 1904 O O . GLU A 1 237 ? -20.094 24.156 9.109 1 96.62 237 GLU A O 1
ATOM 1909 N N . SER A 1 238 ? -21.328 22.703 8.023 1 96.12 238 SER A N 1
ATOM 1910 C CA . SER A 1 238 ? -21.516 21.891 9.227 1 96.12 238 SER A CA 1
ATOM 1911 C C . SER A 1 238 ? -20.188 21.281 9.688 1 96.12 238 SER A C 1
ATOM 1913 O O . SER A 1 238 ? -19.906 21.25 10.883 1 96.12 238 SER A O 1
ATOM 1915 N N . TYR A 1 239 ? -19.406 20.781 8.727 1 95.44 239 TYR A N 1
ATOM 1916 C CA . TYR A 1 239 ? -18.094 20.219 9.07 1 95.44 239 TYR A CA 1
ATOM 1917 C C . TYR A 1 239 ? -17.172 21.312 9.609 1 95.44 239 TYR A C 1
ATOM 1919 O O . TYR A 1 239 ? -16.438 21.094 10.57 1 95.44 239 TYR A O 1
ATOM 1927 N N . CYS A 1 240 ? -17.234 22.469 8.984 1 96.38 240 CYS A N 1
ATOM 1928 C CA . CYS A 1 240 ? -16.422 23.594 9.438 1 96.38 240 CYS A CA 1
ATOM 1929 C C . CYS A 1 240 ? -16.781 23.984 10.867 1 96.38 240 CYS A C 1
ATOM 1931 O O . CYS A 1 240 ? -15.891 24.297 11.672 1 96.38 240 CYS A O 1
ATOM 1933 N N . ALA A 1 241 ? -18.047 23.953 11.164 1 96.81 241 ALA A N 1
ATOM 1934 C CA . ALA A 1 241 ? -18.516 24.281 12.508 1 96.81 241 ALA A CA 1
ATOM 1935 C C . ALA A 1 241 ? -17.984 23.266 13.531 1 96.81 241 ALA A C 1
ATOM 1937 O O . ALA A 1 241 ? -17.578 23.641 14.633 1 96.81 241 ALA A O 1
ATOM 1938 N N . ILE A 1 242 ? -18 22.031 13.148 1 96.06 242 ILE A N 1
ATOM 1939 C CA . ILE A 1 242 ? -17.469 20.969 14.008 1 96.06 242 ILE A CA 1
ATOM 1940 C C . ILE A 1 242 ? -15.984 21.219 14.273 1 96.06 242 ILE A C 1
ATOM 1942 O O . ILE A 1 242 ? -15.531 21.125 15.414 1 96.06 242 ILE A O 1
ATOM 1946 N N . ALA A 1 243 ? -15.273 21.531 13.242 1 97 243 ALA A N 1
ATOM 1947 C CA . ALA A 1 243 ? -13.844 21.797 13.367 1 97 243 ALA A CA 1
ATOM 1948 C C . ALA A 1 243 ? -13.594 22.953 14.328 1 97 243 ALA A C 1
ATOM 1950 O O . ALA A 1 243 ? -12.711 22.875 15.188 1 97 243 ALA A O 1
ATOM 1951 N N . ARG A 1 244 ? -14.359 24 14.172 1 96.94 244 ARG A N 1
ATOM 1952 C CA . ARG A 1 244 ? -14.219 25.172 15.023 1 96.94 244 ARG A CA 1
ATOM 1953 C C . ARG A 1 244 ? -14.445 24.828 16.484 1 96.94 244 ARG A C 1
ATOM 1955 O O . ARG A 1 244 ? -13.695 25.25 17.359 1 96.94 244 ARG A O 1
ATOM 1962 N N . GLU A 1 245 ? -15.445 24.078 16.719 1 95.75 245 GLU A N 1
ATOM 1963 C CA . GLU A 1 245 ? -15.766 23.672 18.078 1 95.75 245 GLU A CA 1
ATOM 1964 C C . GLU A 1 245 ? -14.648 22.812 18.672 1 95.75 245 GLU A C 1
ATOM 1966 O O . GLU A 1 245 ? -14.258 23.016 19.828 1 95.75 245 GLU A O 1
ATOM 1971 N N . ARG A 1 246 ? -14.133 21.859 17.906 1 95.5 246 ARG A N 1
ATOM 1972 C CA . ARG A 1 246 ? -13.078 20.953 18.375 1 95.5 246 ARG A CA 1
ATOM 1973 C C . ARG A 1 246 ? -11.82 21.734 18.734 1 95.5 246 ARG A C 1
ATOM 1975 O O . ARG A 1 246 ? -11.211 21.484 19.781 1 95.5 246 ARG A O 1
ATOM 1982 N N . VAL A 1 247 ? -11.492 22.688 17.953 1 96.5 247 VAL A N 1
ATOM 1983 C CA . VAL A 1 247 ? -10.258 23.438 18.156 1 96.5 247 VAL A CA 1
ATOM 1984 C C . VAL A 1 247 ? -10.445 24.438 19.297 1 96.5 247 VAL A C 1
ATOM 1986 O O . VAL A 1 247 ? -9.555 24.609 20.141 1 96.5 247 VAL A O 1
ATOM 1989 N N . ALA A 1 248 ? -11.609 25.062 19.375 1 94.69 248 ALA A N 1
ATOM 1990 C CA . ALA A 1 248 ? -11.906 26.031 20.422 1 94.69 248 ALA A CA 1
ATOM 1991 C C . ALA A 1 248 ? -11.859 25.391 21.797 1 94.69 248 ALA A C 1
ATOM 1993 O O . ALA A 1 248 ? -11.484 26.031 22.781 1 94.69 248 ALA A O 1
ATOM 1994 N N . SER A 1 249 ? -12.211 24.141 21.859 1 91.31 249 SER A N 1
ATOM 1995 C CA . SER A 1 249 ? -12.258 23.422 23.141 1 91.31 249 SER A CA 1
ATOM 1996 C C . SER A 1 249 ? -10.859 23.172 23.688 1 91.31 249 SER A C 1
ATOM 1998 O O . SER A 1 249 ? -10.695 22.922 24.875 1 91.31 249 SER A O 1
ATOM 2000 N N . LEU A 1 250 ? -9.859 23.188 22.859 1 88 250 LEU A N 1
ATOM 2001 C CA . LEU A 1 250 ? -8.477 22.984 23.297 1 88 250 LEU A CA 1
ATOM 2002 C C . LEU A 1 250 ? -7.934 24.234 23.969 1 88 250 LEU A C 1
ATOM 2004 O O . LEU A 1 250 ? -7.027 24.156 24.812 1 88 250 LEU A O 1
ATOM 2008 N N . ALA A 1 251 ? -8.188 25.422 23.484 1 71.94 251 ALA A N 1
ATOM 2009 C CA . ALA A 1 251 ? -7.75 26.688 24.062 1 71.94 251 ALA A CA 1
ATOM 2010 C C . ALA A 1 251 ? -8.234 26.828 25.5 1 71.94 251 ALA A C 1
ATOM 2012 O O . ALA A 1 251 ? -7.609 27.516 26.312 1 71.94 251 ALA A O 1
ATOM 2013 N N . ALA A 1 252 ? -9.266 26.188 25.797 1 61.59 252 ALA A N 1
ATOM 2014 C CA . ALA A 1 252 ? -9.836 26.312 27.141 1 61.59 252 ALA A CA 1
ATOM 2015 C C . ALA A 1 252 ? -9.086 25.438 28.141 1 61.59 252 ALA A C 1
ATOM 2017 O O . ALA A 1 252 ? -9.266 25.562 29.344 1 61.59 252 ALA A O 1
ATOM 2018 N N . VAL A 1 253 ? -8.258 24.406 27.656 1 57.22 253 VAL A N 1
ATOM 2019 C CA . VAL A 1 253 ? -7.539 23.531 28.578 1 57.22 253 VAL A CA 1
ATOM 2020 C C . VAL A 1 253 ? -6.164 24.125 28.891 1 57.22 253 VAL A C 1
ATOM 2022 O O . VAL A 1 253 ? -5.371 24.375 27.984 1 57.22 253 VAL A O 1
ATOM 2025 N N . PRO A 1 254 ? -5.859 24.594 30.031 1 50.28 254 PRO A N 1
ATOM 2026 C CA . PRO A 1 254 ? -4.582 25.203 30.406 1 50.28 254 PRO A CA 1
ATOM 2027 C C . PRO A 1 254 ? -3.383 24.312 30.078 1 50.28 254 PRO A C 1
ATOM 2029 O O . PRO A 1 254 ? -3.492 23.078 30.078 1 50.28 254 PRO A O 1
ATOM 2032 N N . ALA A 1 255 ? -2.418 24.672 29.188 1 49.38 255 ALA A N 1
ATOM 2033 C CA . ALA A 1 255 ? -1.151 23.969 28.969 1 49.38 255 ALA A CA 1
ATOM 2034 C C . ALA A 1 255 ? -0.641 23.328 30.25 1 49.38 255 ALA A C 1
ATOM 2036 O O . ALA A 1 255 ? -0.768 23.891 31.328 1 49.38 255 ALA A O 1
ATOM 2037 N N . PRO A 1 256 ? -0.46 21.969 30.141 1 45.16 256 PRO A N 1
ATOM 2038 C CA . PRO A 1 256 ? 0.091 21.469 31.406 1 45.16 256 PRO A CA 1
ATOM 2039 C C . PRO A 1 256 ? 1.272 22.297 31.906 1 45.16 256 PRO A C 1
ATOM 2041 O O . PRO A 1 256 ? 2.045 22.828 31.094 1 45.16 256 PRO A O 1
ATOM 2044 N N . ALA A 1 257 ? 1.166 22.828 33.125 1 40.59 257 ALA A N 1
ATOM 2045 C CA . ALA A 1 257 ? 2.283 23.5 33.812 1 40.59 257 ALA A CA 1
ATOM 2046 C C . ALA A 1 257 ? 3.572 22.703 33.625 1 40.59 257 ALA A C 1
ATOM 2048 O O . ALA A 1 257 ? 3.543 21.469 33.562 1 40.59 257 ALA A O 1
ATOM 2049 N N . ASP A 1 258 ? 4.738 23.219 33.125 1 37.34 258 ASP A N 1
ATOM 2050 C CA . ASP A 1 258 ? 6.082 22.641 33.156 1 37.34 258 ASP A CA 1
ATOM 2051 C C . ASP A 1 258 ? 6.332 21.938 34.5 1 37.34 258 ASP A C 1
ATOM 2053 O O . ASP A 1 258 ? 6.277 22.562 35.562 1 37.34 258 ASP A O 1
ATOM 2057 N N . ALA A 1 259 ? 6.16 20.812 34.906 1 27.84 259 ALA A N 1
ATOM 2058 C CA . ALA A 1 259 ? 6.777 20.125 36.031 1 27.84 259 ALA A CA 1
ATOM 2059 C C . ALA A 1 259 ? 8.289 20.016 35.844 1 27.84 259 ALA A C 1
ATOM 2061 O O . ALA A 1 259 ? 8.766 19.688 34.75 1 27.84 259 ALA A O 1
ATOM 2062 N N . MET B 1 1 ? 12.883 -36.25 -10.883 1 82.31 1 MET B N 1
ATOM 2063 C CA . MET B 1 1 ? 11.953 -35.969 -11.977 1 82.31 1 MET B CA 1
ATOM 2064 C C . MET B 1 1 ? 10.938 -34.906 -11.555 1 82.31 1 MET B C 1
ATOM 2066 O O . MET B 1 1 ? 10.508 -34.875 -10.406 1 82.31 1 MET B O 1
ATOM 2070 N N . LEU B 1 2 ? 10.641 -34 -12.445 1 90.38 2 LEU B N 1
ATOM 2071 C CA . LEU B 1 2 ? 9.641 -32.969 -12.164 1 90.38 2 LEU B CA 1
ATOM 2072 C C . LEU B 1 2 ? 8.234 -33.562 -12.242 1 90.38 2 LEU B C 1
ATOM 2074 O O . LEU B 1 2 ? 7.98 -34.469 -13.031 1 90.38 2 LEU B O 1
ATOM 2078 N N . PRO B 1 3 ? 7.383 -33.094 -11.375 1 91.56 3 PRO B N 1
ATOM 2079 C CA . PRO B 1 3 ? 5.988 -33.531 -11.516 1 91.56 3 PRO B CA 1
ATOM 2080 C C . PRO B 1 3 ? 5.406 -33.188 -12.891 1 91.56 3 PRO B C 1
ATOM 2082 O O . PRO B 1 3 ? 5.859 -32.25 -13.539 1 91.56 3 PRO B O 1
ATOM 2085 N N . ALA B 1 4 ? 4.41 -34 -13.297 1 90.88 4 ALA B N 1
ATOM 2086 C CA . ALA B 1 4 ? 3.732 -33.75 -14.562 1 90.88 4 ALA B CA 1
ATOM 2087 C C . ALA B 1 4 ? 3.096 -32.375 -14.578 1 90.88 4 ALA B C 1
ATOM 2089 O O . ALA B 1 4 ? 2.533 -31.922 -13.578 1 90.88 4 ALA B O 1
ATOM 2090 N N . GLY B 1 5 ? 3.258 -31.594 -15.641 1 95.81 5 GLY B N 1
ATOM 2091 C CA . GLY B 1 5 ? 2.598 -30.312 -15.805 1 95.81 5 GLY B CA 1
ATOM 2092 C C . GLY B 1 5 ? 3.461 -29.141 -15.375 1 95.81 5 GLY B C 1
ATOM 2093 O O . GLY B 1 5 ? 3.082 -27.984 -15.555 1 95.81 5 GLY B O 1
ATOM 2094 N N . ILE B 1 6 ? 4.664 -29.484 -14.766 1 98.25 6 ILE B N 1
ATOM 2095 C CA . ILE B 1 6 ? 5.566 -28.422 -14.32 1 98.25 6 ILE B CA 1
ATOM 2096 C C . ILE B 1 6 ? 6.711 -28.266 -15.312 1 98.25 6 ILE B C 1
ATOM 2098 O O . ILE B 1 6 ? 7.48 -29.203 -15.539 1 98.25 6 ILE B O 1
ATOM 2102 N N . GLU B 1 7 ? 6.824 -27.094 -15.906 1 98.19 7 GLU B N 1
ATOM 2103 C CA . GLU B 1 7 ? 7.887 -26.766 -16.844 1 98.19 7 GLU B CA 1
ATOM 2104 C C . GLU B 1 7 ? 8.773 -25.641 -16.328 1 98.19 7 GLU B C 1
ATOM 2106 O O . GLU B 1 7 ? 8.281 -24.547 -16.031 1 98.19 7 GLU B O 1
ATOM 2111 N N . LEU B 1 8 ? 10.023 -25.906 -16.188 1 98.31 8 LEU B N 1
ATOM 2112 C CA . LEU B 1 8 ? 11 -24.922 -15.758 1 98.31 8 LEU B CA 1
ATOM 2113 C C . LEU B 1 8 ? 12.016 -24.641 -16.859 1 98.31 8 LEU B C 1
ATOM 2115 O O . LEU B 1 8 ? 12.727 -25.547 -17.312 1 98.31 8 LEU B O 1
ATOM 2119 N N . HIS B 1 9 ? 12.07 -23.375 -17.297 1 98.12 9 HIS B N 1
ATOM 2120 C CA . HIS B 1 9 ? 12.969 -23.016 -18.406 1 98.12 9 HIS B CA 1
ATOM 2121 C C . HIS B 1 9 ? 14.07 -22.078 -17.922 1 98.12 9 HIS B C 1
ATOM 2123 O O . HIS B 1 9 ? 13.781 -20.969 -17.453 1 98.12 9 HIS B O 1
ATOM 2129 N N . ASN B 1 10 ? 15.328 -22.469 -18.031 1 97.94 10 ASN B N 1
ATOM 2130 C CA . ASN B 1 10 ? 16.469 -21.578 -17.812 1 97.94 10 ASN B CA 1
ATOM 2131 C C . ASN B 1 10 ? 16.688 -20.656 -19.016 1 97.94 10 ASN B C 1
ATOM 2133 O O . ASN B 1 10 ? 17.672 -20.828 -19.75 1 97.94 10 ASN B O 1
ATOM 2137 N N . ARG B 1 11 ? 15.797 -19.75 -19.219 1 97.38 11 ARG B N 1
ATOM 2138 C CA . ARG B 1 11 ? 15.75 -18.859 -20.375 1 97.38 11 ARG B CA 1
ATOM 2139 C C . ARG B 1 11 ? 15.258 -17.469 -19.984 1 97.38 11 ARG B C 1
ATOM 2141 O O . ARG B 1 11 ? 14.68 -17.297 -18.906 1 97.38 11 ARG B O 1
ATOM 2148 N N . ASP B 1 12 ? 15.555 -16.547 -20.844 1 96.81 12 ASP B N 1
ATOM 2149 C CA . ASP B 1 12 ? 14.984 -15.219 -20.75 1 96.81 12 ASP B CA 1
ATOM 2150 C C . ASP B 1 12 ? 13.555 -15.188 -21.281 1 96.81 12 ASP B C 1
ATOM 2152 O O . ASP B 1 12 ? 13.328 -15.461 -22.469 1 96.81 12 ASP B O 1
ATOM 2156 N N . PHE B 1 13 ? 12.625 -14.867 -20.375 1 97.25 13 PHE B N 1
ATOM 2157 C CA . PHE B 1 13 ? 11.227 -14.812 -20.797 1 97.25 13 PHE B CA 1
ATOM 2158 C C . PHE B 1 13 ? 11.055 -13.891 -21.984 1 97.25 13 PHE B C 1
ATOM 2160 O O . PHE B 1 13 ? 10.289 -14.195 -22.906 1 97.25 13 PHE B O 1
ATOM 2167 N N . LEU B 1 14 ? 11.695 -12.789 -22.047 1 96.06 14 LEU B N 1
ATOM 2168 C CA . LEU B 1 14 ? 11.547 -11.797 -23.109 1 96.06 14 LEU B CA 1
ATOM 2169 C C . LEU B 1 14 ? 11.883 -12.406 -24.469 1 96.06 14 LEU B C 1
ATOM 2171 O O . LEU B 1 14 ? 11.297 -12.016 -25.484 1 96.06 14 LEU B O 1
ATOM 2175 N N . HIS B 1 15 ? 12.688 -13.398 -24.453 1 95.81 15 HIS B N 1
ATOM 2176 C CA . HIS B 1 15 ? 13.109 -14.016 -25.703 1 95.81 15 HIS B CA 1
ATOM 2177 C C . HIS B 1 15 ? 12.25 -15.234 -26.047 1 95.81 15 HIS B C 1
ATOM 2179 O O . HIS B 1 15 ? 12.203 -15.672 -27.188 1 95.81 15 HIS B O 1
ATOM 2185 N N . GLU B 1 16 ? 11.594 -15.719 -24.984 1 94.94 16 GLU B N 1
ATOM 2186 C CA . GLU B 1 16 ? 10.914 -17 -25.172 1 94.94 16 GLU B CA 1
ATOM 2187 C C . GLU B 1 16 ? 9.398 -16.812 -25.203 1 94.94 16 GLU B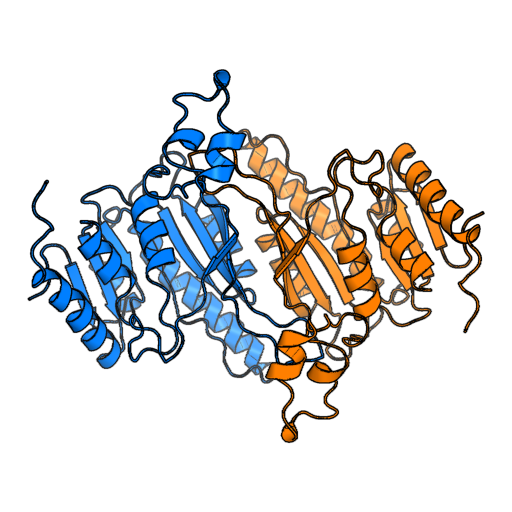 C 1
ATOM 2189 O O . GLU B 1 16 ? 8.656 -17.75 -25.5 1 94.94 16 GLU B O 1
ATOM 2194 N N . ALA B 1 17 ? 8.906 -15.656 -24.938 1 95.38 17 ALA B N 1
ATOM 2195 C CA . ALA B 1 17 ? 7.48 -15.398 -24.781 1 95.38 17 ALA B CA 1
ATOM 2196 C C . ALA B 1 17 ? 6.695 -15.852 -26 1 95.38 17 ALA B C 1
ATOM 2198 O O . ALA B 1 17 ? 5.574 -16.359 -25.891 1 95.38 17 ALA B O 1
ATOM 2199 N N . ALA B 1 18 ? 7.309 -15.695 -27.141 1 93.44 18 ALA B N 1
ATOM 2200 C CA . ALA B 1 18 ? 6.633 -16 -28.391 1 93.44 18 ALA B CA 1
ATOM 2201 C C . ALA B 1 18 ? 6.273 -17.484 -28.484 1 93.44 18 ALA B C 1
ATOM 2203 O O . ALA B 1 18 ? 5.328 -17.859 -29.172 1 93.44 18 ALA B O 1
ATOM 2204 N N . SER B 1 19 ? 6.969 -18.297 -27.797 1 94.88 19 SER B N 1
ATOM 2205 C CA . SER B 1 19 ? 6.742 -19.734 -27.859 1 94.88 19 SER B CA 1
ATOM 2206 C C . SER B 1 19 ? 5.543 -20.141 -27 1 94.88 19 SER B C 1
ATOM 2208 O O . SER B 1 19 ? 5.02 -21.25 -27.141 1 94.88 19 SER B O 1
ATOM 2210 N N . LEU B 1 20 ? 5.152 -19.344 -26.078 1 97.06 20 LEU B N 1
ATOM 2211 C CA . LEU B 1 20 ? 3.975 -19.578 -25.25 1 97.06 20 LEU B CA 1
ATOM 2212 C C . LEU B 1 20 ? 2.707 -19.141 -25.969 1 97.06 20 LEU B C 1
ATOM 2214 O O . LEU B 1 20 ? 2.592 -17.969 -26.375 1 97.06 20 LEU B O 1
ATOM 2218 N N . PRO B 1 21 ? 1.806 -20.062 -26.234 1 98.06 21 PRO B N 1
ATOM 2219 C CA . PRO B 1 21 ? 0.588 -19.672 -26.953 1 98.06 21 PRO B CA 1
ATOM 2220 C C . PRO B 1 21 ? -0.204 -18.594 -26.219 1 98.06 21 PRO B C 1
ATOM 2222 O O . PRO B 1 21 ? -0.27 -18.594 -24.984 1 98.06 21 PRO B O 1
ATOM 2225 N N . ASP B 1 22 ? -0.863 -17.703 -26.953 1 98.5 22 ASP B N 1
ATOM 2226 C CA . ASP B 1 22 ? -1.765 -16.719 -26.375 1 98.5 22 ASP B CA 1
ATOM 2227 C C . ASP B 1 22 ? -2.984 -17.391 -25.75 1 98.5 22 ASP B C 1
ATOM 2229 O O . ASP B 1 22 ? -3.346 -18.516 -26.125 1 98.5 22 ASP B O 1
ATOM 2233 N N . ALA B 1 23 ? -3.543 -16.75 -24.766 1 98.75 23 ALA B N 1
ATOM 2234 C CA . ALA B 1 23 ? -4.773 -17.188 -24.109 1 98.75 23 ALA B CA 1
ATOM 2235 C C . ALA B 1 23 ? -4.645 -18.609 -23.594 1 98.75 23 ALA B C 1
ATOM 2237 O O . ALA B 1 23 ? -5.586 -19.406 -23.703 1 98.75 23 ALA B O 1
ATOM 2238 N N . SER B 1 24 ? -3.486 -18.984 -23.062 1 98.75 24 SER B N 1
ATOM 2239 C CA . SER B 1 24 ? -3.244 -20.344 -22.594 1 98.75 24 SER B CA 1
ATOM 2240 C C . SER B 1 24 ? -2.996 -20.375 -21.094 1 98.75 24 SER B C 1
ATOM 2242 O O . SER B 1 24 ? -2.852 -21.453 -20.5 1 98.75 24 SER B O 1
ATOM 2244 N N . ILE B 1 25 ? -2.916 -19.203 -20.453 1 98.94 25 ILE B N 1
ATOM 2245 C CA . ILE B 1 25 ? -2.514 -19.062 -19.062 1 98.94 25 ILE B CA 1
ATOM 2246 C C . ILE B 1 25 ? -3.703 -18.609 -18.219 1 98.94 25 ILE B C 1
ATOM 2248 O O . ILE B 1 25 ? -4.418 -17.688 -18.594 1 98.94 25 ILE B O 1
ATOM 2252 N N . ASP B 1 26 ? -3.943 -19.25 -17.062 1 98.94 26 ASP B N 1
ATOM 2253 C CA . ASP B 1 26 ? -5.023 -18.875 -16.156 1 98.94 26 ASP B CA 1
ATOM 2254 C C . ASP B 1 26 ? -4.574 -17.797 -15.18 1 98.94 26 ASP B C 1
ATOM 2256 O O . ASP B 1 26 ? -5.371 -16.953 -14.766 1 98.94 26 ASP B O 1
ATOM 2260 N N . LEU B 1 27 ? -3.32 -17.844 -14.789 1 99 27 LEU B N 1
ATOM 2261 C CA . LEU B 1 27 ? -2.797 -16.938 -13.781 1 99 27 LEU B CA 1
ATOM 2262 C C . LEU B 1 27 ? -1.326 -16.625 -14.039 1 99 27 LEU B C 1
ATOM 2264 O O . LEU B 1 27 ? -0.544 -17.516 -14.359 1 99 27 LEU B O 1
ATOM 2268 N N . ILE B 1 28 ? -0.987 -15.383 -13.984 1 99 28 ILE B N 1
ATOM 2269 C CA . ILE B 1 28 ? 0.407 -14.953 -13.977 1 99 28 ILE B CA 1
ATOM 2270 C C . ILE B 1 28 ? 0.79 -14.469 -12.578 1 99 28 ILE B C 1
ATOM 2272 O O . ILE B 1 28 ? 0.073 -13.664 -11.969 1 99 28 ILE B O 1
ATOM 2276 N N . VAL B 1 29 ? 1.783 -15.023 -11.992 1 98.94 29 VAL B N 1
ATOM 2277 C CA . VAL B 1 29 ? 2.43 -14.516 -10.789 1 98.94 29 VAL B CA 1
ATOM 2278 C C . VAL B 1 29 ? 3.84 -14.031 -11.125 1 98.94 29 VAL B C 1
ATOM 2280 O O . VAL B 1 29 ? 4.715 -14.836 -11.453 1 98.94 29 VAL B O 1
ATOM 2283 N N . ALA B 1 30 ? 4.027 -12.734 -11.039 1 98.75 30 ALA B N 1
ATOM 2284 C CA . ALA B 1 30 ? 5.297 -12.164 -11.492 1 98.75 30 ALA B CA 1
ATOM 2285 C C . ALA B 1 30 ? 5.984 -11.383 -10.383 1 98.75 30 ALA B C 1
ATOM 2287 O O . ALA B 1 30 ? 5.387 -10.492 -9.781 1 98.75 30 ALA B O 1
ATOM 2288 N N . ASP B 1 31 ? 7.172 -11.719 -10.086 1 97.75 31 ASP B N 1
ATOM 2289 C CA . ASP B 1 31 ? 8.062 -10.969 -9.203 1 97.75 31 ASP B CA 1
ATOM 2290 C C . ASP B 1 31 ? 9.336 -10.547 -9.93 1 97.75 31 ASP B C 1
ATOM 2292 O O . ASP B 1 31 ? 10.406 -11.109 -9.695 1 97.75 31 ASP B O 1
ATOM 2296 N N . PRO B 1 32 ? 9.305 -9.531 -10.758 1 96.75 32 PRO B N 1
ATOM 2297 C CA . PRO B 1 32 ? 10.461 -9.094 -11.539 1 96.75 32 PRO B CA 1
ATOM 2298 C C . PRO B 1 32 ? 11.531 -8.43 -10.688 1 96.75 32 PRO B C 1
ATOM 2300 O O . PRO B 1 32 ? 11.281 -8.07 -9.531 1 96.75 32 PRO B O 1
ATOM 2303 N N . PRO B 1 33 ? 12.727 -8.32 -11.258 1 91.12 33 PRO B N 1
ATOM 2304 C CA . PRO B 1 33 ? 13.711 -7.473 -10.594 1 91.12 33 PRO B CA 1
ATOM 2305 C C . PRO B 1 33 ? 13.219 -6.039 -10.383 1 91.12 33 PRO B C 1
ATOM 2307 O O . PRO B 1 33 ? 12.531 -5.488 -11.242 1 91.12 33 PRO B O 1
ATOM 2310 N N . TYR B 1 34 ? 13.438 -5.449 -9.219 1 82.88 34 TYR B N 1
ATOM 2311 C CA . TYR B 1 34 ? 12.875 -4.152 -8.859 1 82.88 34 TYR B CA 1
ATOM 2312 C C . TYR B 1 34 ? 13.734 -3.016 -9.406 1 82.88 34 TYR B C 1
ATOM 2314 O O . TYR B 1 34 ? 13.305 -1.861 -9.438 1 82.88 34 TYR B O 1
ATOM 2322 N N . GLY B 1 35 ? 14.805 -3.27 -10.133 1 74.25 35 GLY B N 1
ATOM 2323 C CA . GLY B 1 35 ? 15.625 -2.221 -10.719 1 74.25 35 GLY B CA 1
ATOM 2324 C C . GLY B 1 35 ? 16.188 -1.261 -9.688 1 74.25 35 GLY B C 1
ATOM 2325 O O . GLY B 1 35 ? 16.438 -0.093 -10 1 74.25 35 GLY B O 1
ATOM 2326 N N . LEU B 1 36 ? 16.094 -1.542 -8.406 1 64.75 36 LEU B N 1
ATOM 2327 C CA . LEU B 1 36 ? 16.531 -0.615 -7.375 1 64.75 36 LEU B CA 1
ATOM 2328 C C . LEU B 1 36 ? 18.062 -0.528 -7.34 1 64.75 36 LEU B C 1
ATOM 2330 O O . LEU B 1 36 ? 18.75 -1.553 -7.277 1 64.75 36 LEU B O 1
ATOM 2334 N N . GLY B 1 37 ? 18.578 0.164 -8.328 1 57.19 37 GLY B N 1
ATOM 2335 C CA . GLY B 1 37 ? 20 0.436 -8.18 1 57.19 37 GLY B CA 1
ATOM 2336 C C . GLY B 1 37 ? 20.328 1.26 -6.949 1 57.19 37 GLY B C 1
ATOM 2337 O O . GLY B 1 37 ? 19.422 1.714 -6.242 1 57.19 37 GLY B O 1
ATOM 2338 N N . LYS B 1 38 ? 21.625 1.314 -6.512 1 47.34 38 LYS B N 1
ATOM 2339 C CA . LYS B 1 38 ? 22.047 2.23 -5.461 1 47.34 38 LYS B CA 1
ATOM 2340 C C . LYS B 1 38 ? 21.609 3.658 -5.754 1 47.34 38 LYS B C 1
ATOM 2342 O O . LYS B 1 38 ? 21.75 4.145 -6.879 1 47.34 38 LYS B O 1
ATOM 2347 N N . ASP B 1 39 ? 20.5 4.148 -5.02 1 45.12 39 ASP B N 1
ATOM 2348 C CA . ASP B 1 39 ? 19.953 5.492 -5.137 1 45.12 39 ASP B CA 1
ATOM 2349 C C . ASP B 1 39 ? 21.031 6.551 -4.922 1 45.12 39 ASP B C 1
ATOM 2351 O O . ASP B 1 39 ? 21.5 6.75 -3.799 1 45.12 39 ASP B O 1
ATOM 2355 N N . TYR B 1 40 ? 21.766 6.934 -5.91 1 41.31 40 TYR B N 1
ATOM 2356 C CA . TYR B 1 40 ? 22.766 7.988 -5.766 1 41.31 40 TYR B CA 1
ATOM 2357 C C . TYR B 1 40 ? 22.125 9.367 -5.898 1 41.31 40 TYR B C 1
ATOM 2359 O O . TYR B 1 40 ? 22.812 10.383 -5.82 1 41.31 40 TYR B O 1
ATOM 2367 N N . GLY B 1 41 ? 20.812 9.5 -5.957 1 44.25 41 GLY B N 1
ATOM 2368 C CA . GLY B 1 41 ? 20.125 10.789 -5.988 1 44.25 41 GLY B CA 1
ATOM 2369 C C . GLY B 1 41 ? 20.453 11.609 -7.215 1 44.25 41 GLY B C 1
ATOM 2370 O O . GLY B 1 41 ? 20.312 12.836 -7.207 1 44.25 41 GLY B O 1
ATOM 2371 N N . ASN B 1 42 ? 21.109 11.18 -8.133 1 46.47 42 ASN B N 1
ATOM 2372 C CA . ASN B 1 42 ? 21.562 11.898 -9.312 1 46.47 42 ASN B CA 1
ATOM 2373 C C . ASN B 1 42 ? 20.828 11.461 -10.57 1 46.47 42 ASN B C 1
ATOM 2375 O O . ASN B 1 42 ? 19.953 10.594 -10.516 1 46.47 42 ASN B O 1
ATOM 2379 N N . ASP B 1 43 ? 20.969 12.297 -11.609 1 52.06 43 ASP B N 1
ATOM 2380 C CA . ASP B 1 43 ? 20.422 12.07 -12.945 1 52.06 43 ASP B CA 1
ATOM 2381 C C . ASP B 1 43 ? 20.562 10.602 -13.359 1 52.06 43 ASP B C 1
ATOM 2383 O O . ASP B 1 43 ? 19.766 10.094 -14.141 1 52.06 43 ASP B O 1
ATOM 2387 N N . SER B 1 44 ? 21.453 10.016 -12.836 1 46.09 44 SER B N 1
ATOM 2388 C CA . SER B 1 44 ? 21.688 8.609 -13.148 1 46.09 44 SER B CA 1
ATOM 2389 C C . SER B 1 44 ? 20.625 7.719 -12.547 1 46.09 44 SER B C 1
ATOM 2391 O O . SER B 1 44 ? 20.188 6.742 -13.172 1 46.09 44 SER B O 1
ATOM 2393 N N . ASP B 1 45 ? 20 8.117 -11.5 1 56.25 45 ASP B N 1
ATOM 2394 C CA . ASP B 1 45 ? 18.953 7.355 -10.828 1 56.25 45 ASP B CA 1
ATOM 2395 C C . ASP B 1 45 ? 17.641 7.422 -11.609 1 56.25 45 ASP B C 1
ATOM 2397 O O . ASP B 1 45 ? 16.938 6.418 -11.734 1 56.25 45 ASP B O 1
ATOM 2401 N N . LYS B 1 46 ? 17.516 8.602 -12.133 1 63.22 46 LYS B N 1
ATOM 2402 C CA . LYS B 1 46 ? 16.312 8.773 -12.938 1 63.22 46 LYS B CA 1
ATOM 2403 C C . LYS B 1 46 ? 16.375 7.945 -14.211 1 63.22 46 LYS B C 1
ATOM 2405 O O . LYS B 1 46 ? 15.383 7.324 -14.609 1 63.22 46 LYS B O 1
ATOM 2410 N N . ARG B 1 47 ? 17.453 7.961 -14.945 1 64.5 47 ARG B N 1
ATOM 2411 C CA . ARG B 1 47 ? 17.625 7.172 -16.156 1 64.5 47 ARG B CA 1
ATOM 2412 C C . ARG B 1 47 ? 17.453 5.684 -15.875 1 64.5 47 ARG B C 1
ATOM 2414 O O . ARG B 1 47 ? 16.828 4.961 -16.656 1 64.5 47 ARG B O 1
ATOM 2421 N N . SER B 1 48 ? 17.953 5.434 -14.688 1 79.88 48 SER B N 1
ATOM 2422 C CA . SER B 1 48 ? 17.844 4.035 -14.281 1 79.88 48 SER B CA 1
ATOM 2423 C C . SER B 1 48 ? 16.406 3.652 -13.977 1 79.88 48 SER B C 1
ATOM 2425 O O . SER B 1 48 ? 15.945 2.576 -14.367 1 79.88 48 SER B O 1
ATOM 2427 N N . GLY B 1 49 ? 15.68 4.633 -13.477 1 86.88 49 GLY B N 1
ATOM 2428 C CA . GLY B 1 49 ? 14.273 4.395 -13.211 1 86.88 49 GLY B CA 1
ATOM 2429 C C . GLY B 1 49 ? 13.43 4.293 -14.469 1 86.88 49 GLY B C 1
ATOM 2430 O O . GLY B 1 49 ? 12.609 3.387 -14.602 1 86.88 49 GLY B O 1
ATOM 2431 N N . ASP B 1 50 ? 13.703 5.129 -15.414 1 90.69 50 ASP B N 1
ATOM 2432 C CA . ASP B 1 50 ? 12.977 5.125 -16.688 1 90.69 50 ASP B CA 1
ATOM 2433 C C . ASP B 1 50 ? 13.258 3.848 -17.469 1 90.69 50 ASP B C 1
ATOM 2435 O O . ASP B 1 50 ? 12.352 3.283 -18.094 1 90.69 50 ASP B O 1
ATOM 2439 N N . GLU B 1 51 ? 14.461 3.439 -17.453 1 92.56 51 GLU B N 1
ATOM 2440 C CA . GLU B 1 51 ? 14.836 2.207 -18.141 1 92.56 51 GLU B CA 1
ATOM 2441 C C . GLU B 1 51 ? 14.148 0.997 -17.516 1 92.56 51 GLU B C 1
ATOM 2443 O O . GLU B 1 51 ? 13.688 0.103 -18.219 1 92.56 51 GLU B O 1
ATOM 2448 N N . HIS B 1 52 ? 14.117 1.062 -16.234 1 94 52 HIS B N 1
ATOM 2449 C CA . HIS B 1 52 ? 13.445 -0.023 -15.523 1 94 52 HIS B CA 1
ATOM 2450 C C . HIS B 1 52 ? 11.961 -0.077 -15.875 1 94 52 HIS B C 1
ATOM 2452 O O . HIS B 1 52 ? 11.414 -1.153 -16.125 1 94 52 HIS B O 1
ATOM 2458 N N . LEU B 1 53 ? 11.344 1.043 -15.93 1 96 53 LEU B N 1
ATOM 2459 C CA . LEU B 1 53 ? 9.922 1.119 -16.25 1 96 53 LEU B CA 1
ATOM 2460 C C . LEU B 1 53 ? 9.672 0.694 -17.703 1 96 53 LEU B C 1
ATOM 2462 O O . LEU B 1 53 ? 8.688 0.004 -17.984 1 96 53 LEU B O 1
ATOM 2466 N N . ALA B 1 54 ? 10.539 1.079 -18.594 1 96.5 54 ALA B N 1
ATOM 2467 C CA . ALA B 1 54 ? 10.414 0.674 -20 1 96.5 54 ALA B CA 1
ATOM 2468 C C . ALA B 1 54 ? 10.555 -0.838 -20.141 1 96.5 54 ALA B C 1
ATOM 2470 O O . ALA B 1 54 ? 9.773 -1.477 -20.844 1 96.5 54 ALA B O 1
ATOM 2471 N N . TRP B 1 55 ? 11.531 -1.342 -19.469 1 95.88 55 TRP B N 1
ATOM 2472 C CA . TRP B 1 55 ? 11.75 -2.785 -19.469 1 95.88 55 TRP B CA 1
ATOM 2473 C C . TRP B 1 55 ? 10.547 -3.518 -18.891 1 95.88 55 TRP B C 1
ATOM 2475 O O . TRP B 1 55 ? 10.117 -4.547 -19.422 1 95.88 55 TRP B O 1
ATOM 2485 N N . THR B 1 56 ? 9.969 -2.967 -17.859 1 97.62 56 THR B N 1
ATOM 2486 C CA . THR B 1 56 ? 8.797 -3.551 -17.219 1 97.62 56 THR B CA 1
ATOM 2487 C C . THR B 1 56 ? 7.602 -3.561 -18.172 1 97.62 56 THR B C 1
ATOM 2489 O O . THR B 1 56 ? 6.895 -4.562 -18.281 1 97.62 56 THR B O 1
ATOM 2492 N N . ARG B 1 57 ? 7.418 -2.508 -18.875 1 97.81 57 ARG B N 1
ATOM 2493 C CA . ARG B 1 57 ? 6.332 -2.443 -19.844 1 97.81 57 ARG B CA 1
ATOM 2494 C C . ARG B 1 57 ? 6.523 -3.479 -20.953 1 97.81 57 ARG B C 1
ATOM 2496 O O . ARG B 1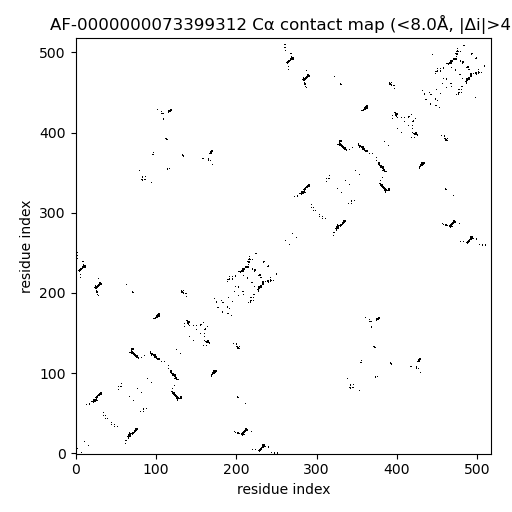 57 ? 5.559 -4.105 -21.391 1 97.81 57 ARG B O 1
ATOM 2503 N N . GLU B 1 58 ? 7.73 -3.686 -21.312 1 97.56 58 GLU B N 1
ATOM 2504 C CA . GLU B 1 58 ? 8.039 -4.629 -22.375 1 97.56 58 GLU B CA 1
ATOM 2505 C C . GLU B 1 58 ? 7.605 -6.047 -22 1 97.56 58 GLU B C 1
ATOM 2507 O O . GLU B 1 58 ? 6.883 -6.699 -22.75 1 97.56 58 GLU B O 1
ATOM 2512 N N . TRP B 1 59 ? 8.07 -6.516 -20.844 1 97.75 59 TRP B N 1
ATOM 2513 C CA . TRP B 1 59 ? 7.719 -7.895 -20.531 1 97.75 59 TRP B CA 1
ATOM 2514 C C . TRP B 1 59 ? 6.238 -8.016 -20.188 1 97.75 59 TRP B C 1
ATOM 2516 O O . TRP B 1 59 ? 5.625 -9.062 -20.422 1 97.75 59 TRP B O 1
ATOM 2526 N N . LEU B 1 60 ? 5.598 -6.969 -19.672 1 98.69 60 LEU B N 1
ATOM 2527 C CA . LEU B 1 60 ? 4.16 -6.992 -19.422 1 98.69 60 LEU B CA 1
ATOM 2528 C C . LEU B 1 60 ? 3.391 -7.129 -20.734 1 98.69 60 LEU B C 1
ATOM 2530 O O . LEU B 1 60 ? 2.426 -7.891 -20.828 1 98.69 60 LEU B O 1
ATOM 2534 N N . GLU B 1 61 ? 3.795 -6.43 -21.766 1 98.5 61 GLU B N 1
ATOM 2535 C CA . GLU B 1 61 ? 3.137 -6.477 -23.062 1 98.5 61 GLU B CA 1
ATOM 2536 C C . GLU B 1 61 ? 3.242 -7.867 -23.688 1 98.5 61 GLU B C 1
ATOM 2538 O O . GLU B 1 61 ? 2.352 -8.289 -24.422 1 98.5 61 GLU B O 1
ATOM 2543 N N . LEU B 1 62 ? 4.285 -8.555 -23.359 1 98.56 62 LEU B N 1
ATOM 2544 C CA . LEU B 1 62 ? 4.473 -9.922 -23.844 1 98.56 62 LEU B CA 1
ATOM 2545 C C . LEU B 1 62 ? 3.65 -10.906 -23.031 1 98.56 62 LEU B C 1
ATOM 2547 O O . LEU B 1 62 ? 3.139 -11.891 -23.562 1 98.56 62 LEU B O 1
ATOM 2551 N N . ALA B 1 63 ? 3.484 -10.648 -21.75 1 98.81 63 ALA B N 1
ATOM 2552 C CA . ALA B 1 63 ? 2.869 -11.594 -20.812 1 98.81 63 ALA B CA 1
ATOM 2553 C C . ALA B 1 63 ? 1.347 -11.508 -20.875 1 98.81 63 ALA B C 1
ATOM 2555 O O . ALA B 1 63 ? 0.66 -12.531 -20.844 1 98.81 63 ALA B O 1
ATOM 2556 N N . ILE B 1 64 ? 0.788 -10.305 -20.984 1 98.88 64 ILE B N 1
ATOM 2557 C CA . ILE B 1 64 ? -0.637 -10.047 -20.797 1 98.88 64 ILE B CA 1
ATOM 2558 C C . ILE B 1 64 ? -1.436 -10.836 -21.844 1 98.88 64 ILE B C 1
ATOM 2560 O O . ILE B 1 64 ? -2.43 -11.484 -21.5 1 98.88 64 ILE B O 1
ATOM 2564 N N . PRO B 1 65 ? -0.968 -10.961 -23.109 1 98.75 65 PRO B N 1
ATOM 2565 C CA . PRO B 1 65 ? -1.756 -11.688 -24.109 1 98.75 65 PRO B CA 1
ATOM 2566 C C . PRO B 1 65 ? -1.822 -13.188 -23.828 1 98.75 65 PRO B C 1
ATOM 2568 O O . PRO B 1 65 ? -2.645 -13.891 -24.422 1 98.75 65 PRO B O 1
ATOM 2571 N N . LYS B 1 66 ? -0.975 -13.648 -22.953 1 98.88 66 LYS B N 1
ATOM 2572 C CA . LYS B 1 66 ? -0.958 -15.078 -22.656 1 98.88 66 LYS B CA 1
ATOM 2573 C C . LYS B 1 66 ? -2.125 -15.469 -21.766 1 98.88 66 LYS B C 1
ATOM 2575 O O . LYS B 1 66 ? -2.455 -16.656 -21.641 1 98.88 66 LYS B O 1
ATOM 2580 N N . LEU B 1 67 ? -2.76 -14.5 -21.094 1 98.94 67 LEU B N 1
ATOM 2581 C CA . LEU B 1 67 ? -3.859 -14.758 -20.172 1 98.94 67 LEU B CA 1
ATOM 2582 C C . LEU B 1 67 ? -5.129 -15.125 -20.938 1 98.94 67 LEU B C 1
ATOM 2584 O O . LEU B 1 67 ? -5.441 -14.523 -21.969 1 98.94 67 LEU B O 1
ATOM 2588 N N . LYS B 1 68 ? -5.816 -16.141 -20.406 1 98.88 68 LYS B N 1
ATOM 2589 C CA . LYS B 1 68 ? -7.184 -16.422 -20.828 1 98.88 68 LYS B CA 1
ATOM 2590 C C . LYS B 1 68 ? -8.117 -15.273 -20.469 1 98.88 68 LYS B C 1
ATOM 2592 O O . LYS B 1 68 ? -7.766 -14.422 -19.641 1 98.88 68 LYS B O 1
ATOM 2597 N N . SER B 1 69 ? -9.344 -15.312 -21.094 1 98.69 69 SER B N 1
ATOM 2598 C CA . SER B 1 69 ? -10.32 -14.266 -20.812 1 98.69 69 SER B CA 1
ATOM 2599 C C . SER B 1 69 ? -10.734 -14.273 -19.344 1 98.69 69 SER B C 1
ATOM 2601 O O . SER B 1 69 ? -11.148 -13.242 -18.797 1 98.69 69 SER B O 1
ATOM 2603 N N . THR B 1 70 ? -10.578 -15.406 -18.641 1 98.81 70 THR B N 1
ATOM 2604 C CA . THR B 1 70 ? -10.922 -15.547 -17.234 1 98.81 70 THR B CA 1
ATOM 2605 C C . THR B 1 70 ? -9.68 -15.391 -16.359 1 98.81 70 THR B C 1
ATOM 2607 O O . THR B 1 70 ? -9.734 -15.648 -15.148 1 98.81 70 THR B O 1
ATOM 2610 N N . GLY B 1 71 ? -8.555 -15.016 -17 1 98.88 71 GLY B N 1
ATOM 2611 C CA . GLY B 1 71 ? -7.273 -15.016 -16.312 1 98.88 71 GLY B CA 1
ATOM 2612 C C . GLY B 1 71 ? -7.012 -13.742 -15.531 1 98.88 71 GLY B C 1
ATOM 2613 O O . GLY B 1 71 ? -7.73 -12.75 -15.695 1 98.88 71 GLY B O 1
ATOM 2614 N N . SER B 1 72 ? -6.051 -13.805 -14.617 1 98.94 72 SER B N 1
ATOM 2615 C CA . 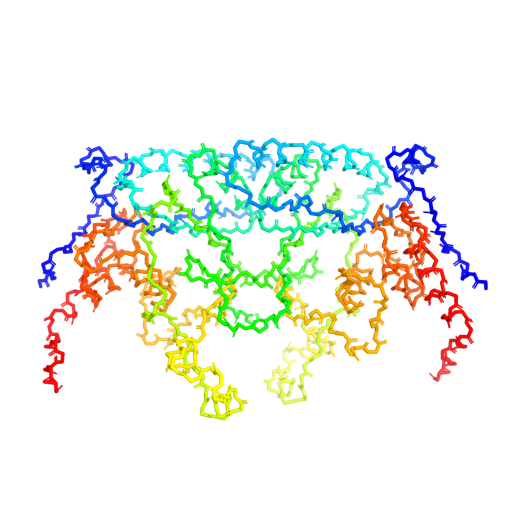SER B 1 72 ? -5.629 -12.672 -13.797 1 98.94 72 SER B CA 1
ATOM 2616 C C . SER B 1 72 ? -4.117 -12.68 -13.594 1 98.94 72 SER B C 1
ATOM 2618 O O . SER B 1 72 ? -3.422 -13.578 -14.07 1 98.94 72 SER B O 1
ATOM 2620 N N . MET B 1 73 ? -3.662 -11.625 -12.961 1 98.88 73 MET B N 1
ATOM 2621 C CA . MET B 1 73 ? -2.227 -11.453 -12.758 1 98.88 73 MET B CA 1
ATOM 2622 C C . MET B 1 73 ? -1.948 -10.805 -11.398 1 98.88 73 MET B C 1
ATOM 2624 O O . MET B 1 73 ? -2.65 -9.875 -11 1 98.88 73 MET B O 1
ATOM 2628 N N . TYR B 1 74 ? -0.991 -11.383 -10.719 1 98.94 74 TYR B N 1
ATOM 2629 C CA . TYR B 1 74 ? -0.356 -10.719 -9.586 1 98.94 74 TYR B CA 1
ATOM 2630 C C . TYR B 1 74 ? 1.042 -10.234 -9.953 1 98.94 74 TYR B C 1
ATOM 2632 O O . TYR B 1 74 ? 1.837 -10.984 -10.523 1 98.94 74 TYR B O 1
ATOM 2640 N N . VAL B 1 75 ? 1.347 -8.992 -9.656 1 98.81 75 VAL B N 1
ATOM 2641 C CA . VAL B 1 75 ? 2.682 -8.469 -9.922 1 98.81 75 VAL B CA 1
ATOM 2642 C C . VAL B 1 75 ? 3.24 -7.82 -8.656 1 98.81 75 VAL B C 1
ATOM 2644 O O . VAL B 1 75 ? 2.623 -6.914 -8.094 1 98.81 75 VAL B O 1
ATOM 2647 N N . PHE B 1 76 ? 4.383 -8.336 -8.18 1 98.12 76 PHE B N 1
ATOM 2648 C CA . PHE B 1 76 ? 5.105 -7.754 -7.055 1 98.12 76 PHE B CA 1
ATOM 2649 C C . PHE B 1 76 ? 5.867 -6.508 -7.488 1 98.12 76 PHE B C 1
ATOM 2651 O O . PHE B 1 76 ? 6.461 -6.484 -8.57 1 98.12 76 PHE B O 1
ATOM 2658 N N . CYS B 1 77 ? 5.77 -5.453 -6.648 1 95.88 77 CYS B N 1
ATOM 2659 C CA . CYS B 1 77 ? 6.457 -4.191 -6.902 1 95.88 77 CYS B CA 1
ATOM 2660 C C . CYS B 1 77 ? 6.926 -3.553 -5.602 1 95.88 77 CYS B C 1
ATOM 2662 O O . CYS B 1 77 ? 6.512 -3.963 -4.52 1 95.88 77 CYS B O 1
ATOM 2664 N N . THR B 1 78 ? 7.828 -2.67 -5.801 1 95.31 78 THR B N 1
ATOM 2665 C CA . THR B 1 78 ? 8.133 -1.729 -4.73 1 95.31 78 THR B CA 1
ATOM 2666 C C . THR B 1 78 ? 7.324 -0.446 -4.891 1 95.31 78 THR B C 1
ATOM 2668 O O . THR B 1 78 ? 6.926 -0.091 -6.004 1 95.31 78 THR B O 1
ATOM 2671 N N . TRP B 1 79 ? 7.137 0.189 -3.783 1 96.44 79 TRP B N 1
ATOM 2672 C CA . TRP B 1 79 ? 6.352 1.419 -3.801 1 96.44 79 TRP B CA 1
ATOM 2673 C C . TRP B 1 79 ? 6.992 2.463 -4.707 1 96.44 79 TRP B C 1
ATOM 2675 O O . TRP B 1 79 ? 6.305 3.34 -5.238 1 96.44 79 TRP B O 1
ATOM 2685 N N . GLN B 1 80 ? 8.211 2.344 -4.961 1 95.44 80 GLN B N 1
ATOM 2686 C CA . GLN B 1 80 ? 8.945 3.32 -5.762 1 95.44 80 GLN B CA 1
ATOM 2687 C C . GLN B 1 80 ? 8.484 3.297 -7.215 1 95.44 80 GLN B C 1
ATOM 2689 O O . GLN B 1 80 ? 8.492 4.328 -7.891 1 95.44 80 GLN B O 1
ATOM 2694 N N . TYR B 1 81 ? 8.031 2.139 -7.703 1 96.31 81 TYR B N 1
ATOM 2695 C CA . TYR B 1 81 ? 7.668 2.047 -9.117 1 96.31 81 TYR B CA 1
ATOM 2696 C C . TYR B 1 81 ? 6.23 1.567 -9.273 1 96.31 81 TYR B C 1
ATOM 2698 O O . TYR B 1 81 ? 5.68 1.598 -10.383 1 96.31 81 TYR B O 1
ATOM 2706 N N . ALA B 1 82 ? 5.594 1.146 -8.172 1 97.94 82 ALA B N 1
ATOM 2707 C CA . ALA B 1 82 ? 4.234 0.622 -8.227 1 97.94 82 ALA B CA 1
ATOM 2708 C C . ALA B 1 82 ? 3.283 1.624 -8.875 1 97.94 82 ALA B C 1
ATOM 2710 O O . ALA B 1 82 ? 2.434 1.248 -9.688 1 97.94 82 ALA B O 1
ATOM 2711 N N . PRO B 1 83 ? 3.404 2.955 -8.578 1 98.31 83 PRO B N 1
ATOM 2712 C CA . PRO B 1 83 ? 2.473 3.914 -9.18 1 98.31 83 PRO B CA 1
ATOM 2713 C C . PRO B 1 83 ? 2.484 3.867 -10.711 1 98.31 83 PRO B C 1
ATOM 2715 O O . PRO B 1 83 ? 1.428 3.738 -11.336 1 98.31 83 PRO B O 1
ATOM 2718 N N . GLU B 1 84 ? 3.609 3.854 -11.328 1 97.94 84 GLU B N 1
ATOM 2719 C CA . GLU B 1 84 ? 3.734 3.861 -12.781 1 97.94 84 GLU B CA 1
ATOM 2720 C C . GLU B 1 84 ? 3.318 2.521 -13.383 1 97.94 84 GLU B C 1
ATOM 2722 O O . GLU B 1 84 ? 2.621 2.479 -14.398 1 97.94 84 GLU B O 1
ATOM 2727 N N . ILE B 1 85 ? 3.74 1.484 -12.734 1 98.38 85 ILE B N 1
ATOM 2728 C CA . ILE B 1 85 ? 3.455 0.149 -13.25 1 98.38 85 ILE B CA 1
ATOM 2729 C C . ILE B 1 85 ? 1.953 -0.119 -13.188 1 98.38 85 ILE B C 1
ATOM 2731 O O . ILE B 1 85 ? 1.358 -0.585 -14.156 1 98.38 85 ILE B O 1
ATOM 2735 N N . PHE B 1 86 ? 1.339 0.211 -12.039 1 98.75 86 PHE B N 1
ATOM 2736 C CA . PHE B 1 86 ? -0.094 -0.014 -11.891 1 98.75 86 PHE B CA 1
ATOM 2737 C C . PHE B 1 86 ? -0.887 0.888 -12.828 1 98.75 86 PHE B C 1
ATOM 2739 O O . PHE B 1 86 ? -1.9 0.469 -13.391 1 98.75 86 PHE B O 1
ATOM 2746 N N . SER B 1 87 ? -0.441 2.146 -13 1 98.19 87 SER B N 1
ATOM 2747 C CA . SER B 1 87 ? -1.104 3.031 -13.953 1 98.19 87 SER B CA 1
ATOM 2748 C C . SER B 1 87 ? -1.09 2.438 -15.359 1 98.19 87 SER B C 1
ATOM 2750 O O . SER B 1 87 ? -2.1 2.479 -16.062 1 98.19 87 SER B O 1
ATOM 2752 N N . PHE B 1 88 ? -0 1.898 -15.734 1 98.44 88 PHE B N 1
ATOM 2753 C CA . PHE B 1 88 ? 0.113 1.272 -17.047 1 98.44 88 PHE B CA 1
ATOM 2754 C C . PHE B 1 88 ? -0.815 0.068 -17.156 1 98.44 88 PHE B C 1
ATOM 2756 O O . PHE B 1 88 ? -1.566 -0.058 -18.125 1 98.44 88 PHE B O 1
ATOM 2763 N N . LEU B 1 89 ? -0.772 -0.799 -16.141 1 98.81 89 LEU B N 1
ATOM 2764 C CA . LEU B 1 89 ? -1.561 -2.025 -16.172 1 98.81 89 LEU B CA 1
ATOM 2765 C C . LEU B 1 89 ? -3.051 -1.713 -16.234 1 98.81 89 LEU B C 1
ATOM 2767 O O . LEU B 1 89 ? -3.816 -2.455 -16.859 1 98.81 89 LEU B O 1
ATOM 2771 N N . LYS B 1 90 ? -3.457 -0.606 -15.656 1 98 90 LYS B N 1
ATOM 2772 C CA . LYS B 1 90 ? -4.859 -0.207 -15.664 1 98 90 LYS B CA 1
ATOM 2773 C C . LYS B 1 90 ? -5.324 0.154 -17.062 1 98 90 LYS B C 1
ATOM 2775 O O . LYS B 1 90 ? -6.523 0.194 -17.344 1 98 90 LYS B O 1
ATOM 2780 N N . THR B 1 91 ? -4.395 0.47 -17.953 1 97.5 91 THR B N 1
ATOM 2781 C CA . THR B 1 91 ? -4.773 0.744 -19.328 1 97.5 91 THR B CA 1
ATOM 2782 C C . THR B 1 91 ? -4.992 -0.556 -20.109 1 97.5 91 THR B C 1
ATOM 2784 O O . THR B 1 91 ? -5.539 -0.545 -21.203 1 97.5 91 THR B O 1
ATOM 2787 N N . ARG B 1 92 ? -4.578 -1.706 -19.516 1 98.31 92 ARG B N 1
ATOM 2788 C CA . ARG B 1 92 ? -4.613 -2.98 -20.219 1 98.31 92 ARG B CA 1
ATOM 2789 C C . ARG B 1 92 ? -5.566 -3.959 -19.547 1 98.31 92 ARG B C 1
ATOM 2791 O O . ARG B 1 92 ? -6.148 -4.824 -20.203 1 98.31 92 ARG B O 1
ATOM 2798 N N . LEU B 1 93 ? -5.668 -3.879 -18.266 1 98.75 93 LEU B N 1
ATOM 2799 C CA . LEU B 1 93 ? -6.422 -4.809 -17.438 1 98.75 93 LEU B CA 1
ATOM 2800 C C . LEU B 1 93 ? -7.273 -4.062 -16.406 1 98.75 93 LEU B C 1
ATOM 2802 O O . LEU B 1 93 ? -7.168 -2.84 -16.281 1 98.75 93 LEU B O 1
ATOM 2806 N N . THR B 1 94 ? -8.156 -4.785 -15.727 1 98 94 THR B N 1
ATOM 2807 C CA . THR B 1 94 ? -8.938 -4.227 -14.633 1 98 94 THR B CA 1
ATOM 2808 C C . THR B 1 94 ? -8.25 -4.48 -13.289 1 98 94 THR B C 1
ATOM 2810 O O . THR B 1 94 ? -7.941 -5.625 -12.953 1 98 94 THR B O 1
ATOM 2813 N N . MET B 1 95 ? -8.008 -3.42 -12.609 1 98.06 95 MET B N 1
ATOM 2814 C CA . MET B 1 95 ? -7.406 -3.574 -11.289 1 98.06 95 MET B CA 1
ATOM 2815 C C . MET B 1 95 ? -8.43 -4.086 -10.281 1 98.06 95 MET B C 1
ATOM 2817 O O . MET B 1 95 ? -9.492 -3.486 -10.109 1 98.06 95 MET B O 1
ATOM 2821 N N . ILE B 1 96 ? -8.156 -5.16 -9.562 1 98.19 96 ILE B N 1
ATOM 2822 C CA . ILE B 1 96 ? -9.078 -5.801 -8.633 1 98.19 96 ILE B CA 1
ATOM 2823 C C . ILE B 1 96 ? -8.727 -5.402 -7.199 1 98.19 96 ILE B C 1
ATOM 2825 O O . ILE B 1 96 ? -9.617 -5.133 -6.387 1 98.19 96 ILE B O 1
ATOM 2829 N N . ASN B 1 97 ? -7.402 -5.398 -6.891 1 97.62 97 ASN B N 1
ATOM 2830 C CA . ASN B 1 97 ? -6.875 -5.059 -5.574 1 97.62 97 ASN B CA 1
ATOM 2831 C C . ASN B 1 97 ? -5.461 -4.492 -5.664 1 97.62 97 ASN B C 1
ATOM 2833 O O . ASN B 1 97 ? -4.727 -4.793 -6.605 1 97.62 97 ASN B O 1
ATOM 2837 N N . GLU B 1 98 ? -5.195 -3.619 -4.789 1 98.56 98 GLU B N 1
ATOM 2838 C CA . GLU B 1 98 ? -3.82 -3.496 -4.312 1 98.56 98 GLU B CA 1
ATOM 2839 C C . GLU B 1 98 ? -3.611 -4.281 -3.021 1 98.56 98 GLU B C 1
ATOM 2841 O O . GLU B 1 98 ? -4.32 -4.066 -2.035 1 98.56 98 GLU B O 1
ATOM 2846 N N . ILE B 1 99 ? -2.709 -5.195 -3.082 1 98.81 99 ILE B N 1
ATOM 2847 C CA . ILE B 1 99 ? -2.371 -5.992 -1.908 1 98.81 99 ILE B CA 1
ATOM 2848 C C . ILE B 1 99 ? -1.058 -5.5 -1.309 1 98.81 99 ILE B C 1
ATOM 2850 O O . ILE B 1 99 ? -0.098 -5.234 -2.035 1 98.81 99 ILE B O 1
ATOM 2854 N N . ILE B 1 100 ? -1.08 -5.266 -0.017 1 98.75 100 ILE B N 1
ATOM 2855 C CA . ILE B 1 100 ? 0.097 -4.82 0.722 1 98.75 100 ILE B CA 1
ATOM 2856 C C . ILE B 1 100 ? 0.734 -6.008 1.441 1 98.75 100 ILE B C 1
ATOM 2858 O O . ILE B 1 100 ? 0.102 -6.637 2.293 1 98.75 100 ILE B O 1
ATOM 2862 N N . TRP B 1 101 ? 1.956 -6.312 1.079 1 98.44 101 TRP B N 1
ATOM 2863 C CA . TRP B 1 101 ? 2.715 -7.309 1.828 1 98.44 101 TRP B CA 1
ATOM 2864 C C . TRP B 1 101 ? 3.596 -6.645 2.881 1 98.44 101 TRP B C 1
ATOM 2866 O O . TRP B 1 101 ? 4.625 -6.051 2.553 1 98.44 101 TRP B O 1
ATOM 2876 N N . ASP B 1 102 ? 3.174 -6.652 4.094 1 97.62 102 ASP B N 1
ATOM 2877 C CA . ASP B 1 102 ? 3.984 -6.238 5.234 1 97.62 102 ASP B CA 1
ATOM 2878 C C . ASP B 1 102 ? 4.996 -7.316 5.609 1 97.62 102 ASP B C 1
ATOM 2880 O O . ASP B 1 102 ? 4.637 -8.336 6.207 1 97.62 102 ASP B O 1
ATOM 2884 N N . ARG B 1 103 ? 6.246 -7.074 5.305 1 95.56 103 ARG B N 1
ATOM 2885 C CA . ARG B 1 103 ? 7.305 -8.07 5.453 1 95.56 103 ARG B CA 1
ATOM 2886 C C . ARG B 1 103 ? 7.738 -8.195 6.91 1 95.56 103 ARG B C 1
ATOM 2888 O O . ARG B 1 103 ? 8.602 -9.008 7.238 1 95.56 103 ARG B O 1
ATOM 2895 N N . ARG B 1 104 ? 7.25 -7.445 7.797 1 91.5 104 ARG B N 1
ATOM 2896 C CA . ARG B 1 104 ? 7.477 -7.477 9.242 1 91.5 104 ARG B CA 1
ATOM 2897 C C . ARG B 1 104 ? 8.961 -7.32 9.562 1 91.5 104 ARG B C 1
ATOM 2899 O O . ARG B 1 104 ? 9.492 -8.055 10.398 1 91.5 104 ARG B O 1
ATOM 2906 N N . VAL B 1 105 ? 9.609 -6.445 8.836 1 84.94 105 VAL B N 1
ATOM 2907 C CA . VAL B 1 105 ? 11.031 -6.219 9.086 1 84.94 105 VAL B CA 1
ATOM 2908 C C . VAL B 1 105 ? 11.211 -5.426 10.375 1 84.94 105 VAL B C 1
ATOM 2910 O O . VAL B 1 105 ? 10.461 -4.484 10.641 1 84.94 105 VAL B O 1
ATOM 2913 N N . PRO B 1 106 ? 12.086 -5.922 11.203 1 78.25 106 PRO B N 1
ATOM 2914 C CA . PRO B 1 106 ? 12.312 -5.164 12.43 1 78.25 106 PRO B CA 1
ATOM 2915 C C . PRO B 1 106 ? 12.93 -3.791 12.18 1 78.25 106 PRO B C 1
ATOM 2917 O O . PRO B 1 106 ? 13.586 -3.586 11.156 1 78.25 106 PRO B O 1
ATOM 2920 N N . SER B 1 107 ? 12.477 -2.789 12.961 1 72.31 107 SER B N 1
ATOM 2921 C CA . SER B 1 107 ? 13.047 -1.452 12.844 1 72.31 107 SER B CA 1
ATOM 2922 C C . SER B 1 107 ? 14.148 -1.226 13.867 1 72.31 107 SER B C 1
ATOM 2924 O O . SER B 1 107 ? 13.945 -1.439 15.07 1 72.31 107 SER B O 1
ATOM 2926 N N . MET B 1 108 ? 15.383 -1.201 13.453 1 71.12 108 MET B N 1
ATOM 2927 C CA . MET B 1 108 ? 16.516 -0.791 14.289 1 71.12 108 MET B CA 1
ATOM 2928 C C . MET B 1 108 ? 17.062 0.562 13.836 1 71.12 108 MET B C 1
ATOM 2930 O O . MET B 1 108 ? 16.359 1.315 13.148 1 71.12 108 MET B O 1
ATOM 2934 N N . GLY B 1 109 ? 18.328 1.087 14.141 1 65.94 109 GLY B N 1
ATOM 2935 C CA . GLY B 1 109 ? 18.984 2.363 13.914 1 65.94 109 GLY B CA 1
ATOM 2936 C C . GLY B 1 109 ? 19.109 2.709 12.438 1 65.94 109 GLY B C 1
ATOM 2937 O O . GLY B 1 109 ? 20.062 3.385 12.031 1 65.94 109 GLY B O 1
ATOM 2938 N N . GLY B 1 110 ? 18 2.342 11.648 1 76.31 110 GLY B N 1
ATOM 2939 C CA . GLY B 1 110 ? 18.078 2.547 10.211 1 76.31 110 GLY B CA 1
ATOM 2940 C C . GLY B 1 110 ? 17.844 3.988 9.797 1 76.31 110 GLY B C 1
ATOM 2941 O O . GLY B 1 110 ? 18.406 4.906 10.406 1 76.31 110 GLY B O 1
ATOM 2942 N N . THR B 1 111 ? 17.172 4.344 8.828 1 87.06 111 THR B N 1
ATOM 2943 C CA . THR B 1 111 ? 16.922 5.648 8.227 1 87.06 111 THR B CA 1
ATOM 2944 C C . THR B 1 111 ? 16.281 6.598 9.227 1 87.06 111 THR B C 1
ATOM 2946 O O . THR B 1 111 ? 15.492 6.172 10.078 1 87.06 111 THR B O 1
ATOM 2949 N N . THR B 1 112 ? 16.688 7.855 9.188 1 92.69 112 THR B N 1
ATOM 2950 C CA . THR B 1 112 ? 16.141 8.836 10.117 1 92.69 112 THR B CA 1
ATOM 2951 C C . THR B 1 112 ? 15.492 9.992 9.367 1 92.69 112 THR B C 1
ATOM 2953 O O . THR B 1 112 ? 15.031 10.953 9.984 1 92.69 112 THR B O 1
ATOM 2956 N N . ARG B 1 113 ? 15.43 9.938 8.039 1 95.56 113 ARG B N 1
ATOM 2957 C CA . ARG B 1 113 ? 14.93 11.055 7.242 1 95.56 113 ARG B CA 1
ATOM 2958 C C . ARG B 1 113 ? 13.609 10.695 6.574 1 95.56 113 ARG B C 1
ATOM 2960 O O . ARG B 1 113 ? 13.141 11.422 5.691 1 95.56 113 ARG B O 1
ATOM 2967 N N . ARG B 1 114 ? 13.094 9.531 6.852 1 96.5 114 ARG B N 1
ATOM 2968 C CA . ARG B 1 114 ? 11.812 9.016 6.367 1 96.5 114 ARG B CA 1
ATOM 2969 C C . ARG B 1 114 ? 11.328 7.855 7.227 1 96.5 114 ARG B C 1
ATOM 2971 O O . ARG B 1 114 ? 12.047 7.387 8.109 1 96.5 114 ARG B O 1
ATOM 2978 N N . PHE B 1 115 ? 10.156 7.465 7.02 1 96.69 115 PHE B N 1
ATOM 2979 C CA . PHE B 1 115 ? 9.656 6.273 7.695 1 96.69 115 PHE B CA 1
ATOM 2980 C C . PHE B 1 115 ? 10.266 5.016 7.09 1 96.69 115 PHE B C 1
ATOM 2982 O O . PHE B 1 115 ? 10.43 4.922 5.875 1 96.69 115 PHE B O 1
ATOM 2989 N N . THR B 1 116 ? 10.602 4.07 7.969 1 95.12 116 THR B N 1
ATOM 2990 C CA . THR B 1 116 ? 11.219 2.84 7.48 1 95.12 116 THR B CA 1
ATOM 2991 C C . THR B 1 116 ? 10.258 2.074 6.578 1 95.12 116 THR B C 1
ATOM 2993 O O . THR B 1 116 ? 9.109 1.817 6.953 1 95.12 116 THR B O 1
ATOM 2996 N N . SER B 1 117 ? 10.727 1.719 5.387 1 93.75 117 SER B N 1
ATOM 2997 C CA . SER B 1 117 ? 9.922 0.971 4.426 1 93.75 117 SER B CA 1
ATOM 2998 C C . SER B 1 117 ? 9.93 -0.521 4.742 1 93.75 117 SER B C 1
ATOM 3000 O O . SER B 1 117 ? 10.992 -1.15 4.762 1 93.75 117 SER B O 1
ATOM 3002 N N . VAL B 1 118 ? 8.711 -1.088 4.945 1 95.25 118 VAL B N 1
ATOM 3003 C CA . VAL B 1 118 ? 8.688 -2.494 5.328 1 95.25 118 VAL B CA 1
ATOM 3004 C C . VAL B 1 118 ? 7.703 -3.254 4.441 1 95.25 118 VAL B C 1
ATOM 3006 O O . VAL B 1 118 ? 7.473 -4.449 4.641 1 95.25 118 VAL B O 1
ATOM 3009 N N . HIS B 1 119 ? 7.113 -2.592 3.459 1 97.25 119 HIS B N 1
ATOM 3010 C CA . HIS B 1 119 ? 6.105 -3.283 2.664 1 97.25 119 HIS B CA 1
ATOM 3011 C C . HIS B 1 119 ? 6.5 -3.33 1.191 1 97.25 119 HIS B C 1
ATOM 3013 O O . HIS B 1 119 ? 7.305 -2.516 0.734 1 97.25 119 HIS B O 1
ATOM 3019 N N . ASP B 1 120 ? 5.996 -4.285 0.485 1 96.88 120 ASP B N 1
ATOM 3020 C CA . ASP B 1 120 ? 5.934 -4.316 -0.974 1 96.88 120 ASP B CA 1
ATOM 3021 C C . ASP B 1 120 ? 4.492 -4.246 -1.463 1 96.88 120 ASP B C 1
ATOM 3023 O O . ASP B 1 120 ? 3.561 -4.562 -0.718 1 96.88 120 ASP B O 1
ATOM 3027 N N . ASN B 1 121 ? 4.363 -3.746 -2.664 1 98.5 121 ASN B N 1
ATOM 3028 C CA . ASN B 1 121 ? 3.059 -3.697 -3.311 1 98.5 121 ASN B CA 1
ATOM 3029 C C . ASN B 1 121 ? 2.838 -4.902 -4.223 1 98.5 121 ASN B C 1
ATOM 3031 O O . ASN B 1 121 ? 3.76 -5.34 -4.91 1 98.5 121 ASN B O 1
ATOM 3035 N N . ILE B 1 122 ? 1.668 -5.418 -4.152 1 98.81 122 ILE B N 1
ATOM 3036 C CA . ILE B 1 122 ? 1.236 -6.426 -5.109 1 98.81 122 ILE B CA 1
ATOM 3037 C C . ILE B 1 122 ? -0.017 -5.945 -5.84 1 98.81 122 ILE B C 1
ATOM 3039 O O . ILE B 1 122 ? -1.044 -5.684 -5.211 1 98.81 122 ILE B O 1
ATOM 3043 N N . GLY B 1 123 ? 0.116 -5.793 -7.164 1 98.88 123 GLY B N 1
ATOM 3044 C CA . GLY B 1 123 ? -1.058 -5.484 -7.965 1 98.88 123 GLY B CA 1
ATOM 3045 C C . GLY B 1 123 ? -1.813 -6.719 -8.414 1 98.88 123 GLY B C 1
ATOM 3046 O O . GLY B 1 123 ? -1.216 -7.664 -8.938 1 98.88 123 GLY B O 1
ATOM 3047 N N . PHE B 1 124 ? -3.115 -6.797 -8.141 1 98.94 124 PHE B N 1
ATOM 3048 C CA . PHE B 1 124 ? -4.012 -7.84 -8.625 1 98.94 124 PHE B CA 1
ATOM 3049 C C . PHE B 1 124 ? -4.906 -7.316 -9.742 1 98.94 124 PHE B C 1
ATOM 3051 O O . PHE B 1 124 ? -5.723 -6.418 -9.516 1 98.94 124 PHE B O 1
ATOM 3058 N N . PHE B 1 125 ? -4.758 -7.891 -10.945 1 98.94 125 PHE B N 1
ATOM 3059 C CA . PHE B 1 125 ? -5.445 -7.43 -12.141 1 98.94 125 PHE B CA 1
ATOM 3060 C C . PHE B 1 125 ? -6.141 -8.594 -12.844 1 98.94 125 PHE B C 1
ATOM 3062 O O . PHE B 1 125 ? -5.668 -9.727 -12.797 1 98.94 125 PHE B O 1
ATOM 3069 N N . ALA B 1 126 ? -7.223 -8.305 -13.492 1 98.88 126 ALA B N 1
ATOM 3070 C CA . ALA B 1 126 ? -7.965 -9.32 -14.234 1 98.88 126 ALA B CA 1
ATOM 3071 C C . ALA B 1 126 ? -8.219 -8.875 -15.672 1 98.88 126 ALA B C 1
ATOM 3073 O O . ALA B 1 126 ? -8.297 -7.672 -15.945 1 98.88 126 ALA B O 1
ATOM 3074 N N . VAL B 1 127 ? -8.359 -9.836 -16.516 1 98.81 127 VAL B N 1
ATOM 3075 C CA . VAL B 1 127 ? -8.57 -9.57 -17.938 1 98.81 127 VAL B CA 1
ATOM 3076 C C . VAL B 1 127 ? -9.992 -9.047 -18.156 1 98.81 127 VAL B C 1
ATOM 3078 O O . VAL B 1 127 ? -10.211 -8.148 -18.969 1 98.81 127 VAL B O 1
ATOM 3081 N N . SER B 1 128 ? -10.906 -9.609 -17.391 1 97.94 128 SER B N 1
ATOM 3082 C CA . SER B 1 128 ? -12.312 -9.266 -17.562 1 97.94 128 SER B CA 1
ATOM 3083 C C . SER B 1 128 ? -13.086 -9.414 -16.25 1 97.94 128 SER B C 1
ATOM 3085 O O . SER B 1 128 ? -12.523 -9.867 -15.25 1 97.94 128 SER B O 1
ATOM 3087 N N . LYS B 1 129 ? -14.336 -9.031 -16.281 1 96.06 129 LYS B N 1
ATOM 3088 C CA . LYS B 1 129 ? -15.188 -9.164 -15.102 1 96.06 129 LYS B CA 1
ATOM 3089 C C . LYS B 1 129 ? -15.461 -10.625 -14.773 1 96.06 129 LYS B C 1
ATOM 3091 O O . LYS B 1 129 ? -15.867 -10.953 -13.656 1 96.06 129 LYS B O 1
ATOM 3096 N N . GLY B 1 130 ? -15.266 -11.523 -15.766 1 97.94 130 GLY B N 1
ATOM 3097 C CA . GLY B 1 130 ? -15.508 -12.945 -15.578 1 97.94 130 GLY B CA 1
ATOM 3098 C C . GLY B 1 130 ? -14.289 -13.695 -15.078 1 97.94 130 GLY B C 1
ATOM 3099 O O . GLY B 1 130 ? -14.188 -14.914 -15.25 1 97.94 130 GLY B O 1
ATOM 3100 N N . TYR B 1 131 ? -13.352 -13.023 -14.484 1 98.69 131 TYR B N 1
ATOM 3101 C CA . TYR B 1 131 ? -12.125 -13.664 -14.008 1 98.69 131 TYR B CA 1
ATOM 3102 C C . TYR B 1 131 ? -12.43 -14.703 -12.938 1 98.69 131 TYR B C 1
ATOM 3104 O O . TYR B 1 131 ? -13.43 -14.602 -12.234 1 98.69 131 TYR B O 1
ATOM 3112 N N . TYR B 1 132 ? -11.602 -15.703 -12.852 1 98.81 132 TYR B N 1
ATOM 3113 C CA . TYR B 1 132 ? -11.711 -16.75 -11.844 1 98.81 132 TYR B CA 1
ATOM 3114 C C . 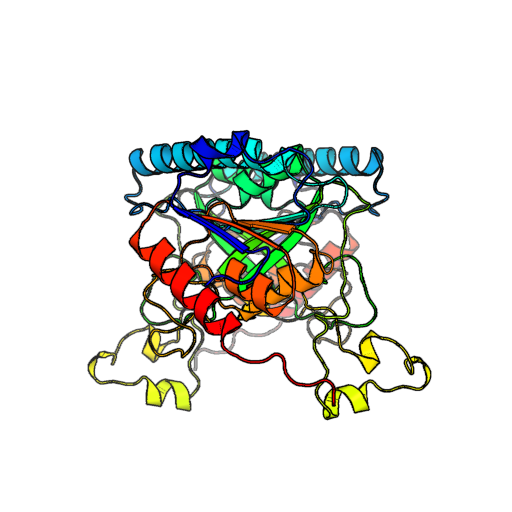TYR B 1 132 ? -11.234 -16.25 -10.484 1 98.81 132 TYR B C 1
ATOM 3116 O O . TYR B 1 132 ? -10.156 -15.656 -10.383 1 98.81 132 TYR B O 1
ATOM 3124 N N . PHE B 1 133 ? -11.969 -16.484 -9.469 1 98.75 133 PHE B N 1
ATOM 3125 C CA . PHE B 1 133 ? -11.594 -16.203 -8.086 1 98.75 133 PHE B CA 1
ATOM 3126 C C . PHE B 1 133 ? -12.336 -17.125 -7.125 1 98.75 133 PHE B C 1
ATOM 3128 O O . PHE B 1 133 ? -13.57 -17.125 -7.086 1 98.75 133 PHE B O 1
ATOM 3135 N N . ASP B 1 134 ? -11.586 -17.891 -6.426 1 98.44 134 ASP B N 1
ATOM 3136 C CA . ASP B 1 134 ? -12.156 -18.781 -5.426 1 98.44 134 ASP B CA 1
ATOM 3137 C C . ASP B 1 134 ? -11.703 -18.406 -4.02 1 98.44 134 ASP B C 1
ATOM 3139 O O . ASP B 1 134 ? -10.555 -18.641 -3.641 1 98.44 134 ASP B O 1
ATOM 3143 N N . LEU B 1 135 ? -12.578 -17.875 -3.229 1 97.12 135 LEU B N 1
ATOM 3144 C CA . LEU B 1 135 ? -12.266 -17.375 -1.897 1 97.12 135 LEU B CA 1
ATOM 3145 C C . LEU B 1 135 ? -12.164 -18.516 -0.888 1 97.12 135 LEU B C 1
ATOM 3147 O O . LEU B 1 135 ? -11.391 -18.438 0.071 1 97.12 135 LEU B O 1
ATOM 3151 N N . ASP B 1 136 ? -12.75 -19.531 -1.013 1 96.5 136 ASP B N 1
ATOM 3152 C CA . ASP B 1 136 ? -12.992 -20.531 0.028 1 96.5 136 ASP B CA 1
ATOM 3153 C C . ASP B 1 136 ? -11.695 -21.219 0.456 1 96.5 136 ASP B C 1
ATOM 3155 O O . ASP B 1 136 ? -11.422 -21.328 1.651 1 96.5 136 ASP B O 1
ATOM 3159 N N . PRO B 1 137 ? -10.883 -21.594 -0.466 1 97.25 137 PRO B N 1
ATOM 3160 C CA . PRO B 1 137 ? -9.664 -22.281 -0.03 1 97.25 137 PRO B CA 1
ATOM 3161 C C . PRO B 1 137 ? -8.719 -21.359 0.737 1 97.25 137 PRO B C 1
ATOM 3163 O O . PRO B 1 137 ? -7.762 -21.828 1.356 1 97.25 137 PRO B O 1
ATOM 3166 N N . VAL B 1 138 ? -8.953 -20.031 0.687 1 97.44 138 VAL B N 1
ATOM 3167 C CA . VAL B 1 138 ? -7.949 -19.156 1.266 1 97.44 138 VAL B CA 1
ATOM 3168 C C . VAL B 1 138 ? -8.547 -18.406 2.455 1 97.44 138 VAL B C 1
ATOM 3170 O O . VAL B 1 138 ? -7.918 -17.484 3.002 1 97.44 138 VAL B O 1
ATOM 3173 N N . ARG B 1 139 ? -9.727 -18.75 2.859 1 96 139 ARG B N 1
ATOM 3174 C CA . ARG B 1 139 ? -10.32 -18.156 4.047 1 96 139 ARG B CA 1
ATOM 3175 C C . ARG B 1 139 ? -9.461 -18.406 5.281 1 96 139 ARG B C 1
ATOM 3177 O O . ARG B 1 139 ? -8.805 -19.453 5.379 1 96 139 ARG B O 1
ATOM 3184 N N . ILE B 1 140 ? -9.43 -17.453 6.098 1 94.38 140 ILE B N 1
ATOM 3185 C CA . ILE B 1 140 ? -8.68 -17.562 7.348 1 94.38 140 ILE B CA 1
ATOM 3186 C C . ILE B 1 140 ? -9.633 -17.953 8.477 1 94.38 140 ILE B C 1
ATOM 3188 O O . ILE B 1 140 ? -10.539 -17.203 8.836 1 94.38 140 ILE B O 1
ATOM 3192 N N . PRO B 1 141 ? -9.414 -19.078 9.039 1 92.94 141 PRO B N 1
ATOM 3193 C CA . PRO B 1 141 ? -10.328 -19.547 10.086 1 92.94 141 PRO B CA 1
ATOM 3194 C C . PRO B 1 141 ? -10.281 -18.672 11.336 1 92.94 141 PRO B C 1
ATOM 3196 O O . PRO B 1 141 ? -9.219 -18.172 11.711 1 92.94 141 PRO B O 1
ATOM 3199 N N . TYR B 1 142 ? -11.406 -18.531 11.914 1 89.38 142 TYR B N 1
ATOM 3200 C CA . TYR B 1 142 ? -11.461 -17.891 13.219 1 89.38 142 TYR B CA 1
ATOM 3201 C C . TYR B 1 142 ? -10.875 -18.797 14.297 1 89.38 142 TYR B C 1
ATOM 3203 O O . TYR B 1 142 ? -10.984 -20.016 14.211 1 89.38 142 TYR B O 1
ATOM 3211 N N . ASP B 1 143 ? -10.25 -18.109 15.211 1 88.75 143 ASP B N 1
ATOM 3212 C CA . ASP B 1 143 ? -9.953 -18.906 16.391 1 88.75 143 ASP B CA 1
ATOM 3213 C C . ASP B 1 143 ? -11.234 -19.312 17.125 1 88.75 143 ASP B C 1
ATOM 3215 O O . ASP B 1 143 ? -12.289 -18.703 16.906 1 88.75 143 ASP B O 1
ATOM 3219 N N . ALA B 1 144 ? -11.117 -20.328 17.906 1 89.31 144 ALA B N 1
ATOM 3220 C CA . ALA B 1 144 ? -12.289 -20.922 18.547 1 89.31 144 ALA B CA 1
ATOM 3221 C C . ALA B 1 144 ? -13.078 -19.875 19.312 1 89.31 144 ALA B C 1
ATOM 3223 O O . ALA B 1 144 ? -14.312 -19.844 19.25 1 89.31 144 ALA B O 1
ATOM 3224 N N . ASP B 1 145 ? -12.422 -18.984 20 1 89.69 145 ASP B N 1
ATOM 3225 C CA . ASP B 1 145 ? -13.07 -17.969 20.828 1 89.69 145 ASP B CA 1
ATOM 3226 C C . ASP B 1 145 ? -13.805 -16.953 19.969 1 89.69 145 ASP B C 1
ATOM 3228 O O . ASP B 1 145 ? -14.945 -16.578 20.266 1 89.69 145 ASP B O 1
ATOM 3232 N N . THR B 1 146 ? -13.164 -16.531 18.953 1 84.06 146 THR B N 1
ATOM 3233 C CA . THR B 1 146 ? -13.773 -15.547 18.047 1 84.06 146 THR B CA 1
ATOM 3234 C C . THR B 1 146 ? -14.977 -16.156 17.328 1 84.06 146 THR B C 1
ATOM 3236 O O . THR B 1 146 ? -16 -15.492 17.156 1 84.06 146 THR B O 1
ATOM 3239 N N . LYS B 1 147 ? -14.828 -17.375 16.906 1 85.38 147 LYS B N 1
ATOM 3240 C CA . LYS B 1 147 ? -15.922 -18.047 16.219 1 85.38 147 LYS B CA 1
ATOM 3241 C C . LYS B 1 147 ? -17.156 -18.156 17.094 1 85.38 147 LYS B C 1
ATOM 3243 O O . LYS B 1 147 ? -18.281 -17.906 16.641 1 85.38 147 LYS B O 1
ATOM 3248 N N . LYS B 1 148 ? -16.922 -18.516 18.328 1 85.69 148 LYS B N 1
ATOM 3249 C CA . LYS B 1 148 ? -18.031 -18.625 19.297 1 85.69 148 LYS B CA 1
ATOM 3250 C C . LYS B 1 148 ? -18.719 -17.281 19.484 1 85.69 148 LYS B C 1
ATOM 3252 O O . LYS B 1 148 ? -19.938 -17.203 19.516 1 85.69 148 LYS B O 1
ATOM 3257 N N . ALA B 1 149 ? -17.906 -16.297 19.516 1 82.06 149 ALA B N 1
ATOM 3258 C CA . ALA B 1 149 ? -18.422 -14.953 19.766 1 82.06 149 ALA B CA 1
ATOM 3259 C C . ALA B 1 149 ? -19.25 -14.461 18.578 1 82.06 149 ALA B C 1
ATOM 3261 O O . ALA B 1 149 ? -20.203 -13.695 18.734 1 82.06 149 ALA B O 1
ATOM 3262 N N . ARG B 1 150 ? -18.875 -14.922 17.438 1 80.12 150 ARG B N 1
ATOM 3263 C CA . ARG B 1 150 ? -19.531 -14.445 16.234 1 80.12 150 ARG B CA 1
ATOM 3264 C C . ARG B 1 150 ? -20.688 -15.367 15.828 1 80.12 150 ARG B C 1
ATOM 3266 O O . ARG B 1 150 ? -21.469 -15.047 14.93 1 80.12 150 ARG B O 1
ATOM 3273 N N . SER B 1 151 ? -20.703 -16.438 16.531 1 80.75 151 SER B N 1
ATOM 3274 C CA . SER B 1 151 ? -21.719 -17.422 16.156 1 80.75 151 SER B CA 1
ATOM 3275 C C . SER B 1 151 ? -23.109 -16.984 16.609 1 80.75 151 SER B C 1
ATOM 3277 O O . SER B 1 151 ? -23.328 -16.766 17.812 1 80.75 151 SER B O 1
ATOM 3279 N N . ARG B 1 152 ? -23.719 -16.484 15.766 1 81.44 152 ARG B N 1
ATOM 3280 C CA . ARG B 1 152 ? -25.141 -16.188 15.93 1 81.44 152 ARG B CA 1
ATOM 3281 C C . ARG B 1 152 ? -26 -17.031 14.992 1 81.44 152 ARG B C 1
ATOM 3283 O O . ARG B 1 152 ? -25.531 -17.453 13.93 1 81.44 152 ARG B O 1
ATOM 3290 N N . LYS B 1 153 ? -27.234 -17.359 15.453 1 81.31 153 LYS B N 1
ATOM 3291 C CA . LYS B 1 153 ? -28.125 -18.219 14.68 1 81.31 153 LYS B CA 1
ATOM 3292 C C . LYS B 1 153 ? -28.25 -17.719 13.242 1 81.31 153 LYS B C 1
ATOM 3294 O O . LYS B 1 153 ? -28.281 -18.516 12.305 1 81.31 153 LYS B O 1
ATOM 3299 N N . LEU B 1 154 ? -28.172 -16.375 13.117 1 80.94 154 LEU B N 1
ATOM 3300 C CA . LEU B 1 154 ? -28.406 -15.773 11.812 1 80.94 154 LEU B CA 1
ATOM 3301 C C . LEU B 1 154 ? -27.219 -16.016 10.883 1 80.94 154 LEU B C 1
ATOM 3303 O O . LEU B 1 154 ? -27.359 -15.969 9.656 1 80.94 154 LEU B O 1
ATOM 3307 N N . PHE B 1 155 ? -26.141 -16.359 11.406 1 80.31 155 PHE B N 1
ATOM 3308 C CA . PHE B 1 155 ? -24.953 -16.5 10.57 1 80.31 155 PHE B CA 1
ATOM 3309 C C . PHE B 1 155 ? -24.578 -17.969 10.391 1 80.31 155 PHE B C 1
ATOM 3311 O O . PHE B 1 155 ? -23.641 -18.297 9.672 1 80.31 155 PHE B O 1
ATOM 3318 N N . GLU B 1 156 ? -25.406 -18.797 11.07 1 81.12 156 GLU B N 1
ATOM 3319 C CA . GLU B 1 156 ? -25.125 -20.219 10.961 1 81.12 156 GLU B CA 1
ATOM 3320 C C . GLU B 1 156 ? -25.203 -20.688 9.508 1 81.12 156 GLU B C 1
ATOM 3322 O O . GLU B 1 156 ? -26.125 -20.328 8.781 1 81.12 156 GLU B O 1
ATOM 3327 N N . GLY B 1 157 ? -24.125 -21.375 9.062 1 83.38 157 GLY B N 1
ATOM 3328 C CA . GLY B 1 157 ? -24.125 -21.875 7.703 1 83.38 157 GLY B CA 1
ATOM 3329 C C . GLY B 1 157 ? -23.375 -20.984 6.73 1 83.38 157 GLY B C 1
ATOM 3330 O O . GLY B 1 157 ? -23.047 -21.406 5.625 1 83.38 157 GLY B O 1
ATOM 3331 N N . SER B 1 158 ? -23.172 -19.781 7.188 1 86.56 158 SER B N 1
ATOM 3332 C CA . SER B 1 158 ? -22.438 -18.891 6.312 1 86.56 158 SER B CA 1
ATOM 3333 C C . SER B 1 158 ? -20.984 -19.328 6.168 1 86.56 158 SER B C 1
ATOM 3335 O O . SER B 1 158 ? -20.359 -19.766 7.137 1 86.56 158 SER B O 1
ATOM 3337 N N . LYS B 1 159 ? -20.469 -19.25 4.977 1 88.38 159 LYS B N 1
ATOM 3338 C CA . LYS B 1 159 ? -19.109 -19.703 4.695 1 88.38 159 LYS B CA 1
ATOM 3339 C C . LYS B 1 159 ? -18.078 -18.922 5.52 1 88.38 159 LYS B C 1
ATOM 3341 O O . LYS B 1 159 ? -17.078 -19.484 5.965 1 88.38 159 LYS B O 1
ATOM 3346 N N . TRP B 1 160 ? -18.359 -17.609 5.715 1 88.12 160 TRP B N 1
ATOM 3347 C CA . TRP B 1 160 ? -17.406 -16.812 6.465 1 88.12 160 TRP B CA 1
ATOM 3348 C C . TRP B 1 160 ? -17.344 -17.266 7.918 1 88.12 160 TRP B C 1
ATOM 3350 O O . TRP B 1 160 ? -16.297 -17.125 8.57 1 88.12 160 TRP B O 1
ATOM 3360 N N . LEU B 1 161 ? -18.375 -17.734 8.422 1 87 161 LEU B N 1
ATOM 3361 C CA . LEU B 1 161 ? -18.375 -18.25 9.797 1 87 161 LEU B CA 1
ATOM 3362 C C . LEU B 1 161 ? -17.797 -19.656 9.852 1 87 161 LEU B C 1
ATOM 3364 O O . LEU B 1 161 ? -16.984 -19.969 10.742 1 87 161 LEU B O 1
ATOM 3368 N N . GLU B 1 162 ? -18.141 -20.531 8.852 1 88.81 162 GLU B N 1
ATOM 3369 C CA . GLU B 1 162 ? -17.781 -21.938 8.883 1 88.81 162 GLU B CA 1
ATOM 3370 C C . GLU B 1 162 ? -16.344 -22.141 8.43 1 88.81 162 GLU B C 1
ATOM 3372 O O . GLU B 1 162 ? -15.602 -22.938 9.031 1 88.81 162 GLU B O 1
ATOM 3377 N N . LEU B 1 163 ? -15.977 -21.406 7.387 1 92.12 163 LEU B N 1
ATOM 3378 C CA . LEU B 1 163 ? -14.672 -21.641 6.777 1 92.12 163 LEU B CA 1
ATOM 3379 C C . LEU B 1 163 ? -13.68 -20.562 7.188 1 92.12 163 LEU B C 1
ATOM 3381 O O . LEU B 1 163 ? -12.469 -20.781 7.164 1 92.12 163 LEU B O 1
ATOM 3385 N N . GLY B 1 164 ? -14.141 -19.375 7.523 1 93.19 164 GLY B N 1
ATOM 3386 C CA . GLY B 1 164 ? -13.258 -18.281 7.91 1 93.19 164 GLY B CA 1
ATOM 3387 C C . GLY B 1 164 ? -13.492 -17.016 7.109 1 93.19 164 GLY B C 1
ATOM 3388 O O . GLY B 1 164 ? -14.352 -16.984 6.219 1 93.19 164 GLY B O 1
ATOM 3389 N N . TYR B 1 165 ? -12.828 -16.016 7.48 1 92.88 165 TYR B N 1
ATOM 3390 C CA . TYR B 1 165 ? -13.047 -14.711 6.859 1 92.88 165 TYR B CA 1
ATOM 3391 C C . TYR B 1 165 ? -12.109 -14.5 5.68 1 92.88 165 TYR B C 1
ATOM 3393 O O . TYR B 1 165 ? -11.164 -15.273 5.484 1 92.88 165 TYR B O 1
ATOM 3401 N N . ASN B 1 166 ? -12.359 -13.555 4.871 1 95.12 166 ASN B N 1
ATOM 3402 C CA . ASN B 1 166 ? -11.578 -13.125 3.717 1 95.12 166 ASN B CA 1
ATOM 3403 C C . ASN B 1 166 ? -10.227 -12.547 4.141 1 95.12 166 ASN B C 1
ATOM 3405 O O . ASN B 1 166 ? -10.172 -11.672 5.008 1 95.12 166 ASN B O 1
ATOM 3409 N N . PRO B 1 167 ? -8.984 -13.148 3.738 1 92.75 167 PRO B N 1
ATOM 3410 C CA . PRO B 1 167 ? -7.637 -12.719 4.125 1 92.75 167 PRO B CA 1
ATOM 3411 C C . PRO B 1 167 ? -7.43 -11.211 3.975 1 92.75 167 PRO B C 1
ATOM 3413 O O . PRO B 1 167 ? -6.43 -10.672 4.457 1 92.75 167 PRO B O 1
ATOM 3416 N N . LYS B 1 168 ? -8.195 -10.32 3.561 1 94.5 168 LYS B N 1
ATOM 3417 C CA . LYS B 1 168 ? -8.062 -8.883 3.346 1 94.5 168 LYS B CA 1
ATOM 3418 C C . LYS B 1 168 ? -6.902 -8.57 2.412 1 94.5 168 LYS B C 1
ATOM 3420 O O . LYS B 1 168 ? -6.336 -9.469 1.79 1 94.5 168 LYS B O 1
ATOM 3425 N N . ASP B 1 169 ? -6.523 -7.215 2.293 1 96.88 169 ASP B N 1
ATOM 3426 C CA . ASP B 1 169 ? -5.531 -6.859 1.283 1 96.88 169 ASP B CA 1
ATOM 3427 C C . ASP B 1 169 ? -4.25 -6.344 1.932 1 96.88 169 ASP B C 1
ATOM 3429 O O . ASP B 1 169 ? -3.387 -5.781 1.253 1 96.88 169 ASP B O 1
ATOM 3433 N N . VAL B 1 170 ? -4.133 -6.449 3.248 1 97.81 170 VAL B N 1
ATOM 3434 C CA . VAL B 1 170 ? -2.865 -6.277 3.949 1 97.81 170 VAL B CA 1
ATOM 3435 C C . VAL B 1 170 ? -2.393 -7.621 4.5 1 97.81 170 VAL B C 1
ATOM 3437 O O . VAL B 1 170 ? -2.969 -8.141 5.461 1 97.81 170 VAL B O 1
ATOM 3440 N N . TRP B 1 171 ? -1.401 -8.195 3.83 1 98 171 TRP B N 1
ATOM 3441 C CA . TRP B 1 171 ? -0.848 -9.5 4.203 1 98 171 TRP B CA 1
ATOM 3442 C C . TRP B 1 171 ? 0.408 -9.328 5.051 1 98 171 TRP B C 1
ATOM 3444 O O . TRP B 1 171 ? 1.475 -8.992 4.535 1 98 171 TRP B O 1
ATOM 3454 N N . SER B 1 172 ? 0.294 -9.555 6.348 1 96.5 172 SER B N 1
ATOM 3455 C CA . SER B 1 172 ? 1.425 -9.469 7.266 1 96.5 172 SER B CA 1
ATOM 3456 C C . SER B 1 172 ? 2.125 -10.812 7.418 1 96.5 172 SER B C 1
ATOM 3458 O O . SER B 1 172 ? 1.751 -11.625 8.266 1 96.5 172 SER B O 1
ATOM 3460 N N . VAL B 1 173 ? 3.105 -11.055 6.578 1 95.94 173 VAL B N 1
ATOM 3461 C CA . VAL B 1 173 ? 3.867 -12.297 6.531 1 95.94 173 VAL B CA 1
ATOM 3462 C C . VAL B 1 173 ? 5.363 -11.984 6.477 1 95.94 173 VAL B C 1
ATOM 3464 O O . VAL B 1 173 ? 5.828 -11.305 5.562 1 95.94 173 VAL B O 1
ATOM 3467 N N . SER B 1 174 ? 6.074 -12.508 7.426 1 93.06 174 SER B N 1
ATOM 3468 C CA . SER B 1 174 ? 7.5 -12.211 7.512 1 93.06 174 SER B CA 1
ATOM 3469 C C . SER B 1 174 ? 8.25 -12.742 6.297 1 93.06 174 SER B C 1
ATOM 3471 O O . SER B 1 174 ? 7.926 -13.82 5.777 1 93.06 174 SER B O 1
ATOM 3473 N N . ARG B 1 175 ? 9.211 -11.984 5.918 1 89.75 175 ARG B N 1
ATOM 3474 C CA . ARG B 1 175 ? 10.148 -12.516 4.938 1 89.75 175 ARG B CA 1
ATOM 3475 C C . ARG B 1 175 ? 10.906 -13.719 5.492 1 89.75 175 ARG B C 1
ATOM 3477 O O . ARG B 1 175 ? 10.961 -13.914 6.707 1 89.75 175 ARG B O 1
ATOM 3484 N N . LEU B 1 176 ? 11.414 -14.469 4.586 1 87.19 176 LEU B N 1
ATOM 3485 C CA . LEU B 1 176 ? 12.141 -15.664 5.016 1 87.19 176 LEU B CA 1
ATOM 3486 C C . LEU B 1 176 ? 13.523 -15.297 5.535 1 87.19 176 LEU B C 1
ATOM 3488 O O . LEU B 1 176 ? 14.375 -14.836 4.773 1 87.19 176 LEU B O 1
ATOM 3492 N N . HIS B 1 177 ? 13.594 -15.438 6.859 1 79.38 177 HIS B N 1
ATOM 3493 C CA . HIS B 1 177 ? 14.906 -15.211 7.457 1 79.38 177 HIS B CA 1
ATOM 3494 C C . HIS B 1 177 ? 15.859 -16.344 7.121 1 79.38 177 HIS B C 1
ATOM 3496 O O . HIS B 1 177 ? 15.438 -17.422 6.664 1 79.38 177 HIS B O 1
ATOM 3502 N N . ARG B 1 178 ? 17.047 -16.062 7.371 1 75.75 178 ARG B N 1
ATOM 3503 C CA . ARG B 1 178 ? 18.125 -16.969 6.98 1 75.75 178 ARG B CA 1
ATOM 3504 C C . ARG B 1 178 ? 17.938 -18.359 7.57 1 75.75 178 ARG B C 1
ATOM 3506 O O . ARG B 1 178 ? 18.234 -19.359 6.922 1 75.75 178 ARG B O 1
ATOM 3513 N N . GLN B 1 179 ? 17.266 -18.422 8.695 1 73.06 179 GLN B N 1
ATOM 3514 C CA . GLN B 1 179 ? 17.156 -19.688 9.406 1 73.06 179 GLN B CA 1
ATOM 3515 C C . GLN B 1 179 ? 15.812 -20.359 9.109 1 73.06 179 GLN B C 1
ATOM 3517 O O . GLN B 1 179 ? 15.562 -21.469 9.586 1 73.06 179 GLN B O 1
ATOM 3522 N N . HIS B 1 180 ? 15.094 -19.766 8.305 1 81.94 180 HIS B N 1
ATOM 3523 C CA . HIS B 1 180 ? 13.781 -20.344 8.016 1 81.94 180 HIS B CA 1
ATOM 3524 C C . HIS B 1 180 ? 13.914 -21.641 7.227 1 81.94 180 HIS B C 1
ATOM 3526 O O . HIS B 1 180 ? 14.711 -21.734 6.297 1 81.94 180 HIS B O 1
ATOM 3532 N N . ALA B 1 181 ? 13.141 -22.688 7.523 1 79.25 181 ALA B N 1
ATOM 3533 C CA . ALA B 1 181 ? 13.211 -24.016 6.91 1 79.25 181 ALA B CA 1
ATOM 3534 C C . ALA B 1 181 ? 12.898 -23.953 5.418 1 79.25 181 ALA B C 1
ATOM 3536 O O . ALA B 1 181 ? 13.438 -24.734 4.629 1 79.25 181 ALA B O 1
ATOM 3537 N N . GLU B 1 182 ? 12.133 -23 5.02 1 83.75 182 GLU B N 1
ATOM 3538 C CA . GLU B 1 182 ? 11.719 -22.859 3.629 1 83.75 182 GLU B CA 1
ATOM 3539 C C . GLU B 1 182 ? 12.797 -22.172 2.799 1 83.75 182 GLU B C 1
ATOM 3541 O O . GLU B 1 182 ? 12.781 -22.234 1.568 1 83.75 182 GLU B O 1
ATOM 3546 N N . ARG B 1 183 ? 13.695 -21.531 3.475 1 84.06 183 ARG B N 1
ATOM 3547 C CA . ARG B 1 183 ? 14.633 -20.641 2.789 1 84.06 183 ARG B CA 1
ATOM 3548 C C . ARG B 1 183 ? 15.672 -21.438 2.008 1 84.06 183 ARG B C 1
ATOM 3550 O O . ARG B 1 183 ? 16.188 -22.453 2.496 1 84.06 183 ARG B O 1
ATOM 3557 N N . VAL B 1 184 ? 15.859 -21.016 0.77 1 83.75 184 VAL B N 1
ATOM 3558 C CA . VAL B 1 184 ? 16.938 -21.547 -0.066 1 83.75 184 VAL B CA 1
ATOM 3559 C C . VAL B 1 184 ? 17.906 -20.422 -0.421 1 83.75 184 VAL B C 1
ATOM 3561 O O . VAL B 1 184 ? 17.766 -19.297 0.063 1 83.75 184 VAL B O 1
ATOM 3564 N N . ASP B 1 185 ? 18.875 -20.75 -1.15 1 80.31 185 ASP B N 1
ATOM 3565 C CA . ASP B 1 185 ? 19.891 -19.766 -1.468 1 80.31 185 ASP B CA 1
ATOM 3566 C C . ASP B 1 185 ? 19.422 -18.828 -2.576 1 80.31 185 ASP B C 1
ATOM 3568 O O . ASP B 1 185 ? 19.938 -18.875 -3.697 1 80.31 185 ASP B O 1
ATOM 3572 N N . HIS B 1 186 ? 18.562 -18.062 -2.277 1 85.06 186 HIS B N 1
ATOM 3573 C CA . HIS B 1 186 ? 18.031 -17 -3.104 1 85.06 186 HIS B CA 1
ATOM 3574 C C . HIS B 1 186 ? 17.75 -15.742 -2.273 1 85.06 186 HIS B C 1
ATOM 3576 O O . HIS B 1 186 ? 17.094 -15.82 -1.23 1 85.06 186 HIS B O 1
ATOM 3582 N N . PRO B 1 187 ? 18.156 -14.57 -2.689 1 81.69 187 PRO B N 1
ATOM 3583 C CA . PRO B 1 187 ? 18.156 -13.375 -1.853 1 81.69 187 PRO B CA 1
ATOM 3584 C C . PRO B 1 187 ? 16.75 -12.828 -1.623 1 81.69 187 PRO B C 1
ATOM 3586 O O . PRO B 1 187 ? 16.5 -12.164 -0.614 1 81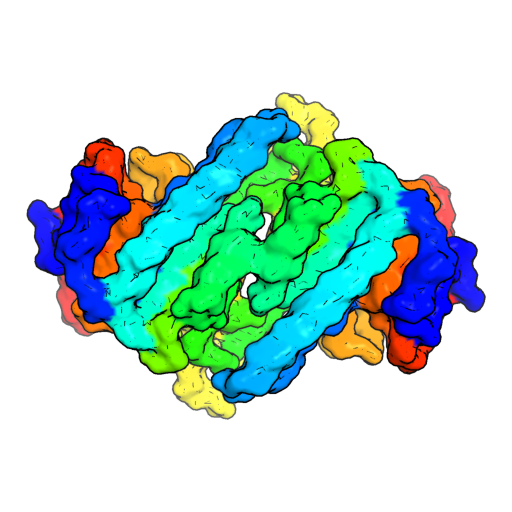.69 187 PRO B O 1
ATOM 3589 N N . THR B 1 188 ? 15.797 -13.008 -2.498 1 85.88 188 THR B N 1
ATOM 3590 C CA . THR B 1 188 ? 14.492 -12.375 -2.381 1 85.88 188 THR B CA 1
ATOM 3591 C C . THR B 1 188 ? 13.375 -13.406 -2.525 1 85.88 188 THR B C 1
ATOM 3593 O O . THR B 1 188 ? 12.359 -13.141 -3.174 1 85.88 188 THR B O 1
ATOM 3596 N N . GLN B 1 189 ? 13.633 -14.539 -1.925 1 90.81 189 GLN B N 1
ATOM 3597 C CA . GLN B 1 189 ? 12.633 -15.602 -1.972 1 90.81 189 GLN B CA 1
ATOM 3598 C C . GLN B 1 189 ? 11.336 -15.172 -1.286 1 90.81 189 GLN B C 1
ATOM 3600 O O . GLN B 1 189 ? 11.367 -14.648 -0.168 1 90.81 189 GLN B O 1
ATOM 3605 N N . LYS B 1 190 ? 10.234 -15.281 -1.996 1 95.69 190 LYS B N 1
ATOM 3606 C CA . LYS B 1 190 ? 8.93 -14.961 -1.424 1 95.69 190 LYS B CA 1
ATOM 3607 C C . LYS B 1 190 ? 8.422 -16.109 -0.553 1 95.69 190 LYS B C 1
ATOM 3609 O O . LYS B 1 190 ? 8.672 -17.281 -0.845 1 95.69 190 LYS B O 1
ATOM 3614 N N . PRO B 1 191 ? 7.711 -15.812 0.542 1 96.19 191 PRO B N 1
ATOM 3615 C CA . PRO B 1 191 ? 7.117 -16.875 1.361 1 96.19 191 PRO B CA 1
ATOM 3616 C C . PRO B 1 191 ? 6.082 -17.688 0.599 1 96.19 191 PRO B C 1
ATOM 3618 O O . PRO B 1 191 ? 5.238 -17.141 -0.106 1 96.19 191 PRO B O 1
ATOM 3621 N N . LEU B 1 192 ? 6.145 -18.953 0.754 1 96.94 192 LEU B N 1
ATOM 3622 C CA . LEU B 1 192 ? 5.238 -19.875 0.081 1 96.94 192 LEU B CA 1
ATOM 3623 C C . LEU B 1 192 ? 3.787 -19.562 0.43 1 96.94 192 LEU B C 1
ATOM 3625 O O . LEU B 1 192 ? 2.9 -19.672 -0.422 1 96.94 192 LEU B O 1
ATOM 3629 N N . GLU B 1 193 ? 3.504 -19.078 1.637 1 96.56 193 GLU B N 1
ATOM 3630 C CA . GLU B 1 193 ? 2.158 -18.781 2.127 1 96.56 193 GLU B CA 1
ATOM 3631 C C . GLU B 1 193 ? 1.453 -17.766 1.23 1 96.56 193 GLU B C 1
ATOM 3633 O O . GLU B 1 193 ? 0.304 -17.984 0.835 1 96.56 193 GLU B O 1
ATOM 3638 N N . ILE B 1 194 ? 2.125 -16.719 0.863 1 97.38 194 ILE B N 1
ATOM 3639 C CA . ILE B 1 194 ? 1.477 -15.656 0.1 1 97.38 194 ILE B CA 1
ATOM 3640 C C . ILE B 1 194 ? 1.288 -16.109 -1.348 1 97.38 194 ILE B C 1
ATOM 3642 O O . ILE B 1 194 ? 0.277 -15.781 -1.977 1 97.38 194 ILE B O 1
ATOM 3646 N N . ILE B 1 195 ? 2.223 -16.906 -1.854 1 98.62 195 ILE B N 1
ATOM 3647 C CA . ILE B 1 195 ? 2.127 -17.391 -3.229 1 98.62 195 ILE B CA 1
ATOM 3648 C C . ILE B 1 195 ? 0.999 -18.422 -3.338 1 98.62 195 ILE B C 1
ATOM 3650 O O . ILE B 1 195 ? 0.209 -18.375 -4.285 1 98.62 195 ILE B O 1
ATOM 3654 N N . GLU B 1 196 ? 0.93 -19.312 -2.375 1 98.56 196 GLU B N 1
ATOM 3655 C CA . GLU B 1 196 ? -0.135 -20.312 -2.379 1 98.56 196 GLU B CA 1
ATOM 3656 C C . GLU B 1 196 ? -1.51 -19.656 -2.309 1 98.56 196 GLU B C 1
ATOM 3658 O O . GLU B 1 196 ? -2.459 -20.125 -2.943 1 98.56 196 GLU B O 1
ATOM 3663 N N . ARG B 1 197 ? -1.596 -18.625 -1.542 1 98.75 197 ARG B N 1
ATOM 3664 C CA . ARG B 1 197 ? -2.852 -17.875 -1.467 1 98.75 197 ARG B CA 1
ATOM 3665 C C . ARG B 1 197 ? -3.277 -17.391 -2.844 1 98.75 197 ARG B C 1
ATOM 3667 O O . ARG B 1 197 ? -4.441 -17.516 -3.223 1 98.75 197 ARG B O 1
ATOM 3674 N N . MET B 1 198 ? -2.332 -16.859 -3.623 1 98.88 198 MET B N 1
ATOM 3675 C CA . MET B 1 198 ? -2.607 -16.375 -4.969 1 98.88 198 MET B CA 1
ATOM 3676 C C . MET B 1 198 ? -3.049 -17.5 -5.887 1 98.88 198 MET B C 1
ATOM 3678 O O . MET B 1 198 ? -4.051 -17.375 -6.594 1 98.88 198 MET B O 1
ATOM 3682 N N . VAL B 1 199 ? -2.346 -18.594 -5.824 1 98.94 199 VAL B N 1
ATOM 3683 C CA . VAL B 1 199 ? -2.594 -19.734 -6.707 1 98.94 199 VAL B CA 1
ATOM 3684 C C . VAL B 1 199 ? -3.961 -20.328 -6.402 1 98.94 199 VAL B C 1
ATOM 3686 O O . VAL B 1 199 ? -4.758 -20.578 -7.309 1 98.94 199 VAL B O 1
ATOM 3689 N N . LEU B 1 200 ? -4.223 -20.516 -5.129 1 98.88 200 LEU B N 1
ATOM 3690 C CA . LEU B 1 200 ? -5.477 -21.125 -4.715 1 98.88 200 LEU B CA 1
ATOM 3691 C C . LEU B 1 200 ? -6.66 -20.219 -5.055 1 98.88 200 LEU B C 1
ATOM 3693 O O . LEU B 1 200 ? -7.699 -20.703 -5.516 1 98.88 200 LEU B O 1
ATOM 3697 N N . ALA B 1 201 ? -6.496 -18.984 -4.914 1 98.81 201 ALA B N 1
ATOM 3698 C CA . ALA B 1 201 ? -7.609 -18.047 -5.086 1 98.81 201 ALA B CA 1
ATOM 3699 C C . ALA B 1 201 ? -7.871 -17.781 -6.566 1 98.81 201 ALA B C 1
ATOM 3701 O O . ALA B 1 201 ? -9.016 -17.547 -6.969 1 98.81 201 ALA B O 1
ATOM 3702 N N . SER B 1 202 ? -6.793 -17.844 -7.457 1 98.94 202 SER B N 1
ATOM 3703 C CA . SER B 1 202 ? -6.961 -17.172 -8.742 1 98.94 202 SER B CA 1
ATOM 3704 C C . SER B 1 202 ? -6.633 -18.109 -9.898 1 98.94 202 SER B C 1
ATOM 3706 O O . SER B 1 202 ? -6.715 -17.719 -11.07 1 98.94 202 SER B O 1
ATOM 3708 N N . CYS B 1 203 ? -6.238 -19.281 -9.633 1 98.94 203 CYS B N 1
ATOM 3709 C CA . CYS B 1 203 ? -6.055 -20.312 -10.656 1 98.94 203 CYS B CA 1
ATOM 3710 C C . CYS B 1 203 ? -6.926 -21.531 -10.375 1 98.94 203 CYS B C 1
ATOM 3712 O O . CYS B 1 203 ? -6.852 -22.109 -9.297 1 98.94 203 CYS B O 1
ATOM 3714 N N . PRO B 1 204 ? -7.805 -21.922 -11.305 1 98.88 204 PRO B N 1
ATOM 3715 C CA . PRO B 1 204 ? -8.625 -23.109 -11.078 1 98.88 204 PRO B CA 1
ATOM 3716 C C . PRO B 1 204 ? -7.797 -24.391 -10.984 1 98.88 204 PRO B C 1
ATOM 3718 O O . PRO B 1 204 ? -6.691 -24.453 -11.531 1 98.88 204 PRO B O 1
ATOM 3721 N N . PRO B 1 205 ? -8.336 -25.438 -10.234 1 98.19 205 PRO B N 1
ATOM 3722 C CA . PRO B 1 205 ? -7.648 -26.734 -10.25 1 98.19 205 PRO B CA 1
ATOM 3723 C C . PRO B 1 205 ? -7.363 -27.234 -11.672 1 98.19 205 PRO B C 1
ATOM 3725 O O . PRO B 1 205 ? -8.227 -27.141 -12.547 1 98.19 205 PRO B O 1
ATOM 3728 N N . GLY B 1 206 ? -6.137 -27.656 -11.875 1 98.19 206 GLY B N 1
ATOM 3729 C CA . GLY B 1 206 ? -5.746 -28.141 -13.195 1 98.19 206 GLY B CA 1
ATOM 3730 C C . GLY B 1 206 ? -5.383 -27.016 -14.156 1 98.19 206 GLY B C 1
ATOM 3731 O O . GLY B 1 206 ? -4.965 -27.281 -15.281 1 98.19 206 GLY B O 1
ATOM 3732 N N . GLY B 1 207 ? -5.586 -25.766 -13.695 1 98.81 207 GLY B N 1
ATOM 3733 C CA . GLY B 1 207 ? -5.219 -24.625 -14.523 1 98.81 207 GLY B CA 1
ATOM 3734 C C . GLY B 1 207 ? -3.717 -24.453 -14.664 1 98.81 207 GLY B C 1
ATOM 3735 O O . GLY B 1 207 ? -2.941 -25.234 -14.094 1 98.81 207 GLY B O 1
ATOM 3736 N N . ARG B 1 208 ? -3.328 -23.438 -15.43 1 98.94 208 ARG B N 1
ATOM 3737 C CA . ARG B 1 208 ? -1.914 -23.234 -15.727 1 98.94 208 ARG B CA 1
ATOM 3738 C C . ARG B 1 208 ? -1.447 -21.859 -15.258 1 98.94 208 ARG B C 1
ATOM 3740 O O . ARG B 1 208 ? -2.09 -20.844 -15.547 1 98.94 208 ARG B O 1
ATOM 3747 N N . VAL B 1 209 ? -0.298 -21.844 -14.539 1 98.94 209 VAL B N 1
ATOM 3748 C CA . VAL B 1 209 ? 0.288 -20.625 -13.992 1 98.94 209 VAL B CA 1
ATOM 3749 C C . VAL B 1 209 ? 1.59 -20.297 -14.727 1 98.94 209 VAL B C 1
ATOM 3751 O O . VAL B 1 209 ? 2.389 -21.188 -15 1 98.94 209 VAL B O 1
ATOM 3754 N N . LEU B 1 210 ? 1.764 -19.031 -15.047 1 98.94 210 LEU B N 1
ATOM 3755 C CA . LEU B 1 210 ? 3.006 -18.531 -15.625 1 98.94 210 LEU B CA 1
ATOM 3756 C C . LEU B 1 210 ? 3.756 -17.656 -14.617 1 98.94 210 LEU B C 1
ATOM 3758 O O . LEU B 1 210 ? 3.164 -16.781 -13.992 1 98.94 210 LEU B O 1
ATOM 3762 N N . ASP B 1 211 ? 5.004 -17.891 -14.445 1 98.88 211 ASP B N 1
ATOM 3763 C CA . ASP B 1 211 ? 5.934 -17.016 -13.734 1 98.88 211 ASP B CA 1
ATOM 3764 C C . ASP B 1 211 ? 7.121 -16.641 -14.625 1 98.88 211 ASP B C 1
ATOM 3766 O O . ASP B 1 211 ? 8.047 -17.438 -14.797 1 98.88 211 ASP B O 1
ATOM 3770 N N . PRO B 1 212 ? 7.145 -15.383 -15.148 1 98.62 212 PRO B N 1
ATOM 3771 C CA . PRO B 1 212 ? 8.211 -14.984 -16.078 1 98.62 212 PRO B CA 1
ATOM 3772 C C . PRO B 1 212 ? 9.555 -14.805 -15.367 1 98.62 212 PRO B C 1
ATOM 3774 O O . PRO B 1 212 ? 10.594 -14.703 -16.031 1 98.62 212 PRO B O 1
ATOM 3777 N N . PHE B 1 213 ? 9.555 -14.766 -14.031 1 97.88 213 PHE B N 1
ATOM 3778 C CA . PHE B 1 213 ? 10.727 -14.539 -13.211 1 97.88 213 PHE B CA 1
ATOM 3779 C C . PHE B 1 213 ? 10.734 -15.469 -12 1 97.88 213 PHE B C 1
ATOM 3781 O O . PHE B 1 213 ? 10.719 -15.008 -10.859 1 97.88 213 PHE B O 1
ATOM 3788 N N . MET B 1 214 ? 10.875 -16.719 -12.195 1 97.31 214 MET B N 1
ATOM 3789 C CA . MET B 1 214 ? 10.461 -17.688 -11.188 1 97.31 214 MET B CA 1
ATOM 3790 C C . MET B 1 214 ? 11.484 -17.766 -10.062 1 97.31 214 MET B C 1
ATOM 3792 O O . MET B 1 214 ? 11.18 -18.266 -8.977 1 97.31 214 MET B O 1
ATOM 3796 N N . GLY B 1 215 ? 12.781 -17.328 -10.367 1 95.81 215 GLY B N 1
ATOM 3797 C CA . GLY B 1 215 ? 13.766 -17.359 -9.305 1 95.81 215 GLY B CA 1
ATOM 3798 C C . GLY B 1 215 ? 13.977 -18.75 -8.727 1 95.81 215 GLY B C 1
ATOM 3799 O O . GLY B 1 215 ? 14.227 -19.703 -9.469 1 95.81 215 GLY B O 1
ATOM 3800 N N . SER B 1 216 ? 13.773 -18.891 -7.43 1 95.62 216 SER B N 1
ATOM 3801 C CA . SER B 1 216 ? 14 -20.156 -6.746 1 95.62 216 SER B CA 1
ATOM 3802 C C . SER B 1 216 ? 12.789 -21.062 -6.852 1 95.62 216 SER B C 1
ATOM 3804 O O . SER B 1 216 ? 12.75 -22.125 -6.23 1 95.62 216 SER B O 1
ATOM 3806 N N . GLY B 1 217 ? 11.797 -20.672 -7.492 1 97.62 217 GLY B N 1
ATOM 3807 C CA . GLY B 1 217 ? 10.727 -21.562 -7.891 1 97.62 217 GLY B CA 1
ATOM 3808 C C . GLY B 1 217 ? 9.602 -21.656 -6.871 1 97.62 217 GLY B C 1
ATOM 3809 O O . GLY B 1 217 ? 8.883 -22.641 -6.816 1 97.62 217 GLY B O 1
ATOM 3810 N N . THR B 1 218 ? 9.414 -20.641 -6.023 1 97.81 218 THR B N 1
ATOM 3811 C CA . THR B 1 218 ? 8.359 -20.672 -5.016 1 97.81 218 THR B CA 1
ATOM 3812 C C . THR B 1 218 ? 6.996 -20.875 -5.668 1 97.81 218 THR B C 1
ATOM 3814 O O . THR B 1 218 ? 6.184 -21.672 -5.184 1 97.81 218 THR B O 1
ATOM 3817 N N . THR B 1 219 ? 6.734 -20.203 -6.805 1 98.69 219 THR B N 1
ATOM 3818 C CA . THR B 1 219 ? 5.465 -20.359 -7.504 1 98.69 219 THR B CA 1
ATOM 3819 C C . THR B 1 219 ? 5.32 -21.766 -8.062 1 98.69 219 THR B C 1
ATOM 3821 O O . THR B 1 219 ? 4.238 -22.359 -8.008 1 98.69 219 THR B O 1
ATOM 3824 N N . ALA B 1 220 ? 6.379 -22.297 -8.586 1 98.56 220 ALA B N 1
ATOM 3825 C CA . ALA B 1 220 ? 6.355 -23.672 -9.086 1 98.56 220 ALA B CA 1
ATOM 3826 C C . ALA B 1 220 ? 6.012 -24.656 -7.977 1 98.56 220 ALA B C 1
ATOM 3828 O O . ALA B 1 220 ? 5.195 -25.562 -8.164 1 98.56 220 ALA B O 1
ATOM 3829 N N . VAL B 1 221 ? 6.625 -24.5 -6.824 1 97.88 221 VAL B N 1
ATOM 3830 C CA . VAL B 1 221 ? 6.371 -25.344 -5.66 1 97.88 221 VAL B CA 1
ATOM 3831 C C . VAL B 1 221 ? 4.898 -25.25 -5.27 1 97.88 221 VAL B C 1
ATOM 3833 O O . VAL B 1 221 ? 4.25 -26.281 -5.051 1 97.88 221 VAL B O 1
ATOM 3836 N N . ALA B 1 222 ? 4.352 -24.031 -5.223 1 98.31 222 ALA B N 1
ATOM 3837 C CA . ALA B 1 222 ? 2.943 -23.828 -4.887 1 98.31 222 ALA B CA 1
ATOM 3838 C C . ALA B 1 222 ? 2.035 -24.562 -5.871 1 98.31 222 ALA B C 1
ATOM 3840 O O . ALA B 1 222 ? 1.063 -25.203 -5.465 1 98.31 222 ALA B O 1
ATOM 3841 N N . CYS B 1 223 ? 2.355 -24.484 -7.133 1 98.56 223 CYS B N 1
ATOM 3842 C CA . CYS B 1 223 ? 1.541 -25.109 -8.164 1 98.56 223 CYS B CA 1
ATOM 3843 C C . CYS B 1 223 ? 1.594 -26.641 -8.047 1 98.56 223 CYS B C 1
ATOM 3845 O O . CYS B 1 223 ? 0.566 -27.312 -8.156 1 98.56 223 CYS B O 1
ATOM 3847 N N . ALA B 1 224 ? 2.781 -27.141 -7.832 1 97.62 224 ALA B N 1
ATOM 3848 C CA . ALA B 1 224 ? 2.924 -28.578 -7.66 1 97.62 224 ALA B CA 1
ATOM 3849 C C . ALA B 1 224 ? 2.111 -29.078 -6.465 1 97.62 224 ALA B C 1
ATOM 3851 O O . ALA B 1 224 ? 1.393 -30.078 -6.562 1 97.62 224 ALA B O 1
ATOM 3852 N N . ARG B 1 225 ? 2.166 -28.391 -5.383 1 96.69 225 ARG B N 1
ATOM 3853 C CA . ARG B 1 225 ? 1.468 -28.766 -4.156 1 96.69 225 ARG B CA 1
ATOM 3854 C C . ARG B 1 225 ? -0.043 -28.656 -4.332 1 96.69 225 ARG B C 1
ATOM 3856 O O . ARG B 1 225 ? -0.798 -29.438 -3.744 1 96.69 225 ARG B O 1
ATOM 3863 N N . GLN B 1 226 ? -0.453 -27.688 -5.156 1 97.19 226 GLN B N 1
ATOM 3864 C CA . GLN B 1 226 ? -1.878 -27.375 -5.242 1 97.19 226 GLN B CA 1
ATOM 3865 C C . GLN B 1 226 ? -2.473 -27.891 -6.551 1 97.19 226 GLN B C 1
ATOM 3867 O O . GLN B 1 226 ? -3.574 -27.5 -6.938 1 97.19 226 GLN B O 1
ATOM 3872 N N . ARG B 1 227 ? -1.757 -28.703 -7.25 1 96.12 227 ARG B N 1
ATOM 3873 C CA . ARG B 1 227 ? -2.213 -29.422 -8.43 1 96.12 227 ARG B CA 1
ATOM 3874 C C . ARG B 1 227 ? -2.625 -28.469 -9.539 1 96.12 227 ARG B C 1
ATOM 3876 O O . ARG B 1 227 ? -3.727 -28.578 -10.086 1 96.12 227 ARG B O 1
ATOM 3883 N N . ARG B 1 228 ? -1.775 -27.5 -9.82 1 98.56 228 ARG B N 1
ATOM 3884 C CA . ARG B 1 228 ? -1.861 -26.656 -11.008 1 98.56 228 ARG B CA 1
ATOM 3885 C C . ARG B 1 228 ? -0.677 -26.891 -11.938 1 98.56 228 ARG B C 1
ATOM 3887 O O . ARG B 1 228 ? 0.416 -27.234 -11.484 1 98.56 228 ARG B O 1
ATOM 3894 N N . ASP B 1 229 ? -0.895 -26.781 -13.219 1 98.69 229 ASP B N 1
ATOM 3895 C CA . ASP B 1 229 ? 0.214 -26.766 -14.172 1 98.69 229 ASP B CA 1
ATOM 3896 C C . ASP B 1 229 ? 1.008 -25.469 -14.055 1 98.69 229 ASP B C 1
ATOM 3898 O O . ASP B 1 229 ? 0.497 -24.453 -13.555 1 98.69 229 ASP B O 1
ATOM 3902 N N . PHE B 1 230 ? 2.295 -25.562 -14.469 1 98.81 230 PHE B N 1
ATOM 3903 C CA . PHE B 1 230 ? 3.178 -24.422 -14.281 1 98.81 230 PHE B CA 1
ATOM 3904 C C . PHE B 1 230 ? 4.176 -24.312 -15.422 1 98.81 230 PHE B C 1
ATOM 3906 O O . PHE B 1 230 ? 4.676 -25.328 -15.922 1 98.81 230 PHE B O 1
ATOM 3913 N N . VAL B 1 231 ? 4.395 -23.078 -15.852 1 98.88 231 VAL B N 1
ATOM 3914 C CA . VAL B 1 231 ? 5.516 -22.766 -16.734 1 98.88 231 VAL B CA 1
ATOM 3915 C C . VAL B 1 231 ? 6.258 -21.547 -16.203 1 98.88 231 VAL B C 1
ATOM 3917 O O . VAL B 1 231 ? 5.645 -20.516 -15.914 1 98.88 231 VAL B O 1
ATOM 3920 N N . GLY B 1 232 ? 7.516 -21.641 -16.016 1 98.56 232 GLY B N 1
ATOM 3921 C CA . GLY B 1 232 ? 8.312 -20.547 -15.484 1 98.56 232 GLY B CA 1
ATOM 3922 C C . GLY B 1 232 ? 9.625 -20.359 -16.219 1 98.56 232 GLY B C 1
ATOM 3923 O O . GLY B 1 232 ? 10.117 -21.281 -16.875 1 98.56 232 GLY B O 1
ATOM 3924 N N . TYR B 1 233 ? 10.164 -19.172 -16.109 1 98.31 233 TYR B N 1
ATOM 3925 C CA . TYR B 1 233 ? 11.414 -18.781 -16.75 1 98.31 233 TYR B CA 1
ATOM 3926 C C . TYR B 1 233 ? 12.375 -18.172 -15.742 1 98.31 233 TYR B C 1
ATOM 3928 O O . TYR B 1 233 ? 11.969 -17.391 -14.875 1 98.31 233 TYR B O 1
ATOM 3936 N N . GLU B 1 234 ? 13.555 -18.547 -15.773 1 97.12 234 GLU B N 1
ATOM 3937 C CA . GLU B 1 234 ? 14.633 -18.016 -14.945 1 97.12 234 GLU B CA 1
ATOM 3938 C C . GLU B 1 234 ? 15.953 -17.984 -15.719 1 97.12 234 GLU B C 1
ATOM 3940 O O . GLU B 1 234 ? 16.391 -19.016 -16.25 1 97.12 234 GLU B O 1
ATOM 3945 N N . ILE B 1 235 ? 16.547 -16.797 -15.734 1 96.12 235 ILE B N 1
ATOM 3946 C CA . ILE B 1 235 ? 17.734 -16.609 -16.547 1 96.12 235 ILE B CA 1
ATOM 3947 C C . ILE B 1 235 ? 18.953 -17.156 -15.797 1 96.12 235 ILE B C 1
ATOM 3949 O O . ILE B 1 235 ? 19.891 -17.688 -16.422 1 96.12 235 ILE B O 1
ATOM 3953 N N . ASN B 1 236 ? 18.969 -17 -14.492 1 95.25 236 ASN B N 1
ATOM 3954 C CA . ASN B 1 236 ? 20.094 -17.469 -13.688 1 95.25 236 ASN B CA 1
ATOM 3955 C C . ASN B 1 236 ? 20.094 -18.984 -13.523 1 95.25 236 ASN B C 1
ATOM 3957 O O . ASN B 1 236 ? 19.156 -19.547 -12.922 1 95.25 236 ASN B O 1
ATOM 3961 N N . GLU B 1 237 ? 21.125 -19.641 -13.922 1 96.56 237 GLU B N 1
ATOM 3962 C CA . GLU B 1 237 ? 21.203 -21.094 -13.93 1 96.56 237 GLU B CA 1
ATOM 3963 C C . GLU B 1 237 ? 21.156 -21.656 -12.508 1 96.56 237 GLU B C 1
ATOM 3965 O O . GLU B 1 237 ? 20.531 -22.688 -12.258 1 96.56 237 GLU B O 1
ATOM 3970 N N . SER B 1 238 ? 21.797 -21 -11.656 1 96.12 238 SER B N 1
ATOM 3971 C CA . SER B 1 238 ? 21.844 -21.469 -10.273 1 96.12 238 SER B CA 1
ATOM 3972 C C . SER B 1 238 ? 20.469 -21.422 -9.625 1 96.12 238 SER B C 1
ATOM 3974 O O . SER B 1 238 ? 20.094 -22.359 -8.898 1 96.12 238 SER B O 1
ATOM 3976 N N . TYR B 1 239 ? 19.734 -20.328 -9.852 1 95.44 239 TYR B N 1
ATOM 3977 C CA . TYR B 1 239 ? 18.391 -20.219 -9.305 1 95.44 239 TYR B CA 1
ATOM 3978 C C . TYR B 1 239 ? 17.469 -21.266 -9.93 1 95.44 239 TYR B C 1
ATOM 3980 O O . TYR B 1 239 ? 16.656 -21.875 -9.234 1 95.44 239 TYR B O 1
ATOM 3988 N N . CYS B 1 240 ? 17.625 -21.453 -11.219 1 96.38 240 CYS B N 1
ATOM 3989 C CA . CYS B 1 240 ? 16.812 -22.469 -11.906 1 96.38 240 CYS B CA 1
ATOM 3990 C C . CYS B 1 240 ? 17.078 -23.859 -11.336 1 96.38 240 CYS B C 1
ATOM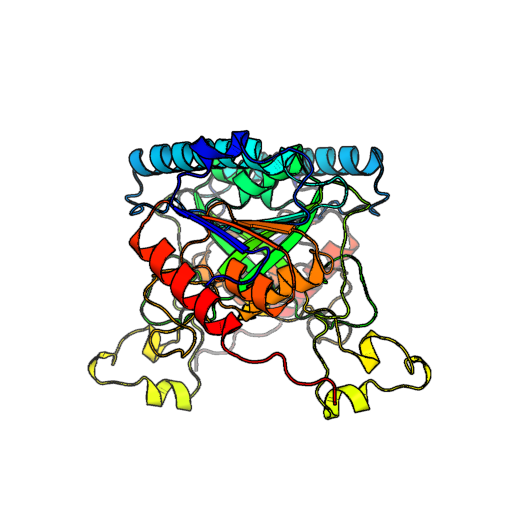 3992 O O . CYS B 1 240 ? 16.156 -24.656 -11.172 1 96.38 240 CYS B O 1
ATOM 3994 N N . ALA B 1 241 ? 18.312 -24.125 -11.039 1 96.81 241 ALA B N 1
ATOM 3995 C CA . ALA B 1 241 ? 18.688 -25.422 -10.453 1 96.81 241 ALA B CA 1
ATOM 3996 C C . ALA B 1 241 ? 18.047 -25.594 -9.078 1 96.81 241 ALA B C 1
ATOM 3998 O O . ALA B 1 241 ? 17.562 -26.688 -8.758 1 96.81 241 ALA B O 1
ATOM 3999 N N . ILE B 1 242 ? 18.047 -24.547 -8.32 1 96.06 242 ILE B N 1
ATOM 4000 C CA . ILE B 1 242 ? 17.406 -24.578 -7.008 1 96.06 242 ILE B CA 1
ATOM 4001 C C . ILE B 1 242 ? 15.914 -24.875 -7.164 1 96.06 242 ILE B C 1
ATOM 4003 O O . ILE B 1 242 ? 15.367 -25.719 -6.449 1 96.06 242 ILE B O 1
ATOM 4007 N N . ALA B 1 243 ? 15.297 -24.219 -8.078 1 97 243 ALA B N 1
ATOM 4008 C CA . ALA B 1 243 ? 13.875 -24.422 -8.336 1 97 243 ALA B CA 1
ATOM 4009 C C . ALA B 1 243 ? 13.594 -25.875 -8.703 1 97 243 ALA B C 1
ATOM 4011 O O . ALA B 1 243 ? 12.641 -26.484 -8.195 1 97 243 ALA B O 1
ATOM 4012 N N . ARG B 1 244 ? 14.414 -26.406 -9.57 1 96.94 244 ARG B N 1
ATOM 4013 C CA . ARG B 1 244 ? 14.25 -27.781 -10.008 1 96.94 244 ARG B CA 1
ATOM 4014 C C . ARG B 1 244 ? 14.352 -28.75 -8.836 1 96.94 244 ARG B C 1
ATOM 4016 O O . ARG B 1 244 ? 13.547 -29.688 -8.719 1 96.94 244 ARG B O 1
ATOM 4023 N N . GLU B 1 245 ? 15.297 -28.531 -8.023 1 95.75 245 GLU B N 1
ATOM 4024 C CA . GLU B 1 245 ? 15.492 -29.375 -6.859 1 95.75 245 GLU B CA 1
ATOM 4025 C C . GLU B 1 245 ? 14.297 -29.297 -5.91 1 95.75 245 GLU B C 1
ATOM 4027 O O . GLU B 1 245 ? 13.828 -30.312 -5.406 1 95.75 245 GLU B O 1
ATOM 4032 N N . ARG B 1 246 ? 13.805 -28.094 -5.641 1 95.5 246 ARG B N 1
ATOM 4033 C CA . ARG B 1 246 ? 12.68 -27.875 -4.73 1 95.5 246 ARG B CA 1
ATOM 4034 C C . ARG B 1 246 ? 11.43 -28.594 -5.23 1 95.5 246 ARG B C 1
ATOM 4036 O O . ARG B 1 246 ? 10.734 -29.25 -4.453 1 95.5 246 ARG B O 1
ATOM 4043 N N . VAL B 1 247 ? 11.211 -28.516 -6.5 1 96.5 247 VAL B N 1
ATOM 4044 C CA . VAL B 1 247 ? 9.992 -29.078 -7.07 1 96.5 247 VAL B CA 1
ATOM 4045 C C . VAL B 1 247 ? 10.125 -30.609 -7.156 1 96.5 247 VAL B C 1
ATOM 4047 O O . VAL B 1 247 ? 9.18 -31.328 -6.871 1 96.5 247 VAL B O 1
ATOM 4050 N N . ALA B 1 248 ? 11.297 -31.078 -7.52 1 94.62 248 ALA B N 1
ATOM 4051 C CA . ALA B 1 248 ? 11.547 -32.531 -7.645 1 94.62 248 ALA B CA 1
ATOM 4052 C C . ALA B 1 248 ? 11.367 -33.219 -6.305 1 94.62 248 ALA B C 1
ATOM 4054 O O . ALA B 1 248 ? 10.945 -34.375 -6.258 1 94.62 248 ALA B O 1
ATOM 4055 N N . SER B 1 249 ? 11.672 -32.531 -5.254 1 91.31 249 SER B N 1
ATOM 4056 C CA . SER B 1 249 ? 11.594 -33.125 -3.918 1 91.31 249 SER B CA 1
ATOM 4057 C C . SER B 1 249 ? 10.148 -33.375 -3.498 1 91.31 249 SER B C 1
ATOM 4059 O O . SER B 1 249 ? 9.875 -34.156 -2.586 1 91.31 249 SER B O 1
ATOM 4061 N N . LEU B 1 250 ? 9.211 -32.656 -4.074 1 88.06 250 LEU B N 1
ATOM 4062 C CA . LEU B 1 250 ? 7.793 -32.844 -3.766 1 88.06 250 LEU B CA 1
ATOM 4063 C C . LEU B 1 250 ? 7.242 -34.094 -4.398 1 88.06 250 LEU B C 1
ATOM 4065 O O . LEU B 1 250 ? 6.27 -34.688 -3.902 1 88.06 250 LEU B O 1
ATOM 4069 N N . ALA B 1 251 ? 7.578 -34.438 -5.605 1 71.94 251 ALA B N 1
ATOM 4070 C CA . ALA B 1 251 ? 7.141 -35.656 -6.305 1 71.94 251 ALA B CA 1
ATOM 4071 C C . ALA B 1 251 ? 7.516 -36.906 -5.523 1 71.94 251 ALA B C 1
ATOM 4073 O O . ALA B 1 251 ? 6.855 -37.938 -5.645 1 71.94 251 ALA B O 1
ATOM 4074 N N . ALA B 1 252 ? 8.484 -36.781 -4.77 1 61.62 252 ALA B N 1
ATOM 4075 C CA . ALA B 1 252 ? 8.945 -37.938 -4.031 1 61.62 252 ALA B CA 1
ATOM 4076 C C . ALA B 1 252 ? 8.078 -38.188 -2.797 1 61.62 252 ALA B C 1
ATOM 4078 O O . ALA B 1 252 ? 8.156 -39.25 -2.18 1 61.62 252 ALA B O 1
ATOM 4079 N N . VAL B 1 253 ? 7.254 -37.188 -2.328 1 57 253 VAL B N 1
ATOM 4080 C CA . VAL B 1 253 ? 6.43 -37.375 -1.141 1 57 253 VAL B CA 1
ATOM 4081 C C . VAL B 1 253 ? 5.055 -37.906 -1.545 1 57 253 VAL B C 1
ATOM 4083 O O . VAL B 1 253 ? 4.355 -37.281 -2.35 1 57 253 VAL B O 1
ATOM 4086 N N . PRO B 1 254 ? 4.672 -39.062 -1.281 1 50.19 254 PRO B N 1
ATOM 4087 C CA . PRO B 1 254 ? 3.393 -39.688 -1.648 1 50.19 254 PRO B CA 1
ATOM 4088 C C . PRO B 1 254 ? 2.195 -38.812 -1.239 1 50.19 254 PRO B C 1
ATOM 4090 O O . PRO B 1 254 ? 2.262 -38.094 -0.241 1 50.19 254 PRO B O 1
ATOM 4093 N N . ALA B 1 255 ? 1.322 -38.281 -2.131 1 49.22 255 ALA B N 1
ATOM 4094 C CA . ALA B 1 255 ? 0.058 -37.625 -1.817 1 49.22 255 ALA B CA 1
ATOM 4095 C C . ALA B 1 255 ? -0.588 -38.25 -0.578 1 49.22 255 ALA B C 1
ATOM 4097 O O . ALA B 1 255 ? -0.53 -39.469 -0.376 1 49.22 255 ALA B O 1
ATOM 4098 N N . PRO B 1 256 ? -0.79 -37.344 0.427 1 44.75 256 PRO B N 1
ATOM 4099 C CA . PRO B 1 256 ? -1.478 -38.031 1.524 1 44.75 256 PRO B CA 1
ATOM 4100 C C . PRO B 1 256 ? -2.672 -38.875 1.05 1 44.75 256 PRO B C 1
ATOM 4102 O O . PRO B 1 256 ? -3.338 -38.5 0.08 1 44.75 256 PRO B O 1
ATOM 4105 N N . ALA B 1 257 ? -2.67 -40.188 1.383 1 40.75 257 ALA B N 1
ATOM 4106 C CA . ALA B 1 257 ? -3.822 -41.031 1.158 1 40.75 257 ALA B CA 1
ATOM 4107 C C . ALA B 1 257 ? -5.117 -40.375 1.587 1 40.75 257 ALA B C 1
ATOM 4109 O O . ALA B 1 257 ? -5.125 -39.562 2.527 1 40.75 257 ALA B O 1
ATOM 4110 N N . ASP B 1 258 ? -6.172 -40.188 0.757 1 37.44 258 ASP B N 1
ATOM 4111 C CA . ASP B 1 258 ? -7.535 -39.812 1.131 1 37.44 258 ASP B CA 1
ATOM 4112 C C . ASP B 1 258 ? -7.941 -40.469 2.445 1 37.44 258 ASP B C 1
ATOM 4114 O O . ASP B 1 258 ? -7.945 -41.688 2.553 1 37.44 258 ASP B O 1
ATOM 4118 N N . ALA B 1 259 ? -7.875 -40.156 3.615 1 27.06 259 ALA B N 1
ATOM 4119 C CA . ALA B 1 259 ? -8.617 -40.656 4.773 1 27.06 259 ALA B CA 1
ATOM 4120 C C . ALA B 1 259 ? -10.117 -40.438 4.605 1 27.06 259 ALA B C 1
ATOM 4122 O O . ALA B 1 259 ? -10.547 -39.344 4.203 1 27.06 259 ALA B O 1
#

InterPro domains:
  IPR001091 Restriction/modification DNA-methyltransferase [PR00508] (24-38)
  IPR001091 Restriction/modification DNA-methyltransferase [PR00508] (59-79)
  IPR001091 Restriction/modification DNA-methyltransferase [PR00508] (186-203)
  IPR001091 Restriction/modification DNA-methyltransferase [PR00508] (205-223)
  IPR001091 Restriction/modification DNA-methyltransferase [PR00508] (228-248)
  IPR002052 DNA methylase, N-6 adenine-specific, conserved site [PS00092] (28-34)
  IPR002941 DNA methylase N-4/N-6 [PF01555] (25-244)
  IPR029063 S-adenosyl-L-methionine-dependent methyltransferase superfamily [G3DSA:3.40.50.150] (6-254)
  IPR029063 S-adenosyl-L-methionine-dependent methyltransferase superfamily [SSF53335] (7-248)

Nearest PDB structures (foldseek):
  9c3u-assembly1_A  TM=9.427E-01  e=1.611E-48  Burkholderia cenocepacia
  8urk-assembly1_B  TM=9.381E-01  e=3.442E-48  Burkholderia cenocepacia
  9c3u-assembly2_C  TM=9.501E-01  e=2.156E-42  Burkholderia cenocepacia
  9c3u-assembly2_D  TM=9.307E-01  e=8.346E-43  Burkholderia cenocepacia
  1nw6-assembly1_A  TM=8.549E-01  e=1.252E-23  Cereibacter sphaeroides

pLDDT: mean 90.64, std 13.7, range [27.06, 99.0]

Organism: Burkholderia thailandensis (strain ATCC 700388 / DSM 13276 / CCUG 48851 / CIP 106301 / E264) (NCBI:txid271848)

Solvent-accessible surface area (backbone atoms only — not comparable to full-atom values): 27919 Å² total; per-residue (Å²): 107,67,47,89,57,56,44,81,39,74,37,52,38,84,78,46,45,83,76,52,62,64,50,64,25,29,22,36,53,33,54,59,86,77,61,77,59,86,80,71,85,41,76,65,43,53,55,44,46,53,50,41,53,51,53,49,51,51,50,45,66,58,49,58,55,23,37,24,71,40,4,34,36,39,38,51,35,43,66,90,50,36,25,56,53,49,43,53,46,52,78,76,31,44,75,74,43,66,31,35,38,33,29,70,62,83,64,63,88,63,73,63,78,52,62,43,81,42,58,36,37,29,44,31,31,22,60,40,94,69,35,53,53,40,50,73,88,49,29,45,62,60,54,72,68,57,41,58,70,64,61,38,83,87,46,62,86,35,58,40,70,76,53,11,26,59,48,52,24,67,44,80,50,60,58,63,46,91,82,37,88,84,51,66,99,49,96,80,60,66,48,55,69,65,49,36,42,51,45,59,24,33,31,58,82,68,28,32,35,35,18,63,39,33,46,58,22,48,63,53,41,38,23,60,77,61,51,27,24,29,41,32,15,18,64,51,61,67,35,33,49,46,16,51,52,59,37,25,57,51,61,73,50,76,72,80,74,88,125,108,68,48,87,56,55,43,82,39,73,36,52,37,84,78,46,46,83,77,53,61,63,50,65,24,29,21,36,52,35,53,60,87,78,62,77,58,87,80,72,84,41,77,66,42,53,56,44,46,52,50,41,51,52,52,49,50,52,49,46,66,58,50,59,56,23,37,24,70,41,4,34,36,39,38,52,36,44,68,90,51,35,24,56,53,49,45,53,45,51,77,76,31,44,75,73,43,66,31,36,38,33,29,71,62,83,65,61,89,63,73,63,78,53,58,41,81,40,59,35,36,28,43,31,32,22,60,39,92,68,37,54,53,41,51,72,86,49,29,42,64,61,53,73,68,57,40,58,72,65,60,39,82,87,46,62,86,35,58,41,70,76,53,11,24,56,64,37,25,63,44,80,50,60,57,63,45,92,82,38,87,84,51,64,99,50,96,78,59,68,49,56,69,65,48,34,44,50,46,57,26,34,32,59,83,68,29,32,35,36,18,63,39,34,47,58,22,50,62,53,40,38,23,62,75,62,51,28,25,29,43,32,14,17,65,51,61,68,34,34,50,47,17,49,51,59,38,25,59,52,61,71,51,76,73,80,75,88,125

Sequence (518 aa):
MLPAGIELHNRDFLHEAASLPDASIDLIVADPPYGLGKDYGNDSDKRSGDEHLAWTREWLELAIPKLKSTGSMYVFCTWQYAPEIFSFLKTRLTMINEIIWDRRVPSMGGTTRRFTSVHDNIGFFAVSKGYYFDLDPVRIPYDADTKKARSRKLFEGSKWLELGYNPKDVWSVSRLHRQHAERVDHPTQKPLEIIERMVLASCPPGGRVLDPFMGSGTTAVACARQRRDFVGYEINESYCAIARERVASLAAVPAPADAMLPAGIELHNRDFLHEAASLPDASIDLIVADPPYGLGKDYGNDSDKRSGDEHLAWTREWLELAIPKLKSTGSMYVFCTWQYAPEIFSFLKTRLTMINEIIWDRRVPSMGGTTRRFTSVHDNIGFFAVSKGYYFDLDPVRIPYDADTKKARSRKLFEGSKWLELGYNPKDVWSVSRLHRQHAERVDHPTQKPLEIIERMVLASCPPGGRVLDPFMGSGTTAVACARQRRDFVGYEINESYCAIARERVASLAAVPAPADA

Radius of gyration: 24.77 Å; Cα contacts (8 Å, |Δi|>4): 1048; chains: 2; bounding box: 55×75×64 Å